Protein AF-0000000075741536 (afdb_homodimer)

Radius of gyration: 26.17 Å; Cα contacts (8 Å, |Δi|>4): 1680; chains: 2; bounding box: 56×78×60 Å

Nearest PDB structures (foldseek):
  1hxq-assembly1_B  TM=8.098E-01  e=2.189E-27  Escherichia coli
  1hxp-assembly1_A  TM=8.029E-01  e=4.917E-27  Escherichia coli
  1hxq-assembly1_A  TM=7.954E-01  e=8.090E-27  Escherichia coli
  1hxp-assembly1_B  TM=8.027E-01  e=3.386E-2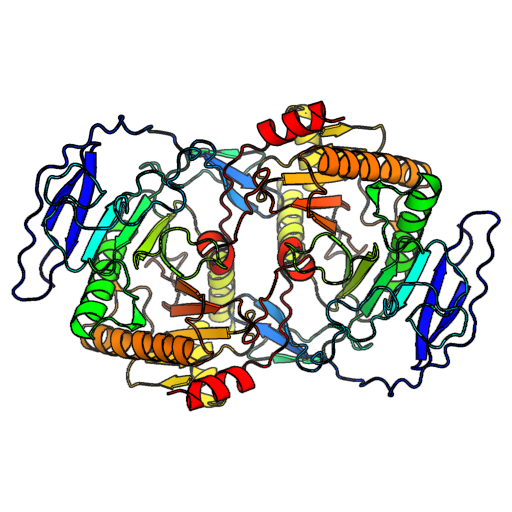6  Escherichia coli
  1guq-assembly1_B  TM=7.975E-01  e=5.235E-26  Escherichia coli

Secondary structure (DSSP, 8-state):
-PPPEEEE-TTS-EEEEE--TT-----------PPPPPS---EEEEETTTTEEEEE-GGGTT---S--GGG-TTSB-TTSSSSSB-SS--SEEEEE-SS-SS-B---PPPP--SS-EEE--BEEEEEES-S-TT--GGGS-HHHHHHHHHHHHHHHHHHHTSTT--EEEEEEEESGGGT----S-EEEEEEESS--HHHHHHHHHHHHHHHHHSS-HHHHHHHHHHHH-TTEEEE-SSEEEE--TT--SSEEEEEEESS--SSGGG--HHHHHHHHHHHHHHHHHHHTSSSSPPPEEEEEE---SSGGGTT---EEEEEE-B-SSS-B----HHHHHH---EESS-HHHHHHHHHHT-/-PPPEEEE-TTS-EEEEE--TT----B------PPPPPS---EEEEETTTTEEEEE-GGGTT---S--GGG-TTSB-TTSSSSSB-BS--SEEEEE-SS-SS-B---PPPP-SSS-EEE--BEEEEEES-S-TT--GGGS-HHHHHHHHHHHHHHHHHHHTSTT--EEEEEEEESGGGT----S-EEEEEEESS--HHHHHHHHHHHHHHHHHSS-HHHHHHHHHHHH-TTEEEE-SSEEEE--TT--SSEEEEEEESS--SSGGG--HHHHHHHHHHHHHHHHHHHTSSSSPPPEEEEEE---SSGGGTT---EEEEEE-B-SSS-B----HHHHHH---EESS-HHHHHHHHHHT-

Sequence (716 aa):
MTAPTRAKLADGREVLFFALPGNVPAPVADRRPLPPRHPHQSELRFDRSTGQWVIVAALRQDRTYKPPPDQCPLCPSPTGLTSEVPARDYDVVVFENRFPSLSGSGGPPPGGDGFVSAPGDGRCEVICFSSDHGGSFADLPAPHARLVIEAWRHRTGDLIGQPGIEQVFCFENRGEEIGVTLTHPHGQIYGYPFLTPRTSVMLEQAGRHRMRHGCNLFEDLLAREVADGSRIVARGDRFTAFVPFAARWPVEVHIYPNRFVRNLVDLDAAECNEFTEIYLDVLRRFDRMYSGPLPYISALHQYRDTEAQREGYFHVELMSIRRSATALKYLAASESAMGAFISDVTPETVAERLRELGMTAPTRAKLADGREVLFFALPGNVPAPVADRRPLPPRHPHQSELRFDRSTGQWVIVAALRQDRTYKPPPDQCPLCPSPTGLTSEVPARDYDVVVFENRFPSLSGSGGPPPGGDGFVSAPGDGRCEVICFSSDHGGSFADLPAPHARLVIEAWRHRTGDLIGQPGIEQVFCFENRGEEIGVTLTHPHGQIYGYPFLTPRTSVMLEQAGRHRMRHGCNLFEDLLAREVADGSRIVARGDRFTAFVPFAARWPVEVHIYPNRFVRNLVDLDAAECNEFTEIYLDVLRRFDRMYSGPLPYISALHQYRDTEAQREGYFHVELMSIRRSATALKYLAASESAMGAFISDVTPETVAERLRELG

pLDDT: mean 93.89, std 8.02, range [54.31, 98.94]

Solvent-accessible surface area (backbone atoms only — not comparable to full-atom values): 37118 Å² total; per-residue (Å²): 130,84,78,58,50,76,49,59,39,61,56,67,41,50,33,36,39,39,62,55,92,92,55,74,81,61,70,43,68,35,63,42,90,58,68,76,74,70,75,78,45,22,30,28,23,37,24,63,60,62,72,42,64,25,34,35,21,44,71,47,79,79,64,89,71,60,59,57,78,94,49,33,50,70,31,56,10,63,78,5,64,61,28,80,34,21,12,71,60,58,46,30,39,38,29,53,44,91,73,38,62,24,43,49,76,45,64,59,63,75,81,81,73,64,91,37,71,36,76,16,30,20,37,33,31,37,31,35,62,40,48,51,52,84,49,47,75,58,71,44,53,67,72,57,44,40,48,48,53,48,50,51,26,52,52,45,56,59,47,60,71,36,74,23,30,60,32,48,40,45,33,31,63,39,40,60,91,47,58,39,55,69,70,48,29,44,34,36,37,36,27,32,30,48,74,38,55,41,54,48,40,30,38,51,37,22,50,51,35,28,75,74,70,72,43,56,40,62,61,50,51,50,51,50,46,59,71,67,45,64,22,48,47,46,74,61,95,48,34,38,30,25,23,47,87,38,48,61,44,69,36,43,38,35,38,32,55,70,57,94,36,30,31,67,67,68,51,53,72,70,45,48,53,50,47,41,52,52,52,37,50,53,46,44,24,45,40,62,72,40,98,48,78,57,44,33,32,39,38,41,48,47,35,54,97,40,84,87,34,58,64,38,60,30,32,34,43,38,36,21,45,53,63,51,89,83,41,69,60,55,70,35,52,52,34,70,68,28,54,38,35,67,18,63,55,52,35,47,59,50,13,48,52,46,41,68,56,101,131,82,77,58,50,77,50,59,39,61,55,66,42,51,33,36,39,40,61,54,92,94,54,74,79,62,70,44,67,36,62,43,92,58,69,76,73,70,75,78,45,22,31,28,23,39,26,64,60,62,71,42,64,24,35,35,19,45,71,49,79,79,65,87,72,60,58,56,78,94,49,33,49,71,32,55,11,62,79,5,62,63,27,80,33,23,12,72,59,60,45,29,40,37,31,52,43,91,72,40,61,25,42,48,75,44,64,59,65,74,81,77,74,67,91,35,71,36,75,15,30,20,38,33,32,37,32,34,61,39,48,50,52,85,49,46,75,57,71,46,54,68,72,56,43,38,48,47,54,48,50,51,26,50,50,45,56,58,46,58,72,36,75,23,30,60,31,49,39,46,35,28,63,39,40,61,91,47,57,39,56,69,69,49,29,44,34,36,36,37,26,33,31,49,73,39,55,42,56,47,40,30,40,51,39,21,47,52,35,28,74,74,69,72,44,56,41,63,60,50,50,51,51,50,46,59,71,68,44,63,22,48,46,47,73,62,96,47,35,38,29,27,23,46,90,39,48,60,45,69,36,44,37,35,39,32,54,71,58,94,37,30,31,65,68,68,50,53,73,70,44,49,53,50,47,40,52,51,52,37,49,53,45,43,24,46,39,62,71,40,97,49,78,56,44,33,32,38,38,41,48,47,35,54,98,40,85,87,33,58,64,38,60,29,34,34,42,36,36,21,46,53,64,51,90,82,41,70,59,55,71,35,56,51,36,69,67,28,56,37,34,66,19,63,54,52,36,47,59,49,13,48,52,46,41,69,56,102

Foldseek 3Di:
DDFWDWDAAPQGWIKTAFAFPPDDFDFDHQPEPDDHDDQFQWKWKADPVVRFIDIGRPNLVDDDFQDPPQQAQLAEDCPNYHHVHRGPFGLKMKIFDRRDSADDQDAADDRDDPTDMGGRHWTKMKMFLGNDQQDELLPDDLSSLLRSLVVVLVVCVVRVPGHQFAFKKKKDWADVVVPDRRNRYMIMIIGGSDQHPVLLVQLVVQVVCCVVPVDGPVLVQVVVCVVVVLFWQDDDPFKTKGQHQDHQALAKIKMATNDFDAFSNRDDPVNSSVVSVVVSLLLQLQQQLEPGRFTKMKIWHGHDCDPSGPSHGTMIMIHGQDNDRPDGHDQDCCCPVVVHGDYPDGSSVNSVSSNVSD/DPFWDWDAAPQGWIKTAFAFPPDDFDFDHQDEPDDHDDQFQWKWKADPVVRFIDIGRPNLVDDDFQDPPQQAQLAEDCPNYHHVHRGPFGLKMKIFDRRDSADDQDAADDRDDPTDMGGRHWTKMKMFLGNDQQDELLPDDLSSLLRSLVVVLVVCVVRVPGHQFAFKKKKFWADVVVPDRRNRYMIMIIGGSDQHPVLLVQLVVQVVCCVVPVDFPVLVQVVVCVVVVLFWQDDDPFKTKGQHQDHQALAKIKMATNDFDAFSNRDDPVNSSVVSVVVSLLLQLQQQLEPGRFTKMKIWHGHDCDPSGPSHGTMIMIHGQDNDRPDGHDQDCCCPVVVHGDYPDGSSVNSVSSNVSD

Structure (mmCIF, N/CA/C/O backbone):
data_AF-0000000075741536-model_v1
#
loop_
_entity.id
_entity.type
_entity.pdbx_description
1 polymer 'Galactose-1-phosphate uridylyltransferase'
#
loop_
_atom_site.group_PDB
_atom_site.id
_atom_site.type_symbol
_atom_site.label_atom_id
_atom_site.label_alt_id
_atom_site.label_comp_id
_atom_site.label_asym_id
_atom_site.label_entity_id
_atom_site.label_seq_id
_atom_site.pdbx_PDB_ins_code
_atom_site.Cartn_x
_atom_site.Cartn_y
_atom_site.Cartn_z
_atom_site.occupancy
_atom_site.B_iso_or_equiv
_atom_site.auth_seq_id
_atom_site.auth_comp_id
_atom_site.auth_asym_id
_atom_site.auth_atom_id
_atom_site.pdbx_PDB_model_num
ATOM 1 N N . MET A 1 1 ? 0.319 35.562 12.57 1 61.47 1 MET A N 1
ATOM 2 C CA . MET A 1 1 ? 1.126 34.688 13.414 1 61.47 1 MET A CA 1
ATOM 3 C C . MET A 1 1 ? 2.541 35.25 13.57 1 61.47 1 MET A C 1
ATOM 5 O O . MET A 1 1 ? 3.104 35.812 12.625 1 61.47 1 MET A O 1
ATOM 9 N N . THR A 1 2 ? 2.943 35.281 14.852 1 75.62 2 THR A N 1
ATOM 10 C CA . THR A 1 2 ? 4.312 35.688 15.156 1 75.62 2 THR A CA 1
ATOM 11 C C . THR A 1 2 ? 5.312 34.719 14.539 1 75.62 2 THR A C 1
ATOM 13 O O . THR A 1 2 ? 5.062 33.5 14.492 1 75.62 2 THR A O 1
ATOM 16 N N . ALA A 1 3 ? 6.297 35.188 13.852 1 91.31 3 ALA A N 1
ATOM 17 C CA . ALA A 1 3 ? 7.383 34.406 13.281 1 91.31 3 ALA A CA 1
ATOM 18 C C . ALA A 1 3 ? 7.984 33.469 14.328 1 91.31 3 ALA A C 1
ATOM 20 O O . ALA A 1 3 ? 8.094 33.812 15.508 1 91.31 3 ALA A O 1
ATOM 21 N N . PRO A 1 4 ? 8.281 32.25 13.898 1 97.38 4 PRO A N 1
ATOM 22 C CA . PRO A 1 4 ? 8.875 31.344 14.875 1 97.38 4 PRO A CA 1
ATOM 23 C C . PRO A 1 4 ? 10.258 31.797 15.344 1 97.38 4 PRO A C 1
ATOM 25 O O . PRO A 1 4 ? 10.93 32.562 14.641 1 97.38 4 PRO A O 1
ATOM 28 N N . THR A 1 5 ? 10.656 31.422 16.516 1 97.69 5 THR A N 1
ATOM 29 C CA . THR A 1 5 ? 12.023 31.594 17 1 97.69 5 THR A CA 1
ATOM 30 C C . THR A 1 5 ? 12.945 30.531 16.422 1 97.69 5 THR A C 1
ATOM 32 O O . THR A 1 5 ? 12.656 29.328 16.5 1 97.69 5 THR A O 1
ATOM 35 N N . ARG A 1 6 ? 14.008 30.969 15.867 1 97.31 6 ARG A N 1
ATOM 36 C CA . ARG A 1 6 ? 14.922 30.062 15.18 1 97.31 6 ARG A CA 1
ATOM 37 C C . ARG A 1 6 ? 16.156 29.781 16.031 1 97.31 6 ARG A C 1
ATOM 39 O O . ARG A 1 6 ? 16.641 30.656 16.75 1 97.31 6 ARG A O 1
ATOM 46 N N . ALA A 1 7 ? 16.594 28.609 15.992 1 97.5 7 ALA A N 1
ATOM 47 C CA . ALA A 1 7 ? 17.844 28.188 16.609 1 97.5 7 ALA A CA 1
ATOM 48 C C . ALA A 1 7 ? 18.5 27.062 15.805 1 97.5 7 ALA A C 1
ATOM 50 O O . ALA A 1 7 ? 18 26.672 14.75 1 97.5 7 ALA A O 1
ATOM 51 N N . LYS A 1 8 ? 19.703 26.688 16.234 1 96.88 8 LYS A N 1
ATOM 52 C CA . LYS A 1 8 ? 20.438 25.609 15.57 1 96.88 8 LYS A CA 1
ATOM 53 C C . LYS A 1 8 ? 20.734 24.469 16.531 1 96.88 8 LYS A C 1
ATOM 55 O O . LYS A 1 8 ? 21.031 24.703 17.703 1 96.88 8 LYS A O 1
ATOM 60 N N . LEU A 1 9 ? 20.641 23.281 16.016 1 97 9 LEU A N 1
ATOM 61 C CA . LEU A 1 9 ? 21.062 22.125 16.781 1 97 9 LEU A CA 1
ATOM 62 C C . LEU A 1 9 ? 22.562 21.906 16.656 1 97 9 LEU A C 1
ATOM 64 O O . LEU A 1 9 ? 23.234 22.547 15.836 1 97 9 LEU A O 1
ATOM 68 N N . ALA A 1 10 ? 23.062 21.062 17.438 1 96 10 ALA A N 1
ATOM 69 C CA . ALA A 1 10 ? 24.516 20.891 17.578 1 96 10 ALA A CA 1
ATOM 70 C C . ALA A 1 10 ? 25.156 20.484 16.25 1 96 10 ALA A C 1
ATOM 72 O O . ALA A 1 10 ? 26.312 20.797 16 1 96 10 ALA A O 1
ATOM 73 N N . ASP A 1 11 ? 24.422 19.844 15.414 1 93.88 11 ASP A N 1
ATOM 74 C CA . ASP A 1 11 ? 24.969 19.375 14.148 1 93.88 11 ASP A CA 1
ATOM 75 C C . ASP A 1 11 ? 24.594 20.312 13 1 93.88 11 ASP A C 1
ATOM 77 O O . ASP A 1 11 ? 24.703 19.953 11.828 1 93.88 11 ASP A O 1
ATOM 81 N N . GLY A 1 12 ? 24.094 21.438 13.305 1 94.25 12 GLY A N 1
ATOM 82 C CA . GLY A 1 12 ? 23.844 22.484 12.32 1 94.25 12 GLY A CA 1
ATOM 83 C C . GLY A 1 12 ? 22.422 22.484 11.812 1 94.25 12 GLY A C 1
ATOM 84 O O . GLY A 1 12 ? 22.016 23.422 11.109 1 94.25 12 GLY A O 1
ATOM 85 N N . ARG A 1 13 ? 21.594 21.547 12.18 1 95.12 13 ARG A N 1
ATOM 86 C CA . ARG A 1 13 ? 20.188 21.484 11.75 1 95.12 13 ARG A CA 1
ATOM 87 C C . ARG A 1 13 ? 19.391 22.641 12.352 1 95.12 13 ARG A C 1
ATOM 89 O O . ARG A 1 13 ? 19.703 23.125 13.445 1 95.12 13 ARG A O 1
ATOM 96 N N . GLU A 1 14 ? 18.422 22.953 11.633 1 96.56 14 GLU A N 1
ATOM 97 C CA . GLU A 1 14 ? 17.547 24.047 12.062 1 96.56 14 GLU A CA 1
ATOM 98 C C . GLU A 1 14 ? 16.453 23.547 12.992 1 96.56 14 GLU A C 1
ATOM 100 O O . GLU A 1 14 ? 15.945 22.438 12.82 1 96.56 14 GLU A O 1
ATOM 105 N N . VAL A 1 15 ? 16.109 24.375 13.984 1 98.25 15 VAL A N 1
ATOM 106 C CA . VAL A 1 15 ? 14.961 24.125 14.852 1 98.25 15 VAL A CA 1
ATOM 107 C C . VAL A 1 15 ? 14.133 25.406 14.992 1 98.25 15 VAL A C 1
ATOM 109 O O . VAL A 1 15 ? 14.688 26.484 15.195 1 98.25 15 VAL A O 1
ATOM 112 N N . LEU A 1 16 ? 12.867 25.312 14.82 1 98.75 16 LEU A N 1
ATOM 113 C CA . LEU A 1 16 ? 11.93 26.438 14.859 1 98.75 16 LEU A CA 1
ATOM 114 C C . LEU A 1 16 ? 10.914 26.25 15.977 1 98.75 16 LEU A C 1
ATOM 116 O O . LEU A 1 16 ? 10.227 25.234 16.047 1 98.75 16 LEU A O 1
ATOM 120 N N . PHE A 1 17 ? 10.805 27.234 16.859 1 98.69 17 PHE A N 1
ATOM 121 C CA . PHE A 1 17 ? 9.852 27.203 17.969 1 98.69 17 PHE A CA 1
ATOM 122 C C . PHE A 1 17 ? 8.656 28.094 17.672 1 98.69 17 PHE A C 1
ATOM 124 O O . PHE A 1 17 ? 8.82 29.297 17.406 1 98.69 17 PHE A O 1
ATOM 131 N N . PHE A 1 18 ? 7.504 27.562 17.625 1 98.69 18 PHE A N 1
ATOM 132 C CA . PHE A 1 18 ? 6.25 28.281 17.5 1 98.69 18 PHE A CA 1
ATOM 133 C C . PHE A 1 18 ? 5.566 28.422 18.859 1 98.69 18 PHE A C 1
ATOM 135 O O . PHE A 1 18 ? 5.449 27.453 19.609 1 98.69 18 PHE A O 1
ATOM 142 N N . ALA A 1 19 ? 5.059 29.609 19.141 1 98 19 ALA A N 1
ATOM 143 C CA . ALA A 1 19 ? 4.59 29.859 20.5 1 98 19 ALA A CA 1
ATOM 144 C C . ALA A 1 19 ? 3.162 30.391 20.5 1 98 19 ALA A C 1
ATOM 146 O O . ALA A 1 19 ? 2.787 31.188 19.625 1 98 19 ALA A O 1
ATOM 147 N N . LEU A 1 20 ? 2.402 30 21.453 1 97.44 20 LEU A N 1
ATOM 148 C CA . LEU A 1 20 ? 1.1 30.594 21.734 1 97.44 20 LEU A CA 1
ATOM 149 C C . LEU A 1 20 ? 1.251 32.031 22.203 1 97.44 20 LEU A C 1
ATOM 151 O O . LEU A 1 20 ? 2.305 32.406 22.719 1 97.44 20 LEU A O 1
ATOM 155 N N . PRO A 1 21 ? 0.163 32.812 21.984 1 94.5 21 PRO A N 1
ATOM 156 C CA . PRO A 1 21 ? 0.235 34.188 22.469 1 94.5 21 PRO A CA 1
ATOM 157 C C . PRO A 1 21 ? 0.597 34.281 23.953 1 94.5 21 PRO A C 1
ATOM 159 O O . PRO A 1 21 ? 0.023 33.562 24.766 1 94.5 21 PRO A O 1
ATOM 162 N N . GLY A 1 22 ? 1.542 35.094 24.266 1 94.06 22 GLY A N 1
ATOM 163 C CA . GLY A 1 22 ? 1.963 35.312 25.641 1 94.06 22 GLY A CA 1
ATOM 164 C C . GLY A 1 22 ? 3.168 34.469 26.016 1 94.06 22 GLY A C 1
ATOM 165 O O . GLY A 1 22 ? 3.836 34.75 27.016 1 94.06 22 GLY A O 1
ATOM 166 N N . ASN A 1 23 ? 3.422 33.406 25.266 1 95.5 23 ASN A N 1
ATOM 167 C CA . ASN A 1 23 ? 4.59 32.562 25.5 1 95.5 23 ASN A CA 1
ATOM 168 C C . ASN A 1 23 ? 5.785 33.031 24.672 1 95.5 23 ASN A C 1
ATOM 170 O O . ASN A 1 23 ? 5.621 33.5 23.547 1 95.5 23 ASN A O 1
ATOM 174 N N . VAL A 1 24 ? 6.934 32.906 25.297 1 94.38 24 VAL A N 1
ATOM 175 C CA . VAL A 1 24 ? 8.164 33.25 24.594 1 94.38 24 VAL A CA 1
ATOM 176 C C . VAL A 1 24 ? 9.133 32.062 24.641 1 94.38 24 VAL A C 1
ATOM 178 O O . VAL A 1 24 ? 9.641 31.734 25.703 1 94.38 24 VAL A O 1
ATOM 181 N N . PRO A 1 25 ? 9.367 31.5 23.469 1 95.19 25 PRO A N 1
ATOM 182 C CA . PRO A 1 25 ? 10.344 30.406 23.469 1 95.19 25 PRO A CA 1
ATOM 183 C C . PRO A 1 25 ? 11.727 30.844 23.969 1 95.19 25 PRO A C 1
ATOM 185 O O . PRO A 1 25 ? 12.164 31.969 23.672 1 95.19 25 PRO A O 1
ATOM 188 N N . ALA A 1 26 ? 12.375 30.031 24.688 1 95.69 26 ALA A N 1
ATOM 189 C CA . ALA A 1 26 ? 13.719 30.297 25.203 1 95.69 26 ALA A CA 1
ATOM 190 C C . ALA A 1 26 ? 14.633 29.094 24.984 1 95.69 26 ALA A C 1
ATOM 192 O O . ALA A 1 26 ? 15.039 28.438 25.953 1 95.69 26 ALA A O 1
ATOM 193 N N . PRO A 1 27 ? 14.953 28.844 23.781 1 97.69 27 PRO A N 1
ATOM 194 C CA . PRO A 1 27 ? 15.875 27.719 23.531 1 97.69 27 PRO A CA 1
ATOM 195 C C . PRO A 1 27 ? 17.234 27.906 24.203 1 97.69 27 PRO A C 1
ATOM 197 O O . PRO A 1 27 ? 17.688 29.047 24.391 1 97.69 27 PRO A O 1
ATOM 200 N N . VAL A 1 28 ? 17.844 26.859 24.594 1 97.88 28 VAL A N 1
ATOM 201 C CA . VAL A 1 28 ? 19.219 26.828 25.094 1 97.88 28 VAL A CA 1
ATOM 202 C C . VAL A 1 28 ? 20.141 26.203 24.047 1 97.88 28 VAL A C 1
ATOM 204 O O . VAL A 1 28 ? 19.672 25.688 23.031 1 97.88 28 VAL A O 1
ATOM 207 N N . ALA A 1 29 ? 21.391 26.344 24.297 1 97.44 29 ALA A N 1
ATOM 208 C CA . ALA A 1 29 ? 22.328 25.75 23.375 1 97.44 29 ALA A CA 1
ATOM 209 C C . ALA A 1 29 ? 22.219 24.219 23.375 1 97.44 29 ALA A C 1
ATOM 211 O O . ALA A 1 29 ? 22.125 23.594 24.422 1 97.44 29 ALA A O 1
ATOM 212 N N . ASP A 1 30 ? 22.094 23.609 22.219 1 97.31 30 ASP A N 1
ATOM 213 C CA . ASP A 1 30 ? 22.203 22.156 22.094 1 97.31 30 ASP A CA 1
ATOM 214 C C . ASP A 1 30 ? 23.656 21.703 22.312 1 97.31 30 ASP A C 1
ATOM 216 O O . ASP A 1 30 ? 24.516 21.984 21.484 1 97.31 30 ASP A O 1
ATOM 220 N N . ARG A 1 31 ? 23.875 20.953 23.312 1 96.5 31 ARG A N 1
ATOM 221 C CA . ARG A 1 31 ? 25.234 20.609 23.734 1 96.5 31 ARG A CA 1
ATOM 222 C C . ARG A 1 31 ? 25.531 19.141 23.469 1 96.5 31 ARG A C 1
ATOM 224 O O . ARG A 1 31 ? 26.578 18.625 23.875 1 96.5 31 ARG A O 1
ATOM 231 N N . ARG A 1 32 ? 24.672 18.5 22.828 1 95.38 32 ARG A N 1
ATOM 232 C CA . ARG A 1 32 ? 24.875 17.094 22.562 1 95.38 32 ARG A CA 1
ATOM 233 C C . ARG A 1 32 ? 26.047 16.875 21.594 1 95.38 32 ARG A C 1
ATOM 235 O O . ARG A 1 32 ? 26.234 17.672 20.672 1 95.38 32 ARG A O 1
ATOM 242 N N . PRO A 1 33 ? 26.859 15.836 21.859 1 94 33 PRO A N 1
ATOM 243 C CA . PRO A 1 33 ? 27.969 15.523 20.969 1 94 33 PRO A CA 1
ATOM 244 C C . PRO A 1 33 ? 27.531 14.773 19.703 1 94 33 PRO A C 1
ATOM 246 O O . PRO A 1 33 ? 27.812 13.586 19.562 1 94 33 PRO A O 1
ATOM 249 N N . LEU A 1 34 ? 26.984 15.422 18.828 1 91.5 34 LEU A N 1
ATOM 250 C CA . LEU A 1 34 ? 26.453 14.797 17.609 1 91.5 34 LEU A CA 1
ATOM 251 C C . LEU A 1 34 ? 27.516 14.789 16.5 1 91.5 34 LEU A C 1
ATOM 253 O O . LEU A 1 34 ? 28.266 15.758 16.344 1 91.5 34 LEU A O 1
ATOM 257 N N . PRO A 1 35 ? 27.609 13.695 15.828 1 86.69 35 PRO A N 1
ATOM 258 C CA . PRO A 1 35 ? 28.5 13.688 14.68 1 86.69 35 PRO A CA 1
ATOM 259 C C . PRO A 1 35 ? 28.047 14.633 13.562 1 86.69 35 PRO A C 1
ATOM 261 O O . PRO A 1 35 ? 26.875 14.992 13.5 1 86.69 35 PRO A O 1
ATOM 264 N N . PRO A 1 36 ? 29.016 14.992 12.742 1 83.19 36 PRO A N 1
ATOM 265 C CA . PRO A 1 36 ? 28.609 15.805 11.594 1 83.19 36 PRO A CA 1
ATOM 266 C C . PRO A 1 36 ? 27.641 15.078 10.672 1 83.19 36 PRO A C 1
ATOM 268 O O . PRO A 1 36 ? 27.672 13.852 10.562 1 83.19 36 PRO A O 1
ATOM 271 N N . ARG A 1 37 ? 26.844 15.805 10 1 82.75 37 ARG A N 1
ATOM 272 C CA . ARG A 1 37 ? 25.844 15.242 9.094 1 82.75 37 ARG A CA 1
ATOM 273 C C . ARG A 1 37 ? 26.5 14.695 7.828 1 82.75 37 ARG A C 1
ATOM 275 O O . ARG A 1 37 ? 27.438 15.305 7.297 1 82.75 37 ARG A O 1
ATOM 282 N N . HIS A 1 38 ? 26.062 13.578 7.469 1 75 38 HIS A N 1
ATOM 283 C CA . HIS A 1 38 ? 26.531 13.055 6.188 1 75 38 HIS A CA 1
ATOM 284 C C . HIS A 1 38 ? 25.75 13.672 5.031 1 75 38 HIS A C 1
ATOM 286 O O . HIS A 1 38 ? 24.516 13.75 5.074 1 75 38 HIS A O 1
ATOM 292 N N . PRO A 1 39 ? 26.422 14.273 4.023 1 67.5 39 PRO A N 1
ATOM 293 C CA . PRO A 1 39 ? 25.703 14.922 2.926 1 67.5 39 PRO A CA 1
ATOM 294 C C . PRO A 1 39 ? 24.844 13.938 2.121 1 67.5 39 PRO A C 1
ATOM 296 O O . PRO A 1 39 ? 23.797 14.32 1.587 1 67.5 39 PRO A O 1
ATOM 299 N N . HIS A 1 40 ? 25.312 12.734 1.927 1 73.56 40 HIS A N 1
ATOM 300 C CA . HIS A 1 40 ? 24.578 11.82 1.06 1 73.56 40 HIS A CA 1
ATOM 301 C C . HIS A 1 40 ? 24.047 10.625 1.844 1 73.56 40 HIS A C 1
ATOM 303 O O . HIS A 1 40 ? 24.656 9.555 1.857 1 73.56 40 HIS A O 1
ATOM 309 N N . GLN A 1 41 ? 22.797 10.867 2.32 1 79.69 41 GLN A N 1
ATOM 310 C CA . GLN A 1 41 ? 22.25 9.875 3.244 1 79.69 41 GLN A CA 1
ATOM 311 C C . GLN A 1 41 ? 21.312 8.914 2.521 1 79.69 41 GLN A C 1
ATOM 313 O O . GLN A 1 41 ? 21.031 7.824 3.025 1 79.69 41 GLN A O 1
ATOM 318 N N . SER A 1 42 ? 20.938 9.328 1.29 1 90.12 42 SER A N 1
ATOM 319 C CA . SER A 1 42 ? 19.984 8.5 0.555 1 90.12 42 SER A CA 1
ATOM 320 C C . SER A 1 42 ? 20.125 8.703 -0.95 1 90.12 42 SER A C 1
ATOM 322 O O . SER A 1 42 ? 20.844 9.602 -1.397 1 90.12 42 SER A O 1
ATOM 324 N N . GLU A 1 43 ? 19.609 7.789 -1.672 1 92.88 43 GLU A N 1
ATOM 325 C CA . GLU A 1 43 ? 19.562 7.887 -3.127 1 92.88 43 GLU A CA 1
ATOM 326 C C . GLU A 1 43 ? 18.156 7.613 -3.656 1 92.88 43 GLU A C 1
ATOM 328 O O . GLU A 1 43 ? 17.359 6.965 -2.986 1 92.88 43 GLU A O 1
ATOM 333 N N . LEU A 1 44 ? 17.922 8.234 -4.77 1 94.62 44 LEU A N 1
ATOM 334 C CA . LEU A 1 44 ? 16.719 7.91 -5.531 1 94.62 44 LEU A CA 1
ATOM 335 C C . LEU A 1 44 ? 17.031 6.926 -6.652 1 94.62 44 LEU A C 1
ATOM 337 O O . LEU A 1 44 ? 18.031 7.082 -7.355 1 94.62 44 LEU A O 1
ATOM 341 N N . ARG A 1 45 ? 16.203 5.926 -6.73 1 96 45 ARG A N 1
ATOM 342 C CA . ARG A 1 45 ? 16.344 5 -7.852 1 96 45 ARG A CA 1
ATOM 343 C C . ARG A 1 45 ? 15.047 4.934 -8.656 1 96 45 ARG A C 1
ATOM 345 O O . ARG A 1 45 ? 13.953 4.855 -8.086 1 96 45 ARG A O 1
ATOM 352 N N . PHE A 1 46 ? 15.188 4.992 -9.945 1 95.88 46 PHE A N 1
ATOM 353 C CA . PHE A 1 46 ? 14.023 5.027 -10.82 1 95.88 46 PHE A CA 1
ATOM 354 C C . PHE A 1 46 ? 13.594 3.617 -11.211 1 95.88 46 PHE A C 1
ATOM 356 O O . PHE A 1 46 ? 14.391 2.861 -11.781 1 95.88 46 PHE A O 1
ATOM 363 N N . ASP A 1 47 ? 12.375 3.248 -10.883 1 95.75 47 ASP A N 1
ATOM 364 C CA . ASP A 1 47 ? 11.781 1.98 -11.305 1 95.75 47 ASP A CA 1
ATOM 365 C C . ASP A 1 47 ? 11.188 2.092 -12.703 1 95.75 47 ASP A C 1
ATOM 367 O O . ASP A 1 47 ? 10.07 2.596 -12.875 1 95.75 47 ASP A O 1
ATOM 371 N N . ARG A 1 48 ? 11.781 1.535 -13.664 1 93.88 48 ARG A N 1
ATOM 372 C CA . ARG A 1 48 ? 11.367 1.671 -15.055 1 93.88 48 ARG A CA 1
ATOM 373 C C . ARG A 1 48 ? 10.047 0.961 -15.305 1 93.88 48 ARG A C 1
ATOM 375 O O . ARG A 1 48 ? 9.289 1.342 -16.203 1 93.88 48 ARG A O 1
ATOM 382 N N . SER A 1 49 ? 9.781 -0.056 -14.539 1 95.81 49 SER A N 1
ATOM 383 C CA . SER A 1 49 ? 8.562 -0.825 -14.773 1 95.81 49 SER A CA 1
ATOM 384 C C . SER A 1 49 ? 7.32 -0.03 -14.375 1 95.81 49 SER A C 1
ATOM 386 O O . SER A 1 49 ? 6.238 -0.244 -14.93 1 95.81 49 SER A O 1
ATOM 388 N N . THR A 1 50 ? 7.438 0.921 -13.43 1 95.44 50 THR A N 1
ATOM 389 C CA . THR A 1 50 ? 6.277 1.674 -12.961 1 95.44 50 THR A CA 1
ATOM 390 C C . THR A 1 50 ? 6.434 3.158 -13.273 1 95.44 50 THR A C 1
ATOM 392 O O . THR A 1 50 ? 5.469 3.92 -13.203 1 95.44 50 THR A O 1
ATOM 395 N N . GLY A 1 51 ? 7.66 3.586 -13.562 1 93.81 51 GLY A N 1
ATOM 396 C CA . GLY A 1 51 ? 7.906 5 -13.781 1 93.81 51 GLY A CA 1
ATOM 397 C C . GLY A 1 51 ? 7.926 5.812 -12.5 1 93.81 51 GLY A C 1
ATOM 398 O O . GLY A 1 51 ? 7.527 6.98 -12.492 1 93.81 51 GLY A O 1
ATOM 399 N N . GLN A 1 52 ? 8.336 5.172 -11.406 1 94.62 52 GLN A N 1
ATOM 400 C CA . GLN A 1 52 ? 8.273 5.832 -10.109 1 94.62 52 GLN A CA 1
ATOM 401 C C . GLN A 1 52 ? 9.641 5.828 -9.43 1 94.62 52 GLN A C 1
ATOM 403 O O . GLN A 1 52 ? 10.414 4.887 -9.586 1 94.62 52 GLN A O 1
ATOM 408 N N . TRP A 1 53 ? 9.945 6.875 -8.68 1 95.38 53 TRP A N 1
ATOM 409 C CA . TRP A 1 53 ? 11.172 6.938 -7.891 1 95.38 53 TRP A CA 1
ATOM 410 C C . TRP A 1 53 ? 11 6.184 -6.574 1 95.38 53 TRP A C 1
ATOM 412 O O . TRP A 1 53 ? 9.961 6.285 -5.922 1 95.38 53 TRP A O 1
ATOM 422 N N . VAL A 1 54 ? 11.984 5.438 -6.234 1 96.62 54 VAL A N 1
ATOM 423 C CA . VAL A 1 54 ? 12.062 4.785 -4.93 1 96.62 54 VAL A CA 1
ATOM 424 C C . VAL A 1 54 ? 13.203 5.398 -4.113 1 96.62 54 VAL A C 1
ATOM 426 O O . VAL A 1 54 ? 14.297 5.621 -4.633 1 96.62 54 VAL A O 1
ATOM 429 N N . ILE A 1 55 ? 12.922 5.77 -2.873 1 96.5 55 ILE A N 1
ATOM 430 C CA . ILE A 1 55 ? 13.938 6.32 -1.979 1 96.5 55 ILE A CA 1
ATOM 431 C C . ILE A 1 55 ? 14.703 5.184 -1.303 1 96.5 55 ILE A C 1
ATOM 433 O O . ILE A 1 55 ? 14.102 4.332 -0.644 1 96.5 55 ILE A O 1
ATOM 437 N N . VAL A 1 56 ? 15.992 5.121 -1.5 1 95.19 56 VAL A N 1
ATOM 438 C CA . VAL A 1 56 ? 16.859 4.148 -0.84 1 95.19 56 VAL A CA 1
ATOM 439 C C . VAL A 1 56 ? 17.703 4.848 0.22 1 95.19 56 VAL A C 1
ATOM 441 O O . VAL A 1 56 ? 18.688 5.523 -0.105 1 95.19 56 VAL A O 1
ATOM 444 N N . ALA A 1 57 ? 17.312 4.703 1.468 1 90.69 57 ALA A N 1
ATOM 445 C CA . ALA A 1 57 ? 17.969 5.355 2.598 1 90.69 57 ALA A CA 1
ATOM 446 C C . ALA A 1 57 ? 18.672 4.332 3.486 1 90.69 57 ALA A C 1
ATOM 448 O O . ALA A 1 57 ? 18.359 4.223 4.676 1 90.69 57 ALA A O 1
ATOM 449 N N . ALA A 1 58 ? 19.609 3.639 3.027 1 78.25 58 ALA A N 1
ATOM 450 C CA . ALA A 1 58 ? 20.25 2.498 3.676 1 78.25 58 ALA A CA 1
ATOM 451 C C . ALA A 1 58 ? 21.156 2.951 4.824 1 78.25 58 ALA A C 1
ATOM 453 O O . ALA A 1 58 ? 21.516 2.15 5.684 1 78.25 58 ALA A O 1
ATOM 454 N N . LEU A 1 59 ? 21.484 4.094 4.91 1 67 59 LEU A N 1
ATOM 455 C CA . LEU A 1 59 ? 22.406 4.559 5.941 1 67 59 LEU A CA 1
ATOM 456 C C . LEU A 1 59 ? 21.656 4.992 7.191 1 67 59 LEU A C 1
ATOM 458 O O . LEU A 1 59 ? 22.266 5.434 8.172 1 67 59 LEU A O 1
ATOM 462 N N . ARG A 1 60 ? 20.375 4.793 7.184 1 60.31 60 ARG A N 1
ATOM 463 C CA . ARG A 1 60 ? 19.562 5.227 8.32 1 60.31 60 ARG A CA 1
ATOM 464 C C . ARG A 1 60 ? 19.688 4.254 9.484 1 60.31 60 ARG A C 1
ATOM 466 O O . ARG A 1 60 ? 18.922 4.328 10.445 1 60.31 60 ARG A O 1
ATOM 473 N N . GLN A 1 61 ? 20.578 3.287 9.57 1 54.34 61 GLN A N 1
ATOM 474 C CA . GLN A 1 61 ? 20.562 2.115 10.438 1 54.34 61 GLN A CA 1
ATOM 475 C C . GLN A 1 61 ? 20.609 2.52 11.914 1 54.34 61 GLN A C 1
ATOM 477 O O . GLN A 1 61 ? 20.297 1.715 12.789 1 54.34 61 GLN A O 1
ATOM 482 N N . ASP A 1 62 ? 20.766 3.773 12.219 1 58.31 62 ASP A N 1
ATOM 483 C CA . ASP A 1 62 ? 20.891 4.016 13.656 1 58.31 62 ASP A CA 1
ATOM 484 C C . ASP A 1 62 ? 19.734 4.863 14.172 1 58.31 62 ASP A C 1
ATOM 486 O O . ASP A 1 62 ? 19.922 5.742 15.016 1 58.31 62 ASP A O 1
ATOM 490 N N . ARG A 1 63 ? 18.484 4.434 13.742 1 57.22 63 ARG A N 1
ATOM 491 C CA . ARG A 1 63 ? 17.344 5.195 14.227 1 57.22 63 ARG A CA 1
ATOM 492 C C . ARG A 1 63 ? 17 4.809 15.664 1 57.22 63 ARG A C 1
ATOM 494 O O . ARG A 1 63 ? 17.234 3.674 16.078 1 57.22 63 ARG A O 1
ATOM 501 N N . THR A 1 64 ? 16.547 5.82 16.406 1 59.31 64 THR A N 1
ATOM 502 C CA . THR A 1 64 ? 16.094 5.602 17.766 1 59.31 64 THR A CA 1
ATOM 503 C C . THR A 1 64 ? 14.852 4.715 17.797 1 59.31 64 THR A C 1
ATOM 505 O O . THR A 1 64 ? 13.891 4.965 17.062 1 59.31 64 THR A O 1
ATOM 508 N N . TYR A 1 65 ? 14.906 3.576 18.391 1 64.81 65 TYR A N 1
ATOM 509 C CA . TYR A 1 65 ? 13.789 2.643 18.484 1 64.81 65 TYR A CA 1
ATOM 510 C C . TYR A 1 65 ? 13.289 2.529 19.922 1 64.81 65 TYR A C 1
ATOM 512 O O . TYR A 1 65 ? 14.016 2.053 20.797 1 64.81 65 TYR A O 1
ATOM 520 N N . LYS A 1 66 ? 12.031 3.004 20.156 1 69.06 66 LYS A N 1
ATOM 521 C CA . LYS A 1 66 ? 11.289 2.934 21.406 1 69.06 66 LYS A CA 1
ATOM 522 C C . LYS A 1 66 ? 12.18 3.314 22.594 1 69.06 66 LYS A C 1
ATOM 524 O O . LYS A 1 66 ? 12.43 2.494 23.484 1 69.06 66 LYS A O 1
ATOM 529 N N . PRO A 1 67 ? 12.555 4.562 22.609 1 73.56 67 PRO A N 1
ATOM 530 C CA . PRO A 1 67 ? 13.352 5.008 23.75 1 73.56 67 PRO A CA 1
ATOM 531 C C . PRO A 1 67 ? 12.508 5.156 25.031 1 73.56 67 PRO A C 1
ATOM 533 O O . PRO A 1 67 ? 11.305 5.418 24.953 1 73.56 67 PRO A O 1
ATOM 536 N N . PRO A 1 68 ? 13.133 4.773 26.188 1 75.25 68 PRO A N 1
ATOM 537 C CA . PRO A 1 68 ? 12.406 5.133 27.406 1 75.25 68 PRO A CA 1
ATOM 538 C C . PRO A 1 68 ? 12.086 6.625 27.484 1 75.25 68 PRO A C 1
ATOM 540 O O . PRO A 1 68 ? 12.727 7.434 26.797 1 75.25 68 PRO A O 1
ATOM 543 N N . PRO A 1 69 ? 11.07 6.914 28.281 1 73.69 69 PRO A N 1
ATOM 544 C CA . PRO A 1 69 ? 10.617 8.305 28.328 1 73.69 69 PRO A CA 1
ATOM 545 C C . PRO A 1 69 ? 11.75 9.281 28.656 1 73.69 69 PRO A C 1
ATOM 547 O O . PRO A 1 69 ? 11.758 10.406 28.156 1 73.69 69 PRO A O 1
ATOM 550 N N . ASP A 1 70 ? 12.594 8.836 29.453 1 79.75 70 ASP A N 1
ATOM 551 C CA . ASP A 1 70 ? 13.672 9.727 29.859 1 79.75 70 ASP A CA 1
ATOM 552 C C . ASP A 1 70 ? 14.688 9.914 28.75 1 79.75 70 ASP A C 1
ATOM 554 O O . ASP A 1 70 ? 15.578 10.758 28.844 1 79.75 70 ASP A O 1
ATOM 558 N N . GLN A 1 71 ? 14.438 9.258 27.656 1 87.25 71 GLN A N 1
ATOM 559 C CA . GLN A 1 71 ? 15.32 9.375 26.5 1 87.25 71 GLN A CA 1
ATOM 560 C C . GLN A 1 71 ? 14.539 9.742 25.234 1 87.25 71 GLN A C 1
ATOM 562 O O . GLN A 1 71 ? 14.984 9.461 24.125 1 87.25 71 GLN A O 1
ATOM 567 N N . CYS A 1 72 ? 13.398 10.32 25.5 1 93.31 72 CYS A N 1
ATOM 568 C CA . CYS A 1 72 ? 12.57 10.75 24.375 1 93.31 72 CYS A CA 1
ATOM 569 C C . CYS A 1 72 ? 13.219 11.906 23.625 1 93.31 72 CYS A C 1
ATOM 571 O O . CYS A 1 72 ? 13.484 12.961 24.203 1 93.31 72 CYS A O 1
ATOM 573 N N . PRO A 1 73 ? 13.414 11.742 22.375 1 94.56 73 PRO A N 1
ATOM 574 C CA . PRO A 1 73 ? 14.086 12.797 21.609 1 94.56 73 PRO A CA 1
ATOM 575 C C . PRO A 1 73 ? 13.203 14.023 21.391 1 94.56 73 PRO A C 1
ATOM 577 O O . PRO A 1 73 ? 13.672 15.047 20.891 1 94.56 73 PRO A O 1
ATOM 580 N N . LEU A 1 74 ? 11.945 13.938 21.75 1 97.12 74 LEU A N 1
ATOM 581 C CA . LEU A 1 74 ? 11.008 15.008 21.422 1 97.12 74 LEU A CA 1
ATOM 582 C C . LEU A 1 74 ? 10.57 15.758 22.672 1 97.12 74 LEU A C 1
ATOM 584 O O . LEU A 1 74 ? 9.852 16.75 22.594 1 97.12 74 LEU A O 1
ATOM 588 N N . CYS A 1 75 ? 10.961 15.289 23.844 1 97.06 75 CYS A N 1
ATOM 589 C CA . CYS A 1 75 ? 10.703 16.016 25.094 1 97.06 75 CYS A CA 1
ATOM 590 C C . CYS A 1 75 ? 11.617 17.219 25.219 1 97.06 75 CYS A C 1
ATOM 592 O O . CYS A 1 75 ? 12.695 17.25 24.609 1 97.06 75 CYS A O 1
ATOM 594 N N . PRO A 1 76 ? 11.203 18.172 26 1 97 76 PRO A N 1
ATOM 595 C CA . PRO A 1 76 ? 12.102 19.297 26.25 1 97 76 PRO A CA 1
ATOM 596 C C . PRO A 1 76 ? 13.406 18.875 26.922 1 97 76 PRO A C 1
ATOM 598 O O . PRO A 1 76 ? 13.406 17.984 27.766 1 97 76 PRO A O 1
ATOM 601 N N . SER A 1 77 ? 14.453 19.516 26.516 1 96.56 77 SER A N 1
ATOM 602 C CA . SER A 1 77 ? 15.766 19.328 27.125 1 96.56 77 SER A CA 1
ATOM 603 C C . SER A 1 77 ? 16.312 20.641 27.672 1 96.56 77 SER A C 1
ATOM 605 O O . SER A 1 77 ? 17.062 21.344 26.984 1 96.56 77 SER A O 1
ATOM 607 N N . PRO A 1 78 ? 16.109 20.844 28.922 1 95.5 78 PRO A N 1
ATOM 608 C CA . PRO A 1 78 ? 16.5 22.141 29.5 1 95.5 78 PRO A CA 1
ATOM 609 C C . PRO A 1 78 ? 18.016 22.328 29.531 1 95.5 78 PRO A C 1
ATOM 611 O O . PRO A 1 78 ? 18.516 23.453 29.484 1 95.5 78 PRO A O 1
ATOM 614 N N . THR A 1 79 ? 18.75 21.266 29.609 1 95.44 79 THR A N 1
ATOM 615 C CA . THR A 1 79 ? 20.203 21.344 29.688 1 95.44 79 THR A CA 1
ATOM 616 C C . THR A 1 79 ? 20.812 21.359 28.281 1 95.44 79 THR A C 1
ATOM 618 O O . THR A 1 79 ? 22 21.656 28.125 1 95.44 79 THR A O 1
ATOM 621 N N . GLY A 1 80 ? 20 21.016 27.312 1 96.06 80 GLY A N 1
ATOM 622 C CA . GLY A 1 80 ? 20.5 20.891 25.953 1 96.06 80 GLY A CA 1
ATOM 623 C C . GLY A 1 80 ? 21.281 19.609 25.719 1 96.06 80 GLY A C 1
ATOM 624 O O . GLY A 1 80 ? 22.031 19.5 24.75 1 96.06 80 GLY A O 1
ATOM 625 N N . LEU A 1 81 ? 21.094 18.594 26.531 1 95 81 LEU A N 1
ATOM 626 C CA . LEU A 1 81 ? 21.969 17.422 26.469 1 95 81 LEU A CA 1
ATOM 627 C C . LEU A 1 81 ? 21.188 16.172 26.094 1 95 81 LEU A C 1
ATOM 629 O O . LEU A 1 81 ? 21.781 15.148 25.734 1 95 81 LEU A O 1
ATOM 633 N N . THR A 1 82 ? 19.891 16.297 26.016 1 92.44 82 THR A N 1
ATOM 634 C CA . THR A 1 82 ? 19.203 15.008 26.094 1 92.44 82 THR A CA 1
ATOM 635 C C . THR A 1 82 ? 18.281 14.789 24.906 1 92.44 82 THR A C 1
ATOM 637 O O . THR A 1 82 ? 17.906 13.656 24.594 1 92.44 82 THR A O 1
ATOM 640 N N . SER A 1 83 ? 17.797 15.82 24.25 1 95.19 83 SER A N 1
ATOM 641 C CA . SER A 1 83 ? 16.812 15.617 23.203 1 95.19 83 SER A CA 1
ATOM 642 C C . SER A 1 83 ? 17.016 16.594 22.047 1 95.19 83 SER A C 1
ATOM 644 O O . SER A 1 83 ? 17.938 17.406 22.078 1 95.19 83 SER A O 1
ATOM 646 N N . GLU A 1 84 ? 16.203 16.422 21.031 1 96.81 84 GLU A N 1
ATOM 647 C CA . GLU A 1 84 ? 16.266 17.266 19.828 1 96.81 84 GLU A CA 1
ATOM 648 C C . GLU A 1 84 ? 15.648 18.641 20.078 1 96.81 84 GLU A C 1
ATOM 650 O O . GLU A 1 84 ? 15.586 19.469 19.172 1 96.81 84 GLU A O 1
ATOM 655 N N . VAL A 1 85 ? 15.156 18.891 21.297 1 98.12 85 VAL A N 1
ATOM 656 C CA . VAL A 1 85 ? 14.477 20.141 21.594 1 98.12 85 VAL A CA 1
ATOM 657 C C . VAL A 1 85 ? 15.141 20.812 22.797 1 98.12 85 VAL A C 1
ATOM 659 O O . VAL A 1 85 ? 14.648 20.719 23.922 1 98.12 85 VAL A O 1
ATOM 662 N N . PRO A 1 86 ? 16.219 21.547 22.531 1 97.88 86 PRO A N 1
ATOM 663 C CA . PRO A 1 86 ? 16.969 22.188 23.609 1 97.88 86 PRO A CA 1
ATOM 664 C C . PRO A 1 86 ? 16.25 23.406 24.188 1 97.88 86 PRO A C 1
ATOM 666 O O . PRO A 1 86 ? 16.641 24.547 23.906 1 97.88 86 PRO A O 1
ATOM 669 N N . ALA A 1 87 ? 15.312 23.203 24.984 1 98.06 87 ALA A N 1
ATOM 670 C CA . ALA A 1 87 ? 14.516 24.219 25.672 1 98.06 87 ALA A CA 1
ATOM 671 C C . ALA A 1 87 ? 13.875 23.656 26.938 1 98.06 87 ALA A C 1
ATOM 673 O O . ALA A 1 87 ? 13.758 22.438 27.078 1 98.06 87 ALA A O 1
ATOM 674 N N . ARG A 1 88 ? 13.555 24.453 27.844 1 96.69 88 ARG A N 1
ATOM 675 C CA . ARG A 1 88 ? 12.883 24.031 29.078 1 96.69 88 ARG A CA 1
ATOM 676 C C . ARG A 1 88 ? 11.469 23.547 28.781 1 96.69 88 ARG A C 1
ATOM 678 O O . ARG A 1 88 ? 10.945 22.672 29.484 1 96.69 88 ARG A O 1
ATOM 685 N N . ASP A 1 89 ? 10.844 24.219 27.875 1 97.12 89 ASP A N 1
ATOM 686 C CA . ASP A 1 89 ? 9.492 23.891 27.422 1 97.12 89 ASP A CA 1
ATOM 687 C C . ASP A 1 89 ? 9.242 24.438 26.016 1 97.12 89 ASP A C 1
ATOM 689 O O . ASP A 1 89 ? 10.062 25.172 25.469 1 97.12 89 ASP A O 1
ATOM 693 N N . TYR A 1 90 ? 8.164 24.016 25.406 1 98.25 90 TYR A N 1
ATOM 694 C CA . TYR A 1 90 ? 7.77 24.547 24.109 1 98.25 90 TYR A CA 1
ATOM 695 C C . TYR A 1 90 ? 6.285 24.312 23.844 1 98.25 90 TYR A C 1
ATOM 697 O O . TYR A 1 90 ? 5.668 23.453 24.484 1 98.25 90 TYR A O 1
ATOM 705 N N . ASP A 1 91 ? 5.672 25.078 22.953 1 98.25 91 ASP A N 1
ATOM 706 C CA . ASP A 1 91 ? 4.312 24.828 22.484 1 98.25 91 ASP A CA 1
ATOM 707 C C . ASP A 1 91 ? 4.316 23.922 21.266 1 98.25 91 ASP A C 1
ATOM 709 O O . ASP A 1 91 ? 3.91 22.75 21.359 1 98.25 91 ASP A O 1
ATOM 713 N N . VAL A 1 92 ? 4.848 24.344 20.141 1 98.75 92 VAL A N 1
ATOM 714 C CA . VAL A 1 92 ? 5.07 23.562 18.922 1 98.75 92 VAL A CA 1
ATOM 715 C C . VAL A 1 92 ? 6.484 23.812 18.406 1 98.75 92 VAL A C 1
ATOM 717 O O . VAL A 1 92 ? 6.969 24.953 18.406 1 98.75 92 VAL A O 1
ATOM 720 N N . VAL A 1 93 ? 7.156 22.781 18.047 1 98.81 93 VAL A N 1
ATOM 721 C CA . VAL A 1 93 ? 8.516 22.938 17.531 1 98.81 93 VAL A CA 1
ATOM 722 C C . VAL A 1 93 ? 8.68 22.094 16.266 1 98.81 93 VAL A C 1
ATOM 724 O O . VAL A 1 93 ? 8.102 21 16.156 1 98.81 93 VAL A O 1
ATOM 727 N N . VAL A 1 94 ? 9.367 22.609 15.281 1 98.81 94 VAL A N 1
ATOM 728 C CA . VAL A 1 94 ? 9.734 21.891 14.062 1 98.81 94 VAL A CA 1
ATOM 729 C C . VAL A 1 94 ? 11.258 21.875 13.922 1 98.81 94 VAL A C 1
ATOM 731 O O . VAL A 1 94 ? 11.93 22.875 14.156 1 98.81 94 VAL A O 1
ATOM 734 N N . PHE A 1 95 ? 11.797 20.766 13.586 1 98.38 95 PHE A N 1
ATOM 735 C CA . PHE A 1 95 ? 13.234 20.703 13.344 1 98.38 95 PHE A CA 1
ATOM 736 C C . PHE A 1 95 ? 13.555 19.703 12.242 1 98.38 95 PHE A C 1
ATOM 738 O O . PHE A 1 95 ? 12.75 18.828 11.938 1 98.38 95 PHE A O 1
ATOM 745 N N . GLU A 1 96 ? 14.68 19.875 11.633 1 95.94 96 GLU A N 1
ATOM 746 C CA . GLU A 1 96 ? 15.133 18.938 10.602 1 95.94 96 GLU A CA 1
ATOM 747 C C . GLU A 1 96 ? 15.383 17.562 11.188 1 95.94 96 GLU A C 1
ATOM 749 O O . GLU A 1 96 ? 15.969 17.422 12.266 1 95.94 96 GLU A O 1
ATOM 754 N N . ASN A 1 97 ? 14.914 16.609 10.445 1 93.88 97 ASN A N 1
ATOM 755 C CA . ASN A 1 97 ? 15.07 15.227 10.891 1 93.88 97 ASN A CA 1
ATOM 756 C C . ASN A 1 97 ? 16.547 14.828 10.945 1 93.88 97 ASN A C 1
ATOM 758 O O . ASN A 1 97 ? 17.312 15.133 10.031 1 93.88 97 ASN A O 1
ATOM 762 N N . ARG A 1 98 ? 16.906 14.156 11.984 1 90.44 98 ARG A N 1
ATOM 763 C CA . ARG A 1 98 ? 18.281 13.719 12.18 1 90.44 98 ARG A CA 1
ATOM 764 C C . ARG A 1 98 ? 18.656 12.594 11.219 1 90.44 98 ARG A C 1
ATOM 766 O O . ARG A 1 98 ? 19.797 12.5 10.773 1 90.44 98 ARG A O 1
ATOM 773 N N . PHE A 1 99 ? 17.719 11.758 10.891 1 87.19 99 PHE A N 1
ATOM 774 C CA . PHE A 1 99 ? 17.891 10.617 10 1 87.19 99 PHE A CA 1
ATOM 775 C C . PHE A 1 99 ? 16.922 10.68 8.836 1 87.19 99 PHE A C 1
ATOM 777 O O . PHE A 1 99 ? 16.062 9.812 8.688 1 87.19 99 PHE A O 1
ATOM 784 N N . PRO A 1 100 ? 17.156 11.617 8.016 1 90.88 100 PRO A N 1
ATOM 785 C CA . PRO A 1 100 ? 16.156 11.891 6.98 1 90.88 100 PRO A CA 1
ATOM 786 C C . PRO A 1 100 ? 16.219 10.898 5.824 1 90.88 100 PRO A C 1
ATOM 788 O O . PRO A 1 100 ? 17.297 10.422 5.469 1 90.88 100 PRO A O 1
ATOM 791 N N . SER A 1 101 ? 15.062 10.625 5.262 1 91.62 101 SER A N 1
ATOM 792 C CA . SER A 1 101 ? 14.984 9.852 4.031 1 91.62 101 SER A CA 1
ATOM 793 C C . SER A 1 101 ? 15.422 10.68 2.826 1 91.62 101 SER A C 1
ATOM 795 O O . SER A 1 101 ? 15.828 10.125 1.803 1 91.62 101 SER A O 1
ATOM 797 N N . LEU A 1 102 ? 15.273 11.898 2.889 1 91.62 102 LEU A N 1
ATOM 798 C CA . LEU A 1 102 ? 15.656 12.867 1.87 1 91.62 102 LEU A CA 1
ATOM 799 C C . LEU A 1 102 ? 16.422 14.039 2.49 1 91.62 102 LEU A C 1
ATOM 801 O O . LEU A 1 102 ? 16 14.578 3.516 1 91.62 102 LEU A O 1
ATOM 805 N N . SER A 1 103 ? 17.562 14.289 1.871 1 88.25 103 SER A N 1
ATOM 806 C CA . SER A 1 103 ? 18.359 15.398 2.355 1 88.25 103 SER A CA 1
ATOM 807 C C . SER A 1 103 ? 19.25 15.961 1.251 1 88.25 103 SER A C 1
ATOM 809 O O . SER A 1 103 ? 19.719 15.219 0.386 1 88.25 103 SER A O 1
ATOM 811 N N . GLY A 1 104 ? 19.25 17.266 1.138 1 82.81 104 GLY A N 1
ATOM 812 C CA . GLY A 1 104 ? 20.109 17.891 0.144 1 82.81 104 GLY A CA 1
ATOM 813 C C . GLY A 1 104 ? 19.406 18.969 -0.653 1 82.81 104 GLY A C 1
ATOM 814 O O . GLY A 1 104 ? 18.172 19.109 -0.589 1 82.81 104 GLY A O 1
ATOM 815 N N . SER A 1 105 ? 20.156 19.75 -1.295 1 76.94 105 SER A N 1
ATOM 816 C CA . SER A 1 105 ? 19.609 20.922 -1.968 1 76.94 105 SER A CA 1
ATOM 817 C C . SER A 1 105 ? 19.781 20.828 -3.48 1 76.94 105 SER A C 1
ATOM 819 O O . SER A 1 105 ? 19.766 21.844 -4.18 1 76.94 105 SER A O 1
ATOM 821 N N . GLY A 1 106 ? 19.844 19.641 -3.912 1 77.12 106 GLY A N 1
ATOM 822 C CA . GLY A 1 106 ? 20 19.547 -5.355 1 77.12 106 GLY A CA 1
ATOM 823 C C . GLY A 1 106 ? 18.703 19.812 -6.113 1 77.12 106 GLY A C 1
ATOM 824 O O . GLY A 1 106 ? 17.719 20.25 -5.531 1 77.12 106 GLY A O 1
ATOM 825 N N . GLY A 1 107 ? 18.75 19.797 -7.469 1 76.06 107 GLY A N 1
ATOM 826 C CA . GLY A 1 107 ? 17.609 19.984 -8.344 1 76.06 107 GLY A CA 1
ATOM 827 C C . GLY A 1 107 ? 16.797 18.719 -8.555 1 76.06 107 GLY A C 1
ATOM 828 O O . GLY A 1 107 ? 16.984 17.734 -7.844 1 76.06 107 GLY A O 1
ATOM 829 N N . PRO A 1 108 ? 15.812 18.906 -9.383 1 79.31 108 PRO A N 1
ATOM 830 C CA . PRO A 1 108 ? 14.984 17.734 -9.734 1 79.31 108 PRO A CA 1
ATOM 831 C C . PRO A 1 108 ? 15.805 16.578 -10.305 1 79.31 108 PRO A C 1
ATOM 833 O O . PRO A 1 108 ? 16.828 16.812 -10.953 1 79.31 108 PRO A O 1
ATOM 836 N N . PRO A 1 109 ? 15.32 15.414 -9.891 1 85.19 109 PRO A N 1
ATOM 837 C CA . PRO A 1 109 ? 16.031 14.273 -10.477 1 85.19 109 PRO A CA 1
ATOM 838 C C . PRO A 1 109 ? 15.891 14.203 -11.992 1 85.19 109 PRO A C 1
ATOM 840 O O . PRO A 1 109 ? 14.969 14.797 -12.555 1 85.19 109 PRO A O 1
ATOM 843 N N . PRO A 1 110 ? 16.891 13.594 -12.531 1 78.12 110 PRO A N 1
ATOM 844 C CA . PRO A 1 110 ? 16.859 13.523 -13.992 1 78.12 110 PRO A CA 1
ATOM 845 C C . PRO A 1 110 ? 15.711 12.672 -14.523 1 78.12 110 PRO A C 1
ATOM 847 O O . PRO A 1 110 ? 15.109 11.906 -13.758 1 78.12 110 PRO A O 1
ATOM 850 N N . GLY A 1 111 ? 15.305 13.023 -15.812 1 69.75 111 GLY A N 1
ATOM 851 C CA . GLY A 1 111 ? 14.273 12.203 -16.422 1 69.75 111 GLY A CA 1
ATOM 852 C C . GLY A 1 111 ? 14.656 10.742 -16.531 1 69.75 111 GLY A C 1
ATOM 853 O O . GLY A 1 111 ? 15.844 10.406 -16.547 1 69.75 111 GLY A O 1
ATOM 854 N N . GLY A 1 112 ? 13.789 9.859 -16.266 1 61.66 112 GLY A N 1
ATOM 855 C CA . GLY A 1 112 ? 14.016 8.43 -16.109 1 61.66 112 GLY A CA 1
ATOM 856 C C . GLY A 1 112 ? 14.195 7.711 -17.438 1 61.66 112 GLY A C 1
ATOM 857 O O . GLY A 1 112 ? 13.234 7.52 -18.172 1 61.66 112 GLY A O 1
ATOM 858 N N . ASP A 1 113 ? 15.453 7.84 -18.125 1 65.19 113 ASP A N 1
ATOM 859 C CA . ASP A 1 113 ? 15.797 6.855 -19.156 1 65.19 113 ASP A CA 1
ATOM 860 C C . ASP A 1 113 ? 16.766 5.805 -18.609 1 65.19 113 ASP A C 1
ATOM 862 O O . ASP A 1 113 ? 17.766 6.145 -17.969 1 65.19 113 ASP A O 1
ATOM 866 N N . GLY A 1 114 ? 16.312 4.395 -18.422 1 70.56 114 GLY A N 1
ATOM 867 C CA . GLY A 1 114 ? 17.141 3.291 -17.969 1 70.56 114 GLY A CA 1
ATOM 868 C C . GLY A 1 114 ? 17.125 3.127 -16.453 1 70.56 114 GLY A C 1
ATOM 869 O O . GLY A 1 114 ? 16.188 3.561 -15.789 1 70.56 114 GLY A O 1
ATOM 870 N N . PHE A 1 115 ? 18.172 2.406 -15.961 1 80.81 115 PHE A N 1
ATOM 871 C CA . PHE A 1 115 ? 18.422 2.26 -14.531 1 80.81 115 PHE A CA 1
ATOM 872 C C . PHE A 1 115 ? 19.141 3.488 -13.977 1 80.81 115 PHE A C 1
ATOM 874 O O . PHE A 1 115 ? 20.359 3.551 -13.984 1 80.81 115 PHE A O 1
ATOM 881 N N . VAL A 1 116 ? 18.359 4.5 -13.594 1 89.5 116 VAL A N 1
ATOM 882 C CA . VAL A 1 116 ? 18.922 5.797 -13.211 1 89.5 116 VAL A CA 1
ATOM 883 C C . VAL A 1 116 ? 18.797 5.988 -11.703 1 89.5 116 VAL A C 1
ATOM 885 O O . VAL A 1 116 ? 17.781 5.609 -11.102 1 89.5 116 VAL A O 1
ATOM 888 N N . SER A 1 117 ? 19.859 6.488 -11.148 1 92.31 117 SER A N 1
ATOM 889 C CA . SER A 1 117 ? 19.859 6.906 -9.75 1 92.31 117 SER A CA 1
ATOM 890 C C . SER A 1 117 ? 20.141 8.398 -9.625 1 92.31 117 SER A C 1
ATOM 892 O O . SER A 1 117 ? 20.656 9.023 -10.555 1 92.31 117 SER A O 1
ATOM 894 N N . ALA A 1 118 ? 19.703 9.016 -8.617 1 92.06 118 ALA A N 1
ATOM 895 C CA . ALA A 1 118 ? 19.938 10.422 -8.281 1 92.06 118 ALA A CA 1
ATOM 896 C C . ALA A 1 118 ? 20.109 10.602 -6.773 1 92.06 118 ALA A C 1
ATOM 898 O O . ALA A 1 118 ? 19.734 9.727 -5.992 1 92.06 118 ALA A O 1
ATOM 899 N N . PRO A 1 119 ? 20.797 11.672 -6.43 1 90.94 119 PRO A N 1
ATOM 900 C CA . PRO A 1 119 ? 20.859 11.938 -4.988 1 90.94 119 PRO A CA 1
ATOM 901 C C . PRO A 1 119 ? 19.484 12.07 -4.352 1 90.94 119 PRO A C 1
ATOM 903 O O . PRO A 1 119 ? 18.562 12.586 -4.98 1 90.94 119 PRO A O 1
ATOM 906 N N . GLY A 1 120 ? 19.406 11.555 -3.16 1 91.81 120 GLY A N 1
ATOM 907 C CA . GLY A 1 120 ? 18.156 11.672 -2.42 1 91.81 120 GLY A CA 1
ATOM 908 C C . GLY A 1 120 ? 17.922 13.07 -1.871 1 91.81 120 GLY A C 1
ATOM 909 O O . GLY A 1 120 ? 17.75 13.242 -0.663 1 91.81 120 GLY A O 1
ATOM 910 N N . ASP A 1 121 ? 17.859 14.055 -2.766 1 92.12 121 ASP A N 1
ATOM 911 C CA . ASP A 1 121 ? 17.641 15.438 -2.357 1 92.12 121 ASP A CA 1
ATOM 912 C C . ASP A 1 121 ? 16.219 15.641 -1.841 1 92.12 121 ASP A C 1
ATOM 914 O O . ASP A 1 121 ? 15.312 14.875 -2.178 1 92.12 121 ASP A O 1
ATOM 918 N N . GLY A 1 122 ? 16.031 16.703 -1.021 1 94.25 122 GLY A N 1
ATOM 919 C CA . GLY A 1 122 ? 14.75 17.031 -0.417 1 94.25 122 GLY A CA 1
ATOM 920 C C . GLY A 1 122 ? 14.867 17.516 1.015 1 94.25 122 GLY A C 1
ATOM 921 O O . GLY A 1 122 ? 15.898 18.078 1.402 1 94.25 122 GLY A O 1
ATOM 922 N N . ARG A 1 123 ? 13.789 17.484 1.69 1 94.69 123 ARG A N 1
ATOM 923 C CA . ARG A 1 123 ? 13.734 17.969 3.064 1 94.69 123 ARG A CA 1
ATOM 924 C C . ARG A 1 123 ? 12.828 17.094 3.922 1 94.69 123 ARG A C 1
ATOM 926 O O . ARG A 1 123 ? 11.758 16.688 3.475 1 94.69 123 ARG A O 1
ATOM 933 N N . CYS A 1 124 ? 13.328 16.719 5.027 1 95.94 124 CYS A N 1
ATOM 934 C CA . CYS A 1 124 ? 12.508 16.016 6.016 1 95.94 124 CYS A CA 1
ATOM 935 C C . CYS A 1 124 ? 12.562 16.734 7.363 1 95.94 124 CYS A C 1
ATOM 937 O O . CYS A 1 124 ? 13.648 16.969 7.902 1 95.94 124 CYS A O 1
ATOM 939 N N . GLU A 1 125 ? 11.43 17.031 7.887 1 98.12 125 GLU A N 1
ATOM 940 C CA . GLU A 1 125 ? 11.32 17.672 9.188 1 98.12 125 GLU A CA 1
ATOM 941 C C . GLU A 1 125 ? 10.383 16.906 10.117 1 98.12 125 GLU A C 1
ATOM 943 O O . GLU A 1 125 ? 9.531 16.141 9.656 1 98.12 125 GLU A O 1
ATOM 948 N N . VAL A 1 126 ? 10.633 17.078 11.414 1 98.06 126 VAL A N 1
ATOM 949 C CA . VAL A 1 126 ? 9.742 16.578 12.461 1 98.06 126 VAL A CA 1
ATOM 950 C C . VAL A 1 126 ? 9 17.75 13.102 1 98.06 126 VAL A C 1
ATOM 952 O O . VAL A 1 126 ? 9.586 18.812 13.344 1 98.06 126 VAL A O 1
ATOM 955 N N . ILE A 1 127 ? 7.766 17.594 13.32 1 98.81 127 ILE A N 1
ATOM 956 C CA . ILE A 1 127 ? 6.973 18.594 14.031 1 98.81 127 ILE A CA 1
ATOM 957 C C . ILE A 1 127 ? 6.414 17.984 15.312 1 98.81 127 ILE A C 1
ATOM 959 O O . ILE A 1 127 ? 5.684 16.984 15.266 1 98.81 127 ILE A O 1
ATOM 963 N N . CYS A 1 128 ? 6.77 18.516 16.438 1 98.56 128 CYS A N 1
ATOM 964 C CA . CYS A 1 128 ? 6.207 18.125 17.719 1 98.56 128 CYS A CA 1
ATOM 965 C C . CYS A 1 128 ? 4.98 18.953 18.062 1 98.56 128 CYS A C 1
ATOM 967 O O . CYS A 1 128 ? 5.055 20.188 18.109 1 98.56 128 CYS A O 1
ATOM 969 N N . PHE A 1 129 ? 3.891 18.312 18.328 1 98.69 129 PHE A N 1
ATOM 970 C CA . PHE A 1 129 ? 2.615 19 18.484 1 98.69 129 PHE A CA 1
ATOM 971 C C . PHE A 1 129 ? 2.51 19.641 19.859 1 98.69 129 PHE A C 1
ATOM 973 O O . PHE A 1 129 ? 1.745 20.594 20.062 1 98.69 129 PHE A O 1
ATOM 980 N N . SER A 1 130 ? 3.221 19.109 20.812 1 97.81 130 SER A N 1
ATOM 981 C CA . SER A 1 130 ? 3.219 19.609 22.188 1 97.81 130 SER A CA 1
ATOM 982 C C . SER A 1 130 ? 4.414 19.078 22.969 1 97.81 130 SER A C 1
ATOM 984 O O . SER A 1 130 ? 5.043 18.094 22.562 1 97.81 130 SER A O 1
ATOM 986 N N . SER A 1 131 ? 4.684 19.719 24.109 1 97.31 131 SER A N 1
ATOM 987 C CA . SER A 1 131 ? 5.766 19.266 24.969 1 97.31 131 SER A CA 1
ATOM 988 C C . SER A 1 131 ? 5.305 18.141 25.875 1 97.31 131 SER A C 1
ATOM 990 O O . SER A 1 131 ? 6.121 17.484 26.531 1 97.31 131 SER A O 1
ATOM 992 N N . ASP A 1 132 ? 4.035 17.844 25.828 1 95.81 132 ASP A N 1
ATOM 993 C CA . ASP A 1 132 ? 3.49 16.75 26.641 1 95.81 132 ASP A CA 1
ATOM 994 C C . ASP A 1 132 ? 3.74 15.398 25.969 1 95.81 132 ASP A C 1
ATOM 996 O O . ASP A 1 132 ? 3.107 15.062 24.969 1 95.81 132 ASP A O 1
ATOM 1000 N N . HIS A 1 133 ? 4.531 14.641 26.594 1 94.25 133 HIS A N 1
ATOM 1001 C CA . HIS A 1 133 ? 4.965 13.352 26.062 1 94.25 133 HIS A CA 1
ATOM 1002 C C . HIS A 1 133 ? 3.781 12.406 25.875 1 94.25 133 HIS A C 1
ATOM 1004 O O . HIS A 1 133 ? 3.77 11.609 24.938 1 94.25 133 HIS A O 1
ATOM 1010 N N . GLY A 1 134 ? 2.848 12.422 26.688 1 92.12 134 GLY A N 1
ATOM 1011 C CA . GLY A 1 134 ? 1.76 11.461 26.672 1 92.12 134 GLY A CA 1
ATOM 1012 C C . GLY A 1 134 ? 0.511 11.984 25.984 1 92.12 134 GLY A C 1
ATOM 1013 O O . GLY A 1 134 ? -0.549 11.359 26.047 1 92.12 134 GLY A O 1
ATOM 1014 N N . GLY A 1 135 ? 0.603 13.07 25.312 1 93.12 135 GLY A N 1
ATOM 1015 C CA . GLY A 1 135 ? -0.568 13.688 24.703 1 93.12 135 GLY A CA 1
ATOM 1016 C C . GLY A 1 135 ? -0.867 13.164 23.312 1 93.12 135 GLY A C 1
ATOM 1017 O O . GLY A 1 135 ? -0.359 12.109 22.922 1 93.12 135 GLY A O 1
ATOM 1018 N N . SER A 1 136 ? -1.827 13.727 22.672 1 95.69 136 SER A N 1
ATOM 1019 C CA . SER A 1 136 ? -2.221 13.477 21.297 1 95.69 136 SER A CA 1
ATOM 1020 C C . SER A 1 136 ? -2.762 14.742 20.641 1 95.69 136 SER A C 1
ATOM 1022 O O . SER A 1 136 ? -3.094 15.711 21.328 1 95.69 136 SER A O 1
ATOM 1024 N N . PHE A 1 137 ? -2.793 14.742 19.344 1 97.62 137 PHE A N 1
ATOM 1025 C CA . PHE A 1 137 ? -3.346 15.891 18.641 1 97.62 137 PHE A CA 1
ATOM 1026 C C . PHE A 1 137 ? -4.789 16.141 19.062 1 97.62 137 PHE A C 1
ATOM 1028 O O . PHE A 1 137 ? -5.184 17.281 19.297 1 97.62 137 PHE A O 1
ATOM 1035 N N . ALA A 1 138 ? -5.562 15.117 19.188 1 96.69 138 ALA A N 1
ATOM 1036 C CA . ALA A 1 138 ? -6.988 15.195 19.484 1 96.69 138 ALA A CA 1
ATOM 1037 C C . ALA A 1 138 ? -7.23 15.859 20.828 1 96.69 138 ALA A C 1
ATOM 1039 O O . ALA A 1 138 ? -8.305 16.422 21.078 1 96.69 138 ALA A O 1
ATOM 1040 N N . ASP A 1 139 ? -6.234 15.836 21.672 1 95.88 139 ASP A N 1
ATOM 1041 C CA . ASP A 1 139 ? -6.387 16.344 23.031 1 95.88 139 ASP A CA 1
ATOM 1042 C C . ASP A 1 139 ? -5.973 17.797 23.125 1 95.88 139 ASP A C 1
ATOM 1044 O O . ASP A 1 139 ? -6.133 18.438 24.172 1 95.88 139 ASP A O 1
ATOM 1048 N N . LEU A 1 140 ? -5.441 18.375 22.094 1 98.12 140 LEU A N 1
ATOM 1049 C CA . LEU A 1 140 ? -4.973 19.75 22.125 1 98.12 140 LEU A CA 1
ATOM 1050 C C . LEU A 1 140 ? -6.145 20.719 22.266 1 98.12 140 LEU A C 1
ATOM 1052 O O . LEU A 1 140 ? -7.18 20.547 21.609 1 98.12 140 LEU A O 1
ATOM 1056 N N . PRO A 1 141 ? -5.961 21.734 23.125 1 97.5 141 PRO A N 1
ATOM 1057 C CA . PRO A 1 141 ? -6.926 22.828 23.047 1 97.5 141 PRO A CA 1
ATOM 1058 C C . PRO A 1 141 ? -6.93 23.5 21.672 1 97.5 141 PRO A C 1
ATOM 1060 O O . PRO A 1 141 ? -5.906 23.516 20.984 1 97.5 141 PRO A O 1
ATOM 1063 N N . ALA A 1 142 ? -8.055 24.094 21.312 1 97.5 142 ALA A N 1
ATOM 1064 C CA . ALA A 1 142 ? -8.258 24.641 19.984 1 97.5 142 ALA A CA 1
ATOM 1065 C C . ALA A 1 142 ? -7.16 25.641 19.625 1 97.5 142 ALA A C 1
ATOM 1067 O O . ALA A 1 142 ? -6.586 25.578 18.531 1 97.5 142 ALA A O 1
ATOM 1068 N N . PRO A 1 143 ? -6.766 26.578 20.547 1 97.75 143 PRO A N 1
ATOM 1069 C CA . PRO A 1 143 ? -5.699 27.516 20.188 1 97.75 143 PRO A CA 1
ATOM 1070 C C . PRO A 1 143 ? -4.367 26.828 19.922 1 97.75 143 PRO A C 1
ATOM 1072 O O . PRO A 1 143 ? -3.604 27.25 19.047 1 97.75 143 PRO A O 1
ATOM 1075 N N . HIS A 1 144 ? -4.074 25.812 20.703 1 98.38 144 HIS A N 1
ATOM 1076 C CA . HIS A 1 144 ? -2.852 25.047 20.516 1 98.38 144 HIS A CA 1
ATOM 1077 C C . HIS A 1 144 ? -2.887 24.266 19.203 1 98.38 144 HIS A C 1
ATOM 1079 O O . HIS A 1 144 ? -1.897 24.25 18.469 1 98.38 144 HIS A O 1
ATOM 1085 N N . ALA A 1 145 ? -4.027 23.609 18.906 1 98.69 145 ALA A N 1
ATOM 1086 C CA . ALA A 1 145 ? -4.195 22.922 17.625 1 98.69 145 ALA A CA 1
ATOM 1087 C C . ALA A 1 145 ? -4.039 23.906 16.469 1 98.69 145 ALA A C 1
ATOM 1089 O O . ALA A 1 145 ? -3.416 23.578 15.453 1 98.69 145 ALA A O 1
ATOM 1090 N N . ARG A 1 146 ? -4.629 25.078 16.625 1 98.44 146 ARG A N 1
ATOM 1091 C CA . ARG A 1 146 ? -4.492 26.125 15.625 1 98.44 146 ARG A CA 1
ATOM 1092 C C . ARG A 1 146 ? -3.025 26.469 15.398 1 98.44 146 ARG A C 1
ATOM 1094 O O . ARG A 1 146 ? -2.623 26.781 14.273 1 98.44 146 ARG A O 1
ATOM 1101 N N . LEU A 1 147 ? -2.219 26.469 16.422 1 98.5 147 LEU A N 1
ATOM 1102 C CA . LEU A 1 147 ? -0.792 26.75 16.312 1 98.5 147 LEU A CA 1
ATOM 1103 C C . LEU A 1 147 ? -0.088 25.672 15.484 1 98.5 147 LEU A C 1
ATOM 1105 O O . LEU A 1 147 ? 0.822 25.984 14.711 1 98.5 147 LEU A O 1
ATOM 1109 N N . VAL A 1 148 ? -0.451 24.406 15.641 1 98.75 148 VAL A N 1
ATOM 1110 C CA . VAL A 1 148 ? 0.115 23.344 14.82 1 98.75 148 VAL A CA 1
ATOM 1111 C C . VAL A 1 148 ? -0.196 23.594 13.352 1 98.75 148 VAL A C 1
ATOM 1113 O O . VAL A 1 148 ? 0.679 23.469 12.492 1 98.75 148 VAL A O 1
ATOM 1116 N N . ILE A 1 149 ? -1.453 23.969 13.031 1 98.62 149 ILE A N 1
ATOM 1117 C CA . ILE A 1 149 ? -1.851 24.266 11.664 1 98.62 149 ILE A CA 1
ATOM 1118 C C . ILE A 1 149 ? -1.022 25.438 11.133 1 98.62 149 ILE A C 1
ATOM 1120 O O . ILE A 1 149 ? -0.59 25.422 9.977 1 98.62 149 ILE A O 1
ATOM 1124 N N . GLU A 1 150 ? -0.804 26.391 12.016 1 98.25 150 GLU A N 1
ATOM 1125 C CA . GLU A 1 150 ? 0.027 27.516 11.625 1 98.25 150 GLU A CA 1
ATOM 1126 C C . GLU A 1 150 ? 1.457 27.078 11.32 1 98.25 150 GLU A C 1
ATOM 1128 O O . GLU A 1 150 ? 2.096 27.609 10.414 1 98.25 150 GLU A O 1
ATOM 1133 N N . ALA A 1 151 ? 1.987 26.203 12.117 1 98.69 151 ALA A N 1
ATOM 1134 C CA . ALA A 1 151 ? 3.32 25.656 11.852 1 98.69 151 ALA A CA 1
ATOM 1135 C C . ALA A 1 151 ? 3.363 24.922 10.516 1 98.69 151 ALA A C 1
ATOM 1137 O O . ALA A 1 151 ? 4.301 25.094 9.734 1 98.69 151 ALA A O 1
ATOM 1138 N N . TRP A 1 152 ? 2.311 24.109 10.242 1 98.81 152 TRP A N 1
ATOM 1139 C CA . TRP A 1 152 ? 2.193 23.453 8.945 1 98.81 152 TRP A CA 1
ATOM 1140 C C . TRP A 1 152 ? 2.201 24.484 7.816 1 98.81 152 TRP A C 1
ATOM 1142 O O . TRP A 1 152 ? 2.893 24.297 6.812 1 98.81 152 TRP A O 1
ATOM 1152 N N . ARG A 1 153 ? 1.385 25.469 8.008 1 98.31 153 ARG A N 1
ATOM 1153 C CA . ARG A 1 153 ? 1.241 26.531 7.012 1 98.31 153 ARG A CA 1
ATOM 1154 C C . ARG A 1 153 ? 2.572 27.234 6.762 1 98.31 153 ARG A C 1
ATOM 1156 O O . ARG A 1 153 ? 2.965 27.438 5.613 1 98.31 153 ARG A O 1
ATOM 1163 N N . HIS A 1 154 ? 3.27 27.578 7.824 1 98.12 154 HIS A N 1
ATOM 1164 C CA . HIS A 1 154 ? 4.566 28.25 7.727 1 98.12 154 HIS A CA 1
ATOM 1165 C C . HIS A 1 154 ? 5.57 27.375 6.969 1 98.12 154 HIS A C 1
ATOM 1167 O O . HIS A 1 154 ? 6.211 27.844 6.027 1 98.12 154 HIS A O 1
ATOM 1173 N N . ARG A 1 155 ? 5.715 26.141 7.391 1 98.38 155 ARG A N 1
ATOM 1174 C CA . ARG A 1 155 ? 6.691 25.25 6.77 1 98.38 155 ARG A CA 1
ATOM 1175 C C . ARG A 1 155 ? 6.344 24.984 5.309 1 98.38 155 ARG A C 1
ATOM 1177 O O . ARG A 1 155 ? 7.23 24.953 4.453 1 98.38 155 ARG A O 1
ATOM 1184 N N . THR A 1 156 ? 5.043 24.781 5.027 1 98.5 156 THR A N 1
ATOM 1185 C CA . THR A 1 156 ? 4.602 24.625 3.648 1 98.5 156 THR A CA 1
ATOM 1186 C C . THR A 1 156 ? 5.039 25.797 2.791 1 98.5 156 THR A C 1
ATOM 1188 O O . THR A 1 156 ? 5.625 25.609 1.723 1 98.5 156 THR A O 1
ATOM 1191 N N . GLY A 1 157 ? 4.742 26.984 3.234 1 97.38 157 GLY A N 1
ATOM 1192 C CA . GLY A 1 157 ? 5.121 28.188 2.498 1 97.38 157 GLY A CA 1
ATOM 1193 C C . GLY A 1 157 ? 6.617 28.297 2.268 1 97.38 157 GLY A C 1
ATOM 1194 O O . GLY A 1 157 ? 7.059 28.672 1.179 1 97.38 157 GLY A O 1
ATOM 1195 N N . ASP A 1 158 ? 7.391 27.953 3.268 1 96.88 158 ASP A N 1
ATOM 1196 C CA . ASP A 1 158 ? 8.844 28.047 3.182 1 96.88 158 ASP A CA 1
ATOM 1197 C C . ASP A 1 158 ? 9.398 27 2.211 1 96.88 158 ASP A C 1
ATOM 1199 O O . ASP A 1 158 ? 10.258 27.312 1.386 1 96.88 158 ASP A O 1
ATOM 1203 N N . LEU A 1 159 ? 8.898 25.766 2.277 1 96.75 159 LEU A N 1
ATOM 1204 C CA . LEU A 1 159 ? 9.461 24.641 1.533 1 96.75 159 LEU A CA 1
ATOM 1205 C C . LEU A 1 159 ? 8.992 24.656 0.081 1 96.75 159 LEU A C 1
ATOM 1207 O O . LEU A 1 159 ? 9.742 24.297 -0.822 1 96.75 159 LEU A O 1
ATOM 1211 N N . ILE A 1 160 ? 7.793 25.047 -0.164 1 94.31 160 ILE A N 1
ATOM 1212 C CA . ILE A 1 160 ? 7.191 24.969 -1.49 1 94.31 160 ILE A CA 1
ATOM 1213 C C . ILE A 1 160 ? 7.973 25.859 -2.465 1 94.31 160 ILE A C 1
ATOM 1215 O O . ILE A 1 160 ? 8.016 25.578 -3.666 1 94.31 160 ILE A O 1
ATOM 1219 N N . GLY A 1 161 ? 8.68 26.891 -1.983 1 88.31 161 GLY A N 1
ATOM 1220 C CA . GLY A 1 161 ? 9.438 27.828 -2.811 1 88.31 161 GLY A CA 1
ATOM 1221 C C . GLY A 1 161 ? 10.898 27.438 -2.953 1 88.31 161 GLY A C 1
ATOM 1222 O O . GLY A 1 161 ? 11.633 28.062 -3.723 1 88.31 161 GLY A O 1
ATOM 1223 N N . GLN A 1 162 ? 11.305 26.438 -2.289 1 92.25 162 GLN A N 1
ATOM 1224 C CA . GLN A 1 162 ? 12.719 26.062 -2.293 1 92.25 162 GLN A CA 1
ATOM 1225 C C . GLN A 1 162 ? 13.07 25.281 -3.555 1 92.25 162 GLN A C 1
ATOM 1227 O O . GLN A 1 162 ? 12.297 24.438 -4.008 1 92.25 162 GLN A O 1
ATOM 1232 N N . PRO A 1 163 ? 14.297 25.578 -4.062 1 89.62 163 PRO 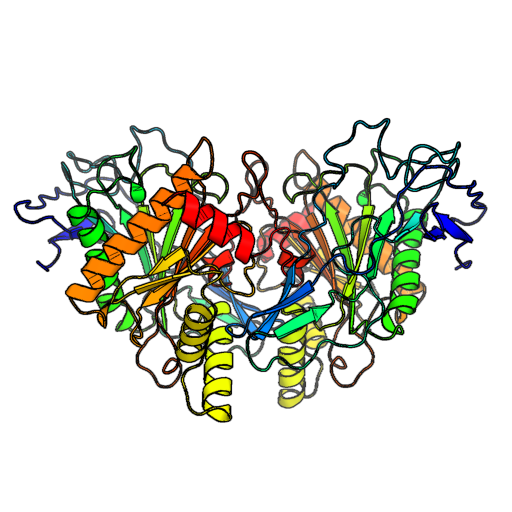A N 1
ATOM 1233 C CA . PRO A 1 163 ? 14.75 24.797 -5.211 1 89.62 163 PRO A CA 1
ATOM 1234 C C . PRO A 1 163 ? 14.883 23.312 -4.891 1 89.62 163 PRO A C 1
ATOM 1236 O O . PRO A 1 163 ? 15.328 22.953 -3.795 1 89.62 163 PRO A O 1
ATOM 1239 N N . GLY A 1 164 ? 14.438 22.531 -5.75 1 90.44 164 GLY A N 1
ATOM 1240 C CA . GLY A 1 164 ? 14.594 21.109 -5.59 1 90.44 164 GLY A CA 1
ATOM 1241 C C . GLY A 1 164 ? 13.414 20.438 -4.918 1 90.44 164 GLY A C 1
ATOM 1242 O O . GLY A 1 164 ? 13.344 19.219 -4.836 1 90.44 164 GLY A O 1
ATOM 1243 N N . ILE A 1 165 ? 12.562 21.234 -4.344 1 95.56 165 ILE A N 1
ATOM 1244 C CA . ILE A 1 165 ? 11.359 20.672 -3.732 1 95.56 165 ILE A CA 1
ATOM 1245 C C . ILE A 1 165 ? 10.188 20.781 -4.703 1 95.56 165 ILE A C 1
ATOM 1247 O O . ILE A 1 165 ? 9.797 21.891 -5.098 1 95.56 165 ILE A O 1
ATOM 1251 N N . GLU A 1 166 ? 9.656 19.641 -5.082 1 96.38 166 GLU A N 1
ATOM 1252 C CA . GLU A 1 166 ? 8.547 19.594 -6.023 1 96.38 166 GLU A CA 1
ATOM 1253 C C . GLU A 1 166 ? 7.215 19.438 -5.297 1 96.38 166 GLU A C 1
ATOM 1255 O O . GLU A 1 166 ? 6.18 19.906 -5.77 1 96.38 166 GLU A O 1
ATOM 1260 N N . GLN A 1 167 ? 7.254 18.828 -4.148 1 97.62 167 GLN A N 1
ATOM 1261 C CA . GLN A 1 167 ? 6.023 18.547 -3.416 1 97.62 167 GLN A CA 1
ATOM 1262 C C . GLN A 1 167 ? 6.262 18.578 -1.909 1 97.62 167 GLN A C 1
ATOM 1264 O O . GLN A 1 167 ? 7.223 17.984 -1.416 1 97.62 167 GLN A O 1
ATOM 1269 N N . VAL A 1 168 ? 5.434 19.328 -1.2 1 98.69 168 VAL A N 1
ATOM 1270 C CA . VAL A 1 168 ? 5.473 19.359 0.258 1 98.69 168 VAL A CA 1
ATOM 1271 C C . VAL A 1 168 ? 4.371 18.484 0.833 1 98.69 168 VAL A C 1
ATOM 1273 O O . VAL A 1 168 ? 3.221 18.547 0.395 1 98.69 168 VAL A O 1
ATOM 1276 N N . PHE A 1 169 ? 4.734 17.641 1.756 1 98.81 169 PHE A N 1
ATOM 1277 C CA . PHE A 1 169 ? 3.811 16.688 2.342 1 98.81 169 PHE A CA 1
ATOM 1278 C C . PHE A 1 169 ? 3.881 16.719 3.863 1 98.81 169 PHE A C 1
ATOM 1280 O O . PHE A 1 169 ? 4.883 16.312 4.453 1 98.81 169 PHE A O 1
ATOM 1287 N N . CYS A 1 170 ? 2.807 17.219 4.57 1 98.88 170 CYS A N 1
ATOM 1288 C CA . CYS A 1 170 ? 2.643 17.141 6.016 1 98.88 170 CYS A CA 1
ATOM 1289 C C . CYS A 1 170 ? 1.833 15.914 6.414 1 98.88 170 CYS A C 1
ATOM 1291 O O . CYS A 1 170 ? 0.802 15.625 5.805 1 98.88 170 CYS A O 1
ATOM 1293 N N . PHE A 1 171 ? 2.314 15.188 7.43 1 98.75 171 PHE A N 1
ATOM 1294 C CA . PHE A 1 171 ? 1.57 13.992 7.809 1 98.75 171 PHE A CA 1
ATOM 1295 C C . PHE A 1 171 ? 1.838 13.625 9.266 1 98.75 171 PHE A C 1
ATOM 1297 O O . PHE A 1 171 ? 2.799 14.109 9.867 1 98.75 171 PHE A O 1
ATOM 1304 N N . GLU A 1 172 ? 0.964 12.922 9.805 1 98.5 172 GLU A N 1
ATOM 1305 C CA . GLU A 1 172 ? 1.085 12.281 11.109 1 98.5 172 GLU A CA 1
ATOM 1306 C C . GLU A 1 172 ? 0.83 10.781 11.016 1 98.5 172 GLU A C 1
ATOM 1308 O O . GLU A 1 172 ? -0.08 10.344 10.305 1 98.5 172 GLU A O 1
ATOM 1313 N N . ASN A 1 173 ? 1.678 10.031 11.539 1 97.44 173 ASN A N 1
ATOM 1314 C CA . ASN A 1 173 ? 1.42 8.625 11.852 1 97.44 173 ASN A CA 1
ATOM 1315 C C . ASN A 1 173 ? 1.153 8.422 13.336 1 97.44 173 ASN A C 1
ATOM 1317 O O . ASN A 1 173 ? 1.984 8.773 14.18 1 97.44 173 ASN A O 1
ATOM 1321 N N . ARG A 1 174 ? 0.03 7.832 13.648 1 96.62 174 ARG A N 1
ATOM 1322 C CA . ARG A 1 174 ? -0.281 7.582 15.055 1 96.62 174 ARG A CA 1
ATOM 1323 C C . ARG A 1 174 ? -0.567 6.105 15.297 1 96.62 174 ARG A C 1
ATOM 1325 O O . ARG A 1 174 ? -1.411 5.512 14.625 1 96.62 174 ARG A O 1
ATOM 1332 N N . GLY A 1 175 ? 0.132 5.609 16.281 1 94.12 175 GLY A N 1
ATOM 1333 C CA . GLY A 1 175 ? -0.138 4.242 16.703 1 94.12 175 GLY A CA 1
ATOM 1334 C C . GLY A 1 175 ? 0.976 3.275 16.344 1 94.12 175 GLY A C 1
ATOM 1335 O O . GLY A 1 175 ? 1.567 3.379 15.266 1 94.12 175 GLY A O 1
ATOM 1336 N N . GLU A 1 176 ? 1.188 2.342 17.172 1 89.31 176 GLU A N 1
ATOM 1337 C CA . GLU A 1 176 ? 2.225 1.337 16.953 1 89.31 176 GLU A CA 1
ATOM 1338 C C . GLU A 1 176 ? 1.879 0.438 15.766 1 89.31 176 GLU A C 1
ATOM 1340 O O . GLU A 1 176 ? 2.771 -0.04 15.062 1 89.31 176 GLU A O 1
ATOM 1345 N N . GLU A 1 177 ? 0.627 0.299 15.547 1 88.62 177 GLU A N 1
ATOM 1346 C CA . GLU A 1 177 ? 0.148 -0.6 14.5 1 88.62 177 GLU A CA 1
ATOM 1347 C C . GLU A 1 177 ? 0.546 -0.099 13.117 1 88.62 177 GLU A C 1
ATOM 1349 O O . GLU A 1 177 ? 0.525 -0.858 12.141 1 88.62 177 GLU A O 1
ATOM 1354 N N . ILE A 1 178 ? 0.868 1.113 13.039 1 89.12 178 ILE A N 1
ATOM 1355 C CA . ILE A 1 178 ? 1.276 1.629 11.734 1 89.12 178 ILE A CA 1
ATOM 1356 C C . ILE A 1 178 ? 2.764 1.972 11.758 1 89.12 178 I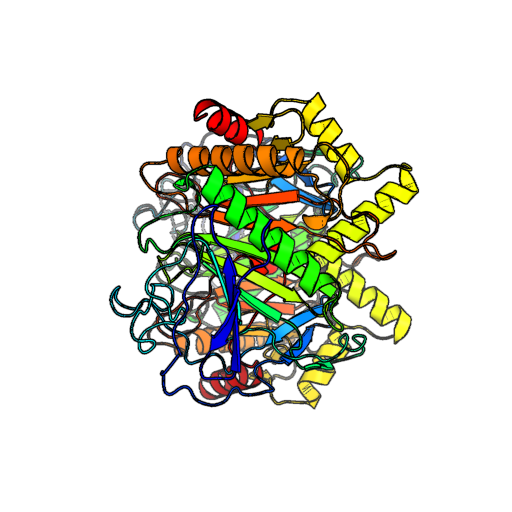LE A C 1
ATOM 1358 O O . ILE A 1 178 ? 3.258 2.686 10.883 1 89.12 178 ILE A O 1
ATOM 1362 N N . GLY A 1 179 ? 3.461 1.609 12.766 1 82.19 179 GLY A N 1
ATOM 1363 C CA . GLY A 1 179 ? 4.914 1.642 12.758 1 82.19 179 GLY A CA 1
ATOM 1364 C C . GLY A 1 179 ? 5.492 2.76 13.609 1 82.19 179 GLY A C 1
ATOM 1365 O O . GLY A 1 179 ? 6.695 3.023 13.555 1 82.19 179 GLY A O 1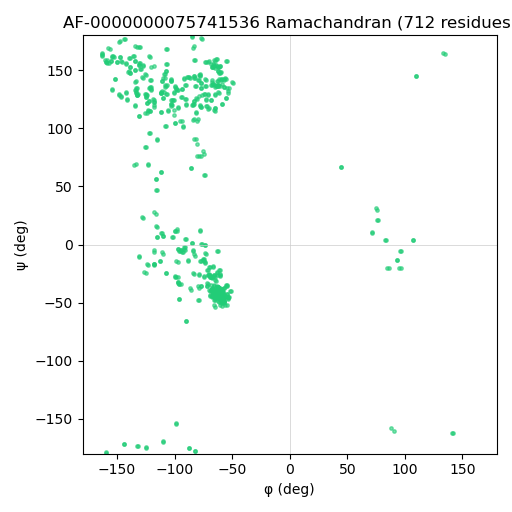
ATOM 1366 N N . VAL A 1 180 ? 4.664 3.473 14.281 1 87.12 180 VAL A N 1
ATOM 1367 C CA . VAL A 1 180 ? 5.168 4.566 15.109 1 87.12 180 VAL A CA 1
ATOM 1368 C C . VAL A 1 180 ? 5.848 4.004 16.359 1 87.12 180 VAL A C 1
ATOM 1370 O O . VAL A 1 180 ? 5.273 3.17 17.062 1 87.12 180 VAL A O 1
ATOM 1373 N N . THR A 1 181 ? 7.047 4.512 16.547 1 80.31 181 THR A N 1
ATOM 1374 C CA . THR A 1 181 ? 7.824 4.008 17.672 1 80.31 181 THR A CA 1
ATOM 1375 C C . THR A 1 181 ? 7.906 5.051 18.781 1 80.31 181 THR A C 1
ATOM 1377 O O . THR A 1 181 ? 8.211 4.719 19.938 1 80.31 181 THR A O 1
ATOM 1380 N N . LEU A 1 182 ? 7.758 6.273 18.391 1 85.94 182 LEU A N 1
ATOM 1381 C CA . LEU A 1 182 ? 7.754 7.352 19.375 1 85.94 182 LEU A CA 1
ATOM 1382 C C . LEU A 1 182 ? 6.332 7.695 19.797 1 85.94 182 LEU A C 1
ATOM 1384 O O . LEU A 1 182 ? 5.48 8 18.969 1 85.94 182 LEU A O 1
ATOM 1388 N N . THR A 1 183 ? 6.109 7.695 21.047 1 87.31 183 THR A N 1
ATOM 1389 C CA . THR A 1 183 ? 4.762 7.93 21.547 1 87.31 183 THR A CA 1
ATOM 1390 C C . THR A 1 183 ? 4.469 9.43 21.625 1 87.31 183 THR A C 1
ATOM 1392 O O . THR A 1 183 ? 3.307 9.836 21.625 1 87.31 183 THR A O 1
ATOM 1395 N N . HIS A 1 184 ? 5.562 10.211 21.766 1 94.88 184 HIS A N 1
ATOM 1396 C CA . HIS A 1 184 ? 5.387 11.656 21.828 1 94.88 184 HIS A CA 1
ATOM 1397 C C . HIS A 1 184 ? 4.637 12.172 20.609 1 94.88 184 HIS A C 1
ATOM 1399 O O . HIS A 1 184 ? 4.98 11.828 19.469 1 94.88 184 HIS A O 1
ATOM 1405 N N . PRO A 1 185 ? 3.5 12.953 20.797 1 96.19 185 PRO A N 1
ATOM 1406 C CA . PRO A 1 185 ? 2.707 13.406 19.656 1 96.19 185 PRO A CA 1
ATOM 1407 C C . PRO A 1 185 ? 3.52 14.242 18.672 1 96.19 185 PRO A C 1
ATOM 1409 O O . PRO A 1 185 ? 4.059 15.289 19.031 1 96.19 185 PRO A O 1
ATOM 1412 N N . HIS A 1 186 ? 3.594 13.812 17.469 1 98 186 HIS A N 1
ATOM 1413 C CA . HIS A 1 186 ? 4.41 14.477 16.453 1 98 186 HIS A CA 1
ATOM 1414 C C . HIS A 1 186 ? 3.963 14.102 15.055 1 98 186 HIS A C 1
ATOM 1416 O O . HIS A 1 186 ? 3.197 13.156 14.867 1 98 186 HIS A O 1
ATOM 1422 N N . GLY A 1 187 ? 4.227 14.859 14.141 1 98.06 187 GLY A N 1
ATOM 1423 C CA . GLY A 1 187 ? 4.113 14.602 12.711 1 98.06 187 GLY A CA 1
ATOM 1424 C C . GLY A 1 187 ? 5.41 14.844 11.961 1 98.06 187 GLY A C 1
ATOM 1425 O O . GLY A 1 187 ? 6.469 14.992 12.57 1 98.06 187 GLY A O 1
ATOM 1426 N N . GLN A 1 188 ? 5.324 14.742 10.719 1 98.19 188 GLN A N 1
ATOM 1427 C CA . GLN A 1 188 ? 6.484 15 9.875 1 98.19 188 GLN A CA 1
ATOM 1428 C C . GLN A 1 188 ? 6.105 15.852 8.664 1 98.19 188 GLN A C 1
ATOM 1430 O O . GLN A 1 188 ? 4.922 16.016 8.359 1 98.19 188 GLN A O 1
ATOM 1435 N N . ILE A 1 189 ? 7.082 16.422 8.078 1 98.69 189 ILE A N 1
ATOM 1436 C CA . ILE A 1 189 ? 6.953 17.234 6.867 1 98.69 189 ILE A CA 1
ATOM 1437 C C . ILE A 1 189 ? 8.039 16.844 5.867 1 98.69 189 ILE A C 1
ATOM 1439 O O . ILE A 1 189 ? 9.227 16.969 6.156 1 98.69 189 ILE A O 1
ATOM 1443 N N . TYR A 1 190 ? 7.629 16.391 4.723 1 98.38 190 TYR A N 1
ATOM 1444 C CA . TYR A 1 190 ? 8.562 16.016 3.674 1 98.38 190 TYR A CA 1
ATOM 1445 C C . TYR A 1 190 ? 8.516 17 2.514 1 98.38 190 TYR A C 1
ATOM 1447 O O . TYR A 1 190 ? 7.434 17.438 2.111 1 98.38 190 TYR A O 1
ATOM 1455 N N . GLY A 1 191 ? 9.617 17.438 2.086 1 97.44 191 GLY A N 1
ATOM 1456 C CA . GLY A 1 191 ? 9.789 18.047 0.771 1 97.44 191 GLY A CA 1
ATOM 1457 C C . GLY A 1 191 ? 10.383 17.078 -0.249 1 97.44 191 GLY A C 1
ATOM 1458 O O . GLY A 1 191 ? 11.586 16.828 -0.242 1 97.44 191 GLY A O 1
ATOM 1459 N N . TYR A 1 192 ? 9.547 16.578 -1.155 1 97.06 192 TYR A N 1
ATOM 1460 C CA . TYR A 1 192 ? 10.016 15.672 -2.193 1 97.06 192 TYR A CA 1
ATOM 1461 C C . TYR A 1 192 ? 10.609 16.438 -3.367 1 97.06 192 TYR A C 1
ATOM 1463 O O . TYR A 1 192 ? 10.094 17.484 -3.758 1 97.06 192 TYR A O 1
ATOM 1471 N N . PRO A 1 193 ? 11.648 15.867 -3.986 1 95.38 193 PRO A N 1
ATOM 1472 C CA . PRO A 1 193 ? 12.164 16.484 -5.207 1 95.38 193 PRO A CA 1
ATOM 1473 C C . PRO A 1 193 ? 11.406 16.062 -6.457 1 95.38 193 PRO A C 1
ATOM 1475 O O . PRO A 1 193 ? 11.773 16.438 -7.57 1 95.38 193 PRO A O 1
ATOM 1478 N N . PHE A 1 194 ? 10.398 15.258 -6.367 1 94.94 194 PHE A N 1
ATOM 1479 C CA . PHE A 1 194 ? 9.547 14.75 -7.438 1 94.94 194 PHE A CA 1
ATOM 1480 C C . PHE A 1 194 ? 8.086 14.727 -7.008 1 94.94 194 PHE A C 1
ATOM 1482 O O . PHE A 1 194 ? 7.785 14.844 -5.816 1 94.94 194 PHE A O 1
ATOM 1489 N N . LEU A 1 195 ? 7.16 14.672 -7.977 1 96.44 195 LEU A N 1
ATOM 1490 C CA . LEU A 1 195 ? 5.766 14.398 -7.648 1 96.44 195 LEU A CA 1
ATOM 1491 C C . LEU A 1 195 ? 5.578 12.938 -7.262 1 96.44 195 LEU A C 1
ATOM 1493 O O . LEU A 1 195 ? 5.992 12.031 -7.992 1 96.44 195 LEU A O 1
ATOM 1497 N N . THR A 1 196 ? 5.043 12.695 -6.145 1 97.75 196 THR A N 1
ATOM 1498 C CA . THR A 1 196 ? 4.828 11.32 -5.703 1 97.75 196 THR A CA 1
ATOM 1499 C C . THR A 1 196 ? 3.846 10.609 -6.625 1 97.75 196 THR A C 1
ATOM 1501 O O . THR A 1 196 ? 3.064 11.25 -7.328 1 97.75 196 THR A O 1
ATOM 1504 N N . PRO A 1 197 ? 3.867 9.297 -6.613 1 97.19 197 PRO A N 1
ATOM 1505 C CA . PRO A 1 197 ? 2.994 8.539 -7.516 1 97.19 197 PRO A CA 1
ATOM 1506 C C . PRO A 1 197 ? 1.515 8.844 -7.297 1 97.19 197 PRO A C 1
ATOM 1508 O O . PRO A 1 197 ? 0.771 9.031 -8.266 1 97.19 197 PRO A O 1
ATOM 1511 N N . ARG A 1 198 ? 1.036 8.977 -6.109 1 98.06 198 ARG A N 1
ATOM 1512 C CA . ARG A 1 198 ? -0.359 9.281 -5.809 1 98.06 198 ARG A CA 1
ATOM 1513 C C . ARG A 1 198 ? -0.739 10.664 -6.336 1 98.06 198 ARG A C 1
ATOM 1515 O O . ARG A 1 198 ? -1.787 10.828 -6.965 1 98.06 198 ARG A O 1
ATOM 1522 N N . THR A 1 199 ? 0.107 11.617 -6.098 1 98.38 199 THR A N 1
ATOM 1523 C CA . THR A 1 199 ? -0.156 12.977 -6.551 1 98.38 199 THR A CA 1
ATOM 1524 C C . THR A 1 199 ? -0.224 13.039 -8.07 1 98.38 199 THR A C 1
ATOM 1526 O O . THR A 1 199 ? -1.112 13.68 -8.633 1 98.38 199 THR A O 1
ATOM 1529 N N . SER A 1 200 ? 0.719 12.305 -8.711 1 97.19 200 SER A N 1
ATOM 1530 C CA . SER A 1 200 ? 0.758 12.297 -10.164 1 97.19 200 SER A CA 1
ATOM 1531 C C . SER A 1 200 ? -0.54 11.75 -10.75 1 97.19 200 SER A C 1
ATOM 1533 O O . SER A 1 200 ? -1.104 12.336 -11.68 1 97.19 200 SER A O 1
ATOM 1535 N N . VAL A 1 201 ? -1.017 10.711 -10.188 1 97 201 VAL A N 1
ATOM 1536 C CA . VAL A 1 201 ? -2.234 10.078 -10.68 1 97 201 VAL A CA 1
ATOM 1537 C C . VAL A 1 201 ? -3.426 11.008 -10.461 1 97 201 VAL A C 1
ATOM 1539 O O . VAL A 1 201 ? -4.273 11.164 -11.336 1 97 201 VAL A O 1
ATOM 1542 N N . MET A 1 202 ? -3.531 11.625 -9.344 1 98.12 202 MET A N 1
ATOM 1543 C CA . MET A 1 202 ? -4.637 12.531 -9.031 1 98.12 202 MET A CA 1
ATOM 1544 C C . MET A 1 202 ? -4.645 13.727 -9.977 1 98.12 202 MET A C 1
ATOM 1546 O O . MET A 1 202 ? -5.703 14.125 -10.469 1 98.12 202 MET A O 1
ATOM 1550 N N . LEU A 1 203 ? -3.459 14.266 -10.211 1 98.38 203 LEU A N 1
ATOM 1551 C CA . LEU A 1 203 ? -3.361 15.43 -11.094 1 98.38 203 LEU A CA 1
ATOM 1552 C C . LEU A 1 203 ? -3.709 15.047 -12.531 1 98.38 203 LEU A C 1
ATOM 1554 O O . LEU A 1 203 ? -4.32 15.844 -13.25 1 98.38 203 LEU A O 1
ATOM 1558 N N . GLU A 1 204 ? -3.277 13.852 -12.906 1 96.69 204 GLU A N 1
ATOM 1559 C CA . GLU A 1 204 ? -3.641 13.375 -14.242 1 96.69 204 GLU A CA 1
ATOM 1560 C C . GLU A 1 204 ? -5.152 13.258 -14.391 1 96.69 204 GLU A C 1
ATOM 1562 O O . GLU A 1 204 ? -5.719 13.719 -15.391 1 96.69 204 GLU A O 1
ATOM 1567 N N . GLN A 1 205 ? -5.836 12.672 -13.445 1 96.25 205 GLN A N 1
ATOM 1568 C CA . GLN A 1 205 ? -7.293 12.562 -13.461 1 96.25 205 GLN A CA 1
ATOM 1569 C C . GLN A 1 205 ? -7.949 13.938 -13.484 1 96.25 205 GLN A C 1
ATOM 1571 O O . GLN A 1 205 ? -8.914 14.164 -14.219 1 96.25 205 GLN A O 1
ATOM 1576 N N . ALA A 1 206 ? -7.449 14.82 -12.672 1 97.81 206 ALA A N 1
ATOM 1577 C CA . ALA A 1 206 ? -8.008 16.172 -12.594 1 97.81 206 ALA A CA 1
ATOM 1578 C C . ALA A 1 206 ? -7.859 16.906 -13.93 1 97.81 206 ALA A C 1
ATOM 1580 O O . ALA A 1 206 ? -8.766 17.609 -14.359 1 97.81 206 ALA A O 1
ATOM 1581 N N . GLY A 1 207 ? -6.648 16.734 -14.531 1 97.19 207 GLY A N 1
ATOM 1582 C CA . GLY A 1 207 ? -6.449 17.328 -15.844 1 97.19 207 GLY A CA 1
ATOM 1583 C C . GLY A 1 207 ? -7.418 16.812 -16.891 1 97.19 207 GLY A C 1
ATOM 1584 O O . GLY A 1 207 ? -8 17.594 -17.656 1 97.19 207 GLY A O 1
ATOM 1585 N N . ARG A 1 208 ? -7.613 15.508 -16.938 1 95.19 208 ARG A N 1
ATOM 1586 C CA . ARG A 1 208 ? -8.555 14.891 -17.875 1 95.19 208 ARG A CA 1
ATOM 1587 C C . ARG A 1 208 ? -9.977 15.398 -17.625 1 95.19 208 ARG A C 1
ATOM 1589 O O . ARG A 1 208 ? -10.719 15.648 -18.578 1 95.19 208 ARG A O 1
ATOM 1596 N N . HIS A 1 209 ? -10.32 15.469 -16.406 1 96.31 209 HIS A N 1
ATOM 1597 C CA . HIS A 1 209 ? -11.648 15.961 -16.047 1 96.31 209 HIS A CA 1
ATOM 1598 C C . HIS A 1 209 ? -11.852 17.391 -16.531 1 96.31 209 HIS A C 1
ATOM 1600 O O . HIS A 1 209 ? -12.914 17.719 -17.078 1 96.31 209 HIS A O 1
ATOM 1606 N N . ARG A 1 210 ? -10.836 18.219 -16.297 1 96.62 210 ARG A N 1
ATOM 1607 C CA . ARG A 1 210 ? -10.898 19.594 -16.766 1 96.62 210 ARG A CA 1
ATOM 1608 C C . ARG A 1 210 ? -11.109 19.656 -18.266 1 96.62 210 ARG A C 1
ATOM 1610 O O . ARG A 1 210 ? -11.938 20.422 -18.766 1 96.62 210 ARG A O 1
ATOM 1617 N N . MET A 1 211 ? -10.383 18.891 -19 1 96 211 MET A N 1
ATOM 1618 C CA . MET A 1 211 ? -10.484 18.859 -20.453 1 96 211 MET A CA 1
ATOM 1619 C C . MET A 1 211 ? -11.875 18.406 -20.891 1 96 211 MET A C 1
ATOM 1621 O O . MET A 1 211 ? -12.445 18.969 -21.828 1 96 211 MET A O 1
ATOM 1625 N N . ARG A 1 212 ? -12.477 17.5 -20.188 1 94.44 212 ARG A N 1
ATOM 1626 C CA . ARG A 1 212 ? -13.727 16.875 -20.578 1 94.44 212 ARG A CA 1
ATOM 1627 C C . ARG A 1 212 ? -14.922 17.703 -20.125 1 94.44 212 ARG A C 1
ATOM 1629 O O . ARG A 1 212 ? -15.922 17.812 -20.844 1 94.44 212 ARG A O 1
ATOM 1636 N N . HIS A 1 213 ? -14.805 18.281 -18.891 1 94.5 213 HIS A N 1
ATOM 1637 C CA . HIS A 1 213 ? -16 18.844 -18.297 1 94.5 213 HIS A CA 1
ATOM 1638 C C . HIS A 1 213 ? -15.859 20.344 -18.078 1 94.5 213 HIS A C 1
ATOM 1640 O O . HIS A 1 213 ? -16.828 21.031 -17.766 1 94.5 213 HIS A O 1
ATOM 1646 N N . GLY A 1 214 ? -14.648 20.859 -18.109 1 96.12 214 GLY A N 1
ATOM 1647 C CA . GLY A 1 214 ? -14.414 22.281 -18 1 96.12 214 GLY A CA 1
ATOM 1648 C C . GLY A 1 214 ? -14.383 22.766 -16.562 1 96.12 214 GLY A C 1
ATOM 1649 O O . GLY A 1 214 ? -14.336 23.969 -16.312 1 96.12 214 GLY A O 1
ATOM 1650 N N . CYS A 1 215 ? -14.477 21.875 -15.625 1 96.12 215 CYS A N 1
ATOM 1651 C CA . CYS A 1 215 ? -14.438 22.25 -14.219 1 96.12 215 CYS A CA 1
ATOM 1652 C C . CYS A 1 215 ? -13.445 21.391 -13.453 1 96.12 215 CYS A C 1
ATOM 1654 O O . CYS A 1 215 ? -12.867 20.453 -14.008 1 96.12 215 CYS A O 1
ATOM 1656 N N . ASN A 1 216 ? -13.195 21.797 -12.211 1 97.94 216 ASN A N 1
ATOM 1657 C CA . ASN A 1 216 ? -12.219 21.078 -11.391 1 97.94 216 ASN A CA 1
ATOM 1658 C C . ASN A 1 216 ? -12.789 19.781 -10.844 1 97.94 216 ASN A C 1
ATOM 1660 O O . ASN A 1 216 ? -13.914 19.75 -10.336 1 97.94 216 ASN A O 1
ATOM 1664 N N . LEU A 1 217 ? -12.031 18.703 -10.922 1 97.44 217 LEU A N 1
ATOM 1665 C CA . LEU A 1 217 ? -12.469 17.359 -10.523 1 97.44 217 LEU A CA 1
ATOM 1666 C C . LEU A 1 217 ? -12.875 17.344 -9.055 1 97.44 217 LEU A C 1
ATOM 1668 O O . LEU A 1 217 ? -13.945 16.844 -8.711 1 97.44 217 LEU A O 1
ATOM 1672 N N . PHE A 1 218 ? -12.039 17.875 -8.203 1 98.06 218 PHE A N 1
ATOM 1673 C CA . PHE A 1 218 ? -12.242 17.766 -6.766 1 98.06 218 PHE A CA 1
ATOM 1674 C C . PHE A 1 218 ? -13.406 18.656 -6.316 1 98.06 218 PHE A C 1
ATOM 1676 O O . PHE A 1 218 ? -14.125 18.312 -5.375 1 98.06 218 PHE A O 1
ATOM 1683 N N . GLU A 1 219 ? -13.516 19.781 -6.965 1 97.69 219 GLU A N 1
ATOM 1684 C CA . GLU A 1 219 ? -14.703 20.594 -6.719 1 97.69 219 GLU A CA 1
ATOM 1685 C C . GLU A 1 219 ? -15.977 19.828 -7.023 1 97.69 219 GLU A C 1
ATOM 1687 O O . GLU A 1 219 ? -16.938 19.859 -6.246 1 97.69 219 GLU A O 1
ATOM 1692 N N . ASP A 1 220 ? -15.977 19.219 -8.18 1 96.56 220 ASP A N 1
ATOM 1693 C CA . ASP A 1 220 ? -17.125 18.406 -8.586 1 96.56 220 ASP A CA 1
ATOM 1694 C C . ASP A 1 220 ? -17.344 17.25 -7.617 1 96.56 220 ASP A C 1
ATOM 1696 O O . ASP A 1 220 ? -18.484 16.938 -7.273 1 96.56 220 ASP A O 1
ATOM 1700 N N . LEU A 1 221 ? -16.312 16.594 -7.242 1 96.81 221 LEU A N 1
ATOM 1701 C CA . LEU A 1 221 ? -16.375 15.492 -6.293 1 96.81 221 LEU A CA 1
ATOM 1702 C C . LEU A 1 221 ? -17 15.945 -4.98 1 96.81 221 LEU A C 1
ATOM 1704 O O . LEU A 1 221 ? -17.922 15.297 -4.473 1 96.81 221 LEU A O 1
ATOM 1708 N N . LEU A 1 222 ? -16.547 17.047 -4.426 1 97.81 222 LEU A N 1
ATOM 1709 C CA . LEU A 1 222 ? -17.094 17.578 -3.18 1 97.81 222 LEU A CA 1
ATOM 1710 C C . LEU A 1 222 ? -18.562 17.922 -3.324 1 97.81 222 LEU A C 1
ATOM 1712 O O . LEU A 1 222 ? -19.375 17.594 -2.451 1 97.81 222 LEU A O 1
ATOM 1716 N N . ALA A 1 223 ? -18.859 18.562 -4.422 1 97.19 223 ALA A N 1
ATOM 1717 C CA . ALA A 1 223 ? -20.25 18.953 -4.664 1 97.19 223 ALA A CA 1
ATOM 1718 C C . ALA A 1 223 ? -21.156 17.719 -4.695 1 97.19 223 ALA A C 1
ATOM 1720 O O . ALA A 1 223 ? -22.266 17.75 -4.141 1 97.19 223 ALA A O 1
ATOM 1721 N N . ARG A 1 224 ? -20.734 16.719 -5.289 1 95.81 224 ARG A N 1
ATOM 1722 C CA . ARG A 1 224 ? -21.516 15.484 -5.391 1 95.81 224 ARG A CA 1
ATOM 1723 C C . ARG A 1 224 ? -21.688 14.828 -4.027 1 95.81 224 ARG A C 1
ATOM 1725 O O . ARG A 1 224 ? -22.766 14.328 -3.703 1 95.81 224 ARG A O 1
ATOM 1732 N N . GLU A 1 225 ? -20.594 14.781 -3.264 1 97.5 225 GLU A N 1
ATOM 1733 C CA . GLU A 1 225 ? -20.672 14.234 -1.913 1 97.5 225 GLU A CA 1
ATOM 1734 C C . GLU A 1 225 ? -21.672 15.016 -1.064 1 97.5 225 GLU A C 1
ATOM 1736 O O . GLU A 1 225 ? -22.484 14.414 -0.347 1 97.5 225 GLU A O 1
ATOM 1741 N N . VAL A 1 226 ? -21.625 16.281 -1.151 1 97.88 226 VAL A N 1
ATOM 1742 C CA . VAL A 1 226 ? -22.516 17.141 -0.373 1 97.88 226 VAL A CA 1
ATOM 1743 C C . VAL A 1 226 ? -23.969 16.922 -0.823 1 97.88 226 VAL A C 1
ATOM 1745 O O . VAL A 1 226 ? -24.875 16.812 0.006 1 97.88 226 VAL A O 1
ATOM 1748 N N . ALA A 1 227 ? -24.156 16.906 -2.123 1 97.12 227 ALA A N 1
ATOM 1749 C CA . ALA A 1 227 ? -25.5 16.703 -2.662 1 97.12 227 ALA A CA 1
ATOM 1750 C C . ALA A 1 227 ? -26.094 15.375 -2.207 1 97.12 227 ALA A C 1
ATOM 1752 O O . ALA A 1 227 ? -27.266 15.289 -1.858 1 97.12 227 ALA A O 1
ATOM 1753 N N . ASP A 1 228 ? -25.328 14.312 -2.223 1 96.19 228 ASP A N 1
ATOM 1754 C CA . ASP A 1 228 ? -25.766 13 -1.75 1 96.19 228 ASP A CA 1
ATOM 1755 C C . ASP A 1 228 ? -26.047 13.031 -0.248 1 96.19 228 ASP A C 1
ATOM 1757 O O . ASP A 1 228 ? -27.094 12.57 0.204 1 96.19 228 ASP A O 1
ATOM 1761 N N . GLY A 1 229 ? -25.078 13.484 0.514 1 97.94 229 GLY A N 1
ATOM 1762 C CA . GLY A 1 229 ? -25.25 13.742 1.935 1 97.94 229 GLY A CA 1
ATOM 1763 C C . GLY A 1 229 ? -25.031 12.516 2.795 1 97.94 229 GLY A C 1
ATOM 1764 O O . GLY A 1 229 ? -24.797 12.625 4 1 97.94 229 GLY A O 1
ATOM 1765 N N . SER A 1 230 ? -25.125 11.266 2.24 1 97.81 230 SER A N 1
ATOM 1766 C CA . SER A 1 230 ? -25.125 10.031 3.023 1 97.81 230 SER A CA 1
ATOM 1767 C C . SER A 1 230 ? -23.75 9.773 3.643 1 97.81 230 SER A C 1
ATOM 1769 O O . SER A 1 230 ? -23.641 9.039 4.629 1 97.81 230 SER A O 1
ATOM 1771 N N . ARG A 1 231 ? -22.688 10.414 3.096 1 98.56 231 ARG A N 1
ATOM 1772 C CA . ARG A 1 231 ? -21.344 10.086 3.553 1 98.56 231 ARG A CA 1
ATOM 1773 C C . ARG A 1 231 ? -20.688 11.281 4.25 1 98.56 231 ARG A C 1
ATOM 1775 O O . ARG A 1 231 ? -19.5 11.25 4.566 1 98.56 231 ARG A O 1
ATOM 1782 N N . ILE A 1 232 ? -21.469 12.352 4.445 1 98.81 232 ILE A N 1
ATOM 1783 C CA . ILE A 1 232 ? -20.969 13.508 5.18 1 98.81 232 ILE A CA 1
ATOM 1784 C C . ILE A 1 232 ? -20.828 13.164 6.66 1 98.81 232 ILE A C 1
ATOM 1786 O O . ILE A 1 232 ? -21.734 12.578 7.254 1 98.81 232 ILE A O 1
ATOM 1790 N N . VAL A 1 233 ? -19.719 13.422 7.219 1 98.88 233 VAL A N 1
ATOM 1791 C CA . VAL A 1 233 ? -19.453 13.211 8.641 1 98.88 233 VAL A CA 1
ATOM 1792 C C . VAL A 1 233 ? -19.672 14.516 9.406 1 98.88 233 VAL A C 1
ATOM 1794 O O . VAL A 1 233 ? -20.328 14.516 10.461 1 98.88 233 VAL A O 1
ATOM 1797 N N . ALA A 1 234 ? -19.141 15.602 8.906 1 98.69 234 ALA A N 1
ATOM 1798 C CA . ALA A 1 234 ? -19.266 16.938 9.469 1 98.69 234 ALA A CA 1
ATOM 1799 C C . ALA A 1 234 ? -19.156 18 8.375 1 98.69 234 ALA A C 1
ATOM 1801 O O . ALA A 1 234 ? -18.344 17.859 7.457 1 98.69 234 ALA A O 1
ATOM 1802 N N . ARG A 1 235 ? -19.938 19.047 8.492 1 98.06 235 ARG A N 1
ATOM 1803 C CA . ARG A 1 235 ? -19.875 20.125 7.512 1 98.06 235 ARG A CA 1
ATOM 1804 C C . ARG A 1 235 ? -20.031 21.484 8.188 1 98.06 235 ARG A C 1
ATOM 1806 O O . ARG A 1 235 ? -20.953 21.688 8.984 1 98.06 235 ARG A O 1
ATOM 1813 N N . GLY A 1 236 ? -19.062 22.328 7.941 1 97.62 236 GLY A N 1
ATOM 1814 C CA . GLY A 1 236 ? -19.141 23.734 8.344 1 97.62 236 GLY A CA 1
ATOM 1815 C C . GLY A 1 236 ? -19.297 24.672 7.176 1 97.62 236 GLY A C 1
ATOM 1816 O O . GLY A 1 236 ? -19.641 24.25 6.07 1 97.62 236 GLY A O 1
ATOM 1817 N N . ASP A 1 237 ? -19.156 25.953 7.422 1 98 237 ASP A N 1
ATOM 1818 C CA . ASP A 1 237 ? -19.281 26.984 6.387 1 98 237 ASP A CA 1
ATOM 1819 C C . ASP A 1 237 ? -18.109 26.922 5.418 1 98 237 ASP A C 1
ATOM 1821 O O . ASP A 1 237 ? -18.25 27.266 4.242 1 98 237 ASP A O 1
ATOM 1825 N N . ARG A 1 238 ? -16.969 26.406 5.914 1 98.62 238 ARG A N 1
ATOM 1826 C CA . ARG A 1 238 ? -15.75 26.562 5.133 1 98.62 238 ARG A CA 1
ATOM 1827 C C . ARG A 1 238 ? -15.109 25.203 4.832 1 98.62 238 ARG A C 1
ATOM 1829 O O . ARG A 1 238 ? -14.273 25.094 3.934 1 98.62 238 ARG A O 1
ATOM 1836 N N . PHE A 1 239 ? -15.5 24.156 5.578 1 98.88 239 PHE A N 1
ATOM 1837 C CA . PHE A 1 239 ? -14.914 22.828 5.367 1 98.88 239 PHE A CA 1
ATOM 1838 C C . PHE A 1 239 ? -15.984 21.75 5.445 1 98.88 239 PHE A C 1
ATOM 1840 O O . PHE A 1 239 ? -17.016 21.922 6.102 1 98.88 239 PHE A O 1
ATOM 1847 N N . THR A 1 240 ? -15.727 20.672 4.766 1 98.94 240 THR A N 1
ATOM 1848 C CA . THR A 1 240 ? -16.578 19.484 4.785 1 98.94 240 THR A CA 1
ATOM 1849 C C . THR A 1 240 ? -15.742 18.219 4.996 1 98.94 240 THR A C 1
ATOM 1851 O O . THR A 1 240 ? -14.695 18.047 4.371 1 98.94 240 THR A O 1
ATOM 1854 N N . ALA A 1 241 ? -16.125 17.422 5.938 1 98.94 241 ALA A N 1
ATOM 1855 C CA . ALA A 1 241 ? -15.539 16.109 6.168 1 98.94 241 ALA A CA 1
ATOM 1856 C C . ALA A 1 241 ? -16.5 14.992 5.738 1 98.94 241 ALA A C 1
ATOM 1858 O O . ALA A 1 241 ? -17.672 15.008 6.102 1 98.94 241 ALA A O 1
ATOM 1859 N N . PHE A 1 242 ? -16.031 14.07 4.969 1 98.88 242 PHE A N 1
ATOM 1860 C CA . PHE A 1 242 ? -16.875 12.992 4.48 1 98.88 242 PHE A CA 1
ATOM 1861 C C . PHE A 1 242 ? -16.062 11.727 4.25 1 98.88 242 PHE A C 1
ATOM 1863 O O . PHE A 1 242 ? -14.836 11.781 4.152 1 98.88 242 PHE A O 1
ATOM 1870 N N . VAL A 1 243 ? -16.734 10.609 4.27 1 98.81 243 VAL A N 1
ATOM 1871 C CA . VAL A 1 243 ? -16.156 9.352 3.822 1 98.81 243 VAL A CA 1
ATOM 1872 C C . VAL A 1 243 ? -16.281 9.234 2.305 1 98.81 243 VAL A C 1
ATOM 1874 O O . VAL A 1 243 ? -17.375 9.305 1.755 1 98.81 243 VAL A O 1
ATOM 1877 N N . PRO A 1 244 ? -15.164 9.094 1.581 1 98 244 PRO A N 1
ATOM 1878 C CA . PRO A 1 244 ? -15.266 9.07 0.12 1 98 244 PRO A CA 1
ATOM 1879 C C . PRO A 1 244 ? -16.094 7.895 -0.397 1 98 244 PRO A C 1
ATOM 1881 O O . PRO A 1 244 ? -16.078 6.816 0.208 1 98 244 PRO A O 1
ATOM 1884 N N . PHE A 1 245 ? -16.766 8.109 -1.538 1 97.44 245 PHE A N 1
ATOM 1885 C CA . PHE A 1 245 ? -17.625 7.141 -2.203 1 97.44 245 PHE A CA 1
ATOM 1886 C C . PHE A 1 245 ? -16.906 5.812 -2.389 1 97.44 245 PHE A C 1
ATOM 1888 O O . PHE A 1 245 ? -17.5 4.75 -2.174 1 97.44 245 PHE A O 1
ATOM 1895 N N . ALA A 1 246 ? -15.648 5.824 -2.727 1 97.12 246 ALA A N 1
ATOM 1896 C CA . ALA A 1 246 ? -14.82 4.645 -2.975 1 97.12 246 ALA A CA 1
ATOM 1897 C C . ALA A 1 246 ? -13.688 4.547 -1.96 1 97.12 246 ALA A C 1
ATOM 1899 O O . ALA A 1 246 ? -12.523 4.383 -2.334 1 97.12 246 ALA A O 1
ATOM 1900 N N . ALA A 1 247 ? -14.055 4.535 -0.697 1 97.62 247 ALA A N 1
ATOM 1901 C CA . ALA A 1 247 ? -13.062 4.461 0.373 1 97.62 247 ALA A CA 1
ATOM 1902 C C . ALA A 1 247 ? -12.273 3.156 0.298 1 97.62 247 ALA A C 1
ATOM 1904 O O . ALA A 1 247 ? -12.844 2.092 0.044 1 97.62 247 ALA A O 1
ATOM 1905 N N . ARG A 1 248 ? -10.984 3.234 0.559 1 96.56 248 ARG A N 1
ATOM 1906 C CA . ARG A 1 248 ? -10.062 2.105 0.446 1 96.56 248 ARG A CA 1
ATOM 1907 C C . ARG A 1 248 ? -9.789 1.485 1.811 1 96.56 248 ARG A C 1
ATOM 1909 O O . ARG A 1 248 ? -9.445 0.306 1.903 1 96.56 248 ARG A O 1
ATOM 1916 N N . TRP A 1 249 ? -9.891 2.279 2.842 1 97.38 249 TRP A N 1
ATOM 1917 C CA . TRP A 1 249 ? -9.492 1.863 4.184 1 97.38 249 TRP A CA 1
ATOM 1918 C C . TRP A 1 249 ? -10.711 1.619 5.066 1 97.38 249 TRP A C 1
ATOM 1920 O O . TRP A 1 249 ? -11.773 2.191 4.832 1 97.38 249 TRP A O 1
ATOM 1930 N N . PRO A 1 250 ? -10.578 0.779 6.113 1 96.31 250 PRO A N 1
ATOM 1931 C CA . PRO A 1 250 ? -11.711 0.501 7 1 96.31 250 PRO A CA 1
ATOM 1932 C C . PRO A 1 250 ? -12.336 1.771 7.578 1 96.31 250 PRO A C 1
ATOM 1934 O O . PRO A 1 250 ? -13.562 1.86 7.699 1 96.31 250 PRO A O 1
ATOM 1937 N N . VAL A 1 251 ? -11.461 2.654 7.969 1 98 251 VAL A N 1
ATOM 1938 C CA . VAL A 1 251 ? -11.875 3.998 8.359 1 98 251 VAL A CA 1
ATOM 1939 C C . VAL A 1 251 ? -11.117 5.031 7.523 1 98 251 VAL A C 1
ATOM 1941 O O . VAL A 1 251 ? -9.891 5.043 7.508 1 98 251 VAL A O 1
ATOM 1944 N N . GLU A 1 252 ? -11.867 5.812 6.844 1 98.62 252 GLU A N 1
ATOM 1945 C CA . GLU A 1 252 ? -11.297 6.824 5.961 1 98.62 252 GLU A CA 1
ATOM 1946 C C . GLU A 1 252 ? -12.172 8.07 5.906 1 98.62 252 GLU A C 1
ATOM 1948 O O . GLU A 1 252 ? -13.391 7.973 5.723 1 98.62 252 GLU A O 1
ATOM 1953 N N . VAL A 1 253 ? -11.625 9.203 6.156 1 98.88 253 VAL A N 1
ATOM 1954 C CA . VAL A 1 253 ? -12.344 10.469 6.07 1 98.88 253 VAL A CA 1
ATOM 1955 C C . VAL A 1 253 ? -11.492 11.492 5.309 1 98.88 253 VAL A C 1
ATOM 1957 O O . VAL A 1 253 ? -10.289 11.602 5.547 1 98.88 253 VAL A O 1
ATOM 1960 N N . HIS A 1 254 ? -12.102 12.133 4.41 1 98.88 254 HIS A N 1
ATOM 1961 C CA . HIS A 1 254 ? -11.484 13.266 3.729 1 98.88 254 HIS A CA 1
ATOM 1962 C C . HIS A 1 254 ? -12.039 14.586 4.254 1 98.88 254 HIS A C 1
ATOM 1964 O O . HIS A 1 254 ? -13.234 14.688 4.551 1 98.88 254 HIS A O 1
ATOM 1970 N N . ILE A 1 255 ? -11.211 15.547 4.391 1 98.94 255 ILE A N 1
ATOM 1971 C CA . ILE A 1 255 ? -11.602 16.906 4.75 1 98.94 255 ILE A CA 1
ATOM 1972 C C . ILE A 1 255 ? -11.234 17.859 3.623 1 98.94 255 ILE A C 1
ATOM 1974 O O . ILE A 1 255 ? -10.07 17.969 3.25 1 98.94 255 ILE A O 1
ATOM 1978 N N . TYR A 1 256 ? -12.227 18.547 3.131 1 98.88 256 TYR A N 1
ATOM 1979 C CA . TYR A 1 256 ? -12.055 19.484 2.029 1 98.88 256 TYR A CA 1
ATOM 1980 C C . TYR A 1 256 ? -12.469 20.891 2.441 1 98.88 256 TYR A C 1
ATOM 1982 O O . TYR A 1 256 ? -13.5 21.078 3.08 1 98.88 256 TYR A O 1
ATOM 1990 N N . PRO A 1 257 ? -11.594 21.906 2.094 1 98.88 257 PRO A N 1
ATOM 1991 C CA . PRO A 1 257 ? -12.195 23.25 2.102 1 98.88 257 PRO A CA 1
ATOM 1992 C C . PRO A 1 257 ? -13.336 23.391 1.094 1 98.88 257 PRO A C 1
ATOM 1994 O O . PRO A 1 257 ? -13.289 22.781 0.019 1 98.88 257 PRO A O 1
ATOM 1997 N N . ASN A 1 258 ? -14.297 24.203 1.447 1 98.62 258 ASN A N 1
ATOM 1998 C CA . ASN A 1 258 ? -15.445 24.359 0.56 1 98.62 258 ASN A CA 1
ATOM 1999 C C . ASN A 1 258 ? -15.109 25.266 -0.625 1 98.62 258 ASN A C 1
ATOM 2001 O O . ASN A 1 258 ? -15.852 25.312 -1.604 1 98.62 258 ASN A O 1
ATOM 2005 N N . ARG A 1 259 ? -14.016 25.953 -0.517 1 97.81 259 ARG A N 1
ATOM 2006 C CA . ARG A 1 259 ? -13.461 26.766 -1.605 1 97.81 259 ARG A CA 1
ATOM 2007 C C . ARG A 1 259 ? -12.195 26.125 -2.168 1 97.81 259 ARG A C 1
ATOM 2009 O O . ARG A 1 259 ? -11.391 25.562 -1.419 1 97.81 259 ARG A O 1
ATOM 2016 N N . PHE A 1 260 ? -12.016 26.312 -3.477 1 98.12 260 PHE A N 1
ATOM 2017 C CA . PHE A 1 260 ? -10.805 25.812 -4.113 1 98.12 260 PHE A CA 1
ATOM 2018 C C . PHE A 1 260 ? -9.57 26.531 -3.586 1 98.12 260 PHE A C 1
ATOM 2020 O O . PHE A 1 260 ? -9.453 27.75 -3.738 1 98.12 260 PHE A O 1
ATOM 2027 N N . VAL A 1 261 ? -8.727 25.828 -2.939 1 98.31 261 VAL A N 1
ATOM 2028 C CA . VAL A 1 261 ? -7.391 26.297 -2.572 1 98.31 261 VAL A CA 1
ATOM 2029 C C . VAL A 1 261 ? -6.359 25.203 -2.879 1 98.31 261 VAL A C 1
ATOM 2031 O O . VAL A 1 261 ? -6.688 24.016 -2.904 1 98.31 261 VAL A O 1
ATOM 2034 N N . ARG A 1 262 ? -5.113 25.562 -3.043 1 98.06 262 ARG A N 1
ATOM 2035 C CA . ARG A 1 262 ? -4.082 24.625 -3.475 1 98.06 262 ARG A CA 1
ATOM 2036 C C . ARG A 1 262 ? -3.336 24.031 -2.277 1 98.06 262 ARG A C 1
ATOM 2038 O O . ARG A 1 262 ? -2.814 22.922 -2.346 1 98.06 262 ARG A O 1
ATOM 2045 N N . ASN A 1 263 ? -3.172 24.781 -1.286 1 98.56 263 ASN A N 1
ATOM 2046 C CA . ASN A 1 263 ? -2.41 24.375 -0.109 1 98.56 263 ASN A CA 1
ATOM 2047 C C . ASN A 1 263 ? -2.766 25.219 1.107 1 98.56 263 ASN A C 1
ATOM 2049 O O . ASN A 1 263 ? -3.615 26.109 1.022 1 98.56 263 ASN A O 1
ATOM 2053 N N . LEU A 1 264 ? -2.143 25 2.219 1 98.5 264 LEU A N 1
ATOM 2054 C CA . LEU A 1 264 ? -2.467 25.609 3.502 1 98.5 264 LEU A CA 1
ATOM 2055 C C . LEU A 1 264 ? -2.227 27.109 3.457 1 98.5 264 LEU A C 1
ATOM 2057 O O . LEU A 1 264 ? -2.912 27.875 4.141 1 98.5 264 LEU A O 1
ATOM 2061 N N . VAL A 1 265 ? -1.296 27.547 2.686 1 98 265 VAL A N 1
ATOM 2062 C CA . VAL A 1 265 ? -0.917 28.953 2.615 1 98 265 VAL A CA 1
ATOM 2063 C C . VAL A 1 265 ? -2.072 29.781 2.041 1 98 265 VAL A C 1
ATOM 2065 O O . VAL A 1 265 ? -2.242 30.953 2.385 1 98 265 VAL A O 1
ATOM 2068 N N . ASP A 1 266 ? -2.912 29.188 1.255 1 97.94 266 ASP A N 1
ATOM 2069 C CA . ASP A 1 266 ? -3.998 29.875 0.552 1 97.94 266 ASP A CA 1
ATOM 2070 C C . ASP A 1 266 ? -5.219 30.031 1.456 1 97.94 266 ASP A C 1
ATOM 2072 O O . ASP A 1 266 ? -6.176 30.719 1.096 1 97.94 266 ASP A O 1
ATOM 2076 N N . LEU A 1 267 ? -5.219 29.422 2.627 1 98.44 267 LEU A N 1
ATOM 2077 C CA . LEU A 1 267 ? -6.352 29.531 3.541 1 98.44 267 LEU A CA 1
ATOM 2078 C C . LEU A 1 267 ? -6.348 30.875 4.262 1 98.44 267 LEU A C 1
ATOM 2080 O O . LEU A 1 267 ? -5.293 31.359 4.66 1 98.44 267 LEU A O 1
ATOM 2084 N N . ASP A 1 268 ? -7.469 31.484 4.418 1 97.81 268 ASP A N 1
ATOM 2085 C CA . ASP A 1 268 ? -7.547 32.688 5.25 1 97.81 268 ASP A CA 1
ATOM 2086 C C . ASP A 1 268 ? -7.727 32.312 6.723 1 97.81 268 ASP A C 1
ATOM 2088 O O . ASP A 1 268 ? -7.766 31.125 7.074 1 97.81 268 ASP A O 1
ATOM 2092 N N . ALA A 1 269 ? -7.797 33.281 7.594 1 97.31 269 ALA A N 1
ATOM 2093 C CA . ALA A 1 269 ? -7.809 33.062 9.031 1 97.31 269 ALA A CA 1
ATOM 2094 C C . ALA A 1 269 ? -9.062 32.281 9.461 1 97.31 269 ALA A C 1
ATOM 2096 O O . ALA A 1 269 ? -9 31.391 10.305 1 97.31 269 ALA A O 1
ATOM 2097 N N . ALA A 1 270 ? -10.211 32.688 8.898 1 98.12 270 ALA A N 1
ATOM 2098 C CA . ALA A 1 270 ? -11.469 32.031 9.234 1 98.12 270 ALA A CA 1
ATOM 2099 C C . ALA A 1 270 ? -11.453 30.547 8.797 1 98.12 270 ALA A C 1
ATOM 2101 O O . ALA A 1 270 ? -11.945 29.688 9.523 1 98.12 270 ALA A O 1
ATOM 2102 N N . GLU A 1 271 ? -10.922 30.297 7.66 1 98.56 271 GLU A N 1
ATOM 2103 C CA . GLU A 1 271 ? -10.789 28.938 7.16 1 98.56 271 GLU A CA 1
ATOM 2104 C C . GLU A 1 271 ? -9.859 28.109 8.047 1 98.56 271 GLU A C 1
ATOM 2106 O O . GLU A 1 271 ? -10.156 26.953 8.359 1 98.56 271 GLU A O 1
ATOM 2111 N N . CYS A 1 272 ? -8.703 28.688 8.445 1 98.44 272 CYS A N 1
ATOM 2112 C CA . CYS A 1 272 ? -7.789 27.984 9.336 1 98.44 272 CYS A CA 1
ATOM 2113 C C . CYS A 1 272 ? -8.477 27.641 10.648 1 98.44 272 CYS A C 1
ATOM 2115 O O . CYS A 1 272 ? -8.266 26.547 11.195 1 98.44 272 CYS A O 1
ATOM 2117 N N . ASN A 1 273 ? -9.273 28.562 11.172 1 98.38 273 ASN A N 1
ATOM 2118 C CA . ASN A 1 273 ? -10 28.297 12.406 1 98.38 273 ASN A CA 1
ATOM 2119 C C . ASN A 1 273 ? -10.977 27.141 12.258 1 98.38 273 ASN A C 1
ATOM 2121 O O . ASN A 1 273 ? -10.984 26.219 13.078 1 98.38 273 ASN A O 1
ATOM 2125 N N . GLU A 1 274 ? -11.758 27.172 11.227 1 98.75 274 GLU A N 1
ATOM 2126 C CA . GLU A 1 274 ? -12.734 26.109 11.039 1 98.75 274 GLU A CA 1
ATOM 2127 C C . GLU A 1 274 ? -12.047 24.781 10.711 1 98.75 274 GLU A C 1
ATOM 2129 O O . GLU A 1 274 ? -12.5 23.719 11.141 1 98.75 274 GLU A O 1
ATOM 2134 N N . PHE A 1 275 ? -10.977 24.906 9.883 1 98.81 275 PHE A N 1
ATOM 2135 C CA . PHE A 1 275 ? -10.195 23.719 9.625 1 98.81 275 PHE A CA 1
ATOM 2136 C C . PHE A 1 275 ? -9.742 23.078 10.93 1 98.81 275 PHE A C 1
ATOM 2138 O O . PHE A 1 275 ? -9.859 21.859 11.102 1 98.81 275 PHE A O 1
ATOM 2145 N N . THR A 1 276 ? -9.234 23.844 11.844 1 98.75 276 THR A N 1
ATOM 2146 C CA . THR A 1 276 ? -8.781 23.359 13.141 1 98.75 276 THR A CA 1
ATOM 2147 C C . THR A 1 276 ? -9.914 22.641 13.875 1 98.75 276 THR A C 1
ATOM 2149 O O . THR A 1 276 ? -9.734 21.547 14.383 1 98.75 276 THR A O 1
ATOM 2152 N N . GLU A 1 277 ? -11.047 23.234 13.859 1 98.5 277 GLU A N 1
ATOM 2153 C CA . GLU A 1 277 ? -12.203 22.703 14.578 1 98.5 277 GLU A CA 1
ATOM 2154 C C . GLU A 1 277 ? -12.656 21.375 13.984 1 98.5 277 GLU A C 1
ATOM 2156 O O . GLU A 1 277 ? -12.898 20.422 14.719 1 98.5 277 GLU A O 1
ATOM 2161 N N . ILE A 1 278 ? -12.773 21.344 12.688 1 98.69 278 ILE A N 1
ATOM 2162 C CA . ILE A 1 278 ? -13.273 20.125 12.039 1 98.69 278 ILE A CA 1
ATOM 2163 C C . ILE A 1 278 ? -12.234 19.016 12.148 1 98.69 278 ILE A C 1
ATOM 2165 O O . ILE A 1 278 ? -12.586 17.844 12.312 1 98.69 278 ILE A O 1
ATOM 2169 N N . TYR A 1 279 ? -10.961 19.344 12 1 98.81 279 TYR A N 1
ATOM 2170 C CA . TYR A 1 279 ? -9.883 18.375 12.164 1 98.81 279 TYR A CA 1
ATOM 2171 C C . TYR A 1 279 ? -9.93 17.734 13.539 1 98.81 279 TYR A C 1
ATOM 2173 O O . TYR A 1 279 ? -9.914 16.5 13.664 1 98.81 279 TYR A O 1
ATOM 2181 N N . LEU A 1 280 ? -10.023 18.5 14.602 1 98.62 280 LEU A N 1
ATOM 2182 C CA . LEU A 1 280 ? -10.133 18.016 15.977 1 98.62 280 LEU A CA 1
ATOM 2183 C C . LEU A 1 280 ? -11.375 17.156 16.156 1 98.62 280 LEU A C 1
ATOM 2185 O O . LEU A 1 280 ? -11.305 16.094 16.766 1 98.62 280 LEU A O 1
ATOM 2189 N N . ASP A 1 281 ? -12.438 17.641 15.578 1 98.62 281 ASP A N 1
ATOM 2190 C CA . ASP A 1 281 ? -13.703 16.922 15.695 1 98.62 281 ASP A CA 1
ATOM 2191 C C . ASP A 1 281 ? -13.586 15.508 15.125 1 98.62 281 ASP A C 1
ATOM 2193 O O . ASP A 1 281 ? -13.969 14.539 15.781 1 98.62 281 ASP A O 1
ATOM 2197 N N . VAL A 1 282 ? -13.055 15.398 13.914 1 98.75 282 VAL A N 1
ATOM 2198 C CA . VAL A 1 282 ? -12.93 14.102 13.258 1 98.75 282 VAL A CA 1
ATOM 2199 C C . VAL A 1 282 ? -11.992 13.203 14.062 1 98.75 282 VAL A C 1
ATOM 2201 O O . VAL A 1 282 ? -12.297 12.031 14.289 1 98.75 282 VAL A O 1
ATOM 2204 N N . LEU A 1 283 ? -10.836 13.742 14.539 1 98.62 283 LEU A N 1
ATOM 2205 C CA . LEU A 1 283 ? -9.891 12.953 15.32 1 98.62 283 LEU A CA 1
ATOM 2206 C C . LEU A 1 283 ? -10.539 12.453 16.609 1 98.62 283 LEU A C 1
ATOM 2208 O O . LEU A 1 283 ? -10.289 11.328 17.031 1 98.62 283 LEU A O 1
ATOM 2212 N N . ARG A 1 284 ? -11.32 13.289 17.234 1 98.25 284 ARG A N 1
ATOM 2213 C CA . ARG A 1 284 ? -11.992 12.891 18.469 1 98.25 284 ARG A CA 1
ATOM 2214 C C . ARG A 1 284 ? -13.039 11.812 18.188 1 98.25 284 ARG A C 1
ATOM 2216 O O . ARG A 1 284 ? -13.219 10.898 19 1 98.25 284 ARG A O 1
ATOM 2223 N N . ARG A 1 285 ? -13.781 11.953 17.062 1 98.31 285 ARG A N 1
ATOM 2224 C CA . ARG A 1 285 ? -14.68 10.875 16.656 1 98.31 285 ARG A CA 1
ATOM 2225 C C . ARG A 1 285 ? -13.922 9.57 16.469 1 98.31 285 ARG A C 1
ATOM 2227 O O . ARG A 1 285 ? -14.391 8.508 16.875 1 98.31 285 ARG A O 1
ATOM 2234 N N . PHE A 1 286 ? -12.727 9.602 15.82 1 98.25 286 PHE A N 1
ATOM 2235 C CA . PHE A 1 286 ? -11.875 8.422 15.68 1 98.25 286 PHE A CA 1
ATOM 2236 C C . PHE A 1 286 ? -11.617 7.781 17.031 1 98.25 286 PHE A C 1
ATOM 2238 O O . PHE A 1 286 ? -11.789 6.57 17.203 1 98.25 286 PHE A O 1
ATOM 2245 N N . ASP A 1 287 ? -11.305 8.594 18 1 96.62 287 ASP A N 1
ATOM 2246 C CA . ASP A 1 287 ? -10.891 8.078 19.297 1 96.62 287 ASP A CA 1
ATOM 2247 C C . ASP A 1 287 ? -12.086 7.531 20.094 1 96.62 287 ASP A C 1
ATOM 2249 O O . ASP A 1 287 ? -11.914 6.84 21.094 1 96.62 287 ASP A O 1
ATOM 2253 N N . ARG A 1 288 ? -13.25 7.812 19.656 1 97.12 288 ARG A N 1
ATOM 2254 C CA . ARG A 1 288 ? -14.453 7.32 20.328 1 97.12 288 ARG A CA 1
ATOM 2255 C C . ARG A 1 288 ? -14.961 6.047 19.656 1 97.12 288 ARG A C 1
ATOM 2257 O O . ARG A 1 288 ? -15.922 5.43 20.125 1 97.12 288 ARG A O 1
ATOM 2264 N N . MET A 1 289 ? -14.375 5.668 18.594 1 96.5 289 MET A N 1
ATOM 2265 C CA . MET A 1 289 ? -14.891 4.555 17.797 1 96.5 289 MET A CA 1
ATOM 2266 C C . MET A 1 289 ? -14.781 3.242 18.562 1 96.5 289 MET A C 1
ATOM 2268 O O . MET A 1 289 ? -15.656 2.383 18.469 1 96.5 289 MET A O 1
ATOM 2272 N N . TYR A 1 290 ? -13.672 3.123 19.234 1 94.5 290 TYR A N 1
ATOM 2273 C CA . TYR A 1 290 ? -13.414 1.9 19.984 1 94.5 290 TYR A CA 1
ATOM 2274 C C . TYR A 1 290 ? -12.93 2.217 21.391 1 94.5 290 TYR A C 1
ATOM 2276 O O . TYR A 1 290 ? -12.984 3.367 21.828 1 94.5 290 TYR A O 1
ATOM 2284 N N . SER A 1 291 ? -12.508 1.125 22.156 1 90.69 291 SER A N 1
ATOM 2285 C CA . SER A 1 291 ? -12.141 1.298 23.547 1 90.69 291 SER A CA 1
ATOM 2286 C C . SER A 1 291 ? -10.781 1.971 23.688 1 90.69 291 SER A C 1
ATOM 2288 O O . SER A 1 291 ? -10.453 2.502 24.75 1 90.69 291 SER A O 1
ATOM 2290 N N . GLY A 1 292 ? -10.023 2.049 22.688 1 89.25 292 GLY A N 1
ATOM 2291 C CA . GLY A 1 292 ? -8.719 2.688 22.688 1 89.25 292 GLY A CA 1
ATOM 2292 C C . GLY A 1 292 ? -8.5 3.615 21.516 1 89.25 292 GLY A C 1
ATOM 2293 O O . GLY A 1 292 ? -9.336 3.688 20.609 1 89.25 292 GLY A O 1
ATOM 2294 N N . PRO A 1 293 ? -7.383 4.367 21.625 1 91.88 293 PRO A N 1
ATOM 2295 C CA . PRO A 1 293 ? -7.098 5.301 20.531 1 91.88 293 PRO A CA 1
ATOM 2296 C C . PRO A 1 293 ? -7.004 4.605 19.172 1 91.88 293 PRO A C 1
ATOM 2298 O O . PRO A 1 293 ? -6.441 3.514 19.062 1 91.88 293 PRO A O 1
ATOM 2301 N N . LEU A 1 294 ? -7.613 5.176 18.188 1 96 294 LEU A N 1
ATOM 2302 C CA . LEU A 1 294 ? -7.562 4.645 16.828 1 96 294 LEU A CA 1
ATOM 2303 C C . LEU A 1 294 ? -6.227 4.973 16.172 1 96 294 LEU A C 1
ATOM 2305 O O . LEU A 1 294 ? -5.848 6.145 16.078 1 96 294 LEU A O 1
ATOM 2309 N N . PRO A 1 295 ? -5.449 3.947 15.797 1 96.38 295 PRO A N 1
ATOM 2310 C CA . PRO A 1 295 ? -4.301 4.273 14.945 1 96.38 295 PRO A CA 1
ATOM 2311 C C . PRO A 1 295 ? -4.711 4.875 13.602 1 96.38 295 PRO A C 1
ATOM 2313 O O . PRO A 1 295 ? -5.691 4.434 13 1 96.38 295 PRO A O 1
ATOM 2316 N N . TYR A 1 296 ? -4.004 5.918 13.18 1 97.81 296 TYR A N 1
ATOM 2317 C CA . TYR A 1 296 ? -4.379 6.516 11.906 1 97.81 296 TYR A CA 1
ATOM 2318 C C . TYR A 1 296 ? -3.184 7.191 11.242 1 97.81 296 TYR A C 1
ATOM 2320 O O . TYR A 1 296 ? -2.146 7.391 11.883 1 97.81 296 TYR A O 1
ATOM 2328 N N . ILE A 1 297 ? -3.301 7.422 9.969 1 98.31 297 ILE A N 1
ATOM 2329 C CA . ILE A 1 297 ? -2.432 8.281 9.172 1 98.31 297 ILE A CA 1
ATOM 2330 C C . ILE A 1 297 ? -3.189 9.539 8.758 1 98.31 297 ILE A C 1
ATOM 2332 O O . ILE A 1 297 ? -4.332 9.461 8.297 1 98.31 297 ILE A O 1
ATOM 2336 N N . SER A 1 298 ? -2.625 10.656 9.055 1 98.81 298 SER A N 1
ATOM 2337 C CA . SER A 1 298 ? -3.111 11.93 8.531 1 98.81 298 SER A CA 1
ATOM 2338 C C . SER A 1 298 ? -2.225 12.438 7.402 1 98.81 298 SER A C 1
ATOM 2340 O O . SER A 1 298 ? -1.021 12.633 7.59 1 98.81 298 SER A O 1
ATOM 2342 N N . ALA A 1 299 ? -2.809 12.617 6.258 1 98.88 299 ALA A N 1
ATOM 2343 C CA . ALA A 1 299 ? -2.068 13.016 5.062 1 98.88 299 ALA A CA 1
ATOM 2344 C C . ALA A 1 299 ? -2.631 14.297 4.465 1 98.88 299 ALA A C 1
ATOM 2346 O O . ALA A 1 299 ? -3.775 14.328 4.008 1 98.88 299 ALA A O 1
ATOM 2347 N N . LEU A 1 300 ? -1.88 15.359 4.457 1 98.94 300 LEU A N 1
ATOM 2348 C CA . LEU A 1 300 ? -2.305 16.625 3.855 1 98.94 300 LEU A CA 1
ATOM 2349 C C . LEU A 1 300 ? -1.822 16.719 2.412 1 98.94 300 LEU A C 1
ATOM 2351 O O . LEU A 1 300 ? -0.631 16.922 2.164 1 98.94 300 LEU A O 1
ATOM 2355 N N . HIS A 1 301 ? -2.732 16.562 1.497 1 98.81 301 HIS A N 1
ATOM 2356 C CA . HIS A 1 301 ? -2.428 16.734 0.081 1 98.81 301 HIS A CA 1
ATOM 2357 C C . HIS A 1 301 ? -2.357 18.219 -0.289 1 98.81 301 HIS A C 1
ATOM 2359 O O . HIS A 1 301 ? -3.348 18.938 -0.161 1 98.81 301 HIS A O 1
ATOM 2365 N N . GLN A 1 302 ? -1.206 18.641 -0.758 1 98.75 302 GLN A N 1
ATOM 2366 C CA . GLN A 1 302 ? -0.965 20.047 -1.097 1 98.75 302 GLN A CA 1
ATOM 2367 C C . GLN A 1 302 ? -0.36 20.172 -2.492 1 98.75 302 GLN A C 1
ATOM 2369 O O . GLN A 1 302 ? 0.285 19.25 -2.984 1 98.75 302 GLN A O 1
ATOM 2374 N N . TYR A 1 303 ? -0.551 21.312 -3.078 1 98.44 303 TYR A N 1
ATOM 2375 C CA . TYR A 1 303 ? -0.127 21.5 -4.461 1 98.44 303 TYR A CA 1
ATOM 2376 C C . TYR A 1 303 ? 0.488 22.891 -4.664 1 98.44 303 TYR A C 1
ATOM 2378 O O . TYR A 1 303 ? 0.113 23.844 -3.984 1 98.44 303 TYR A O 1
ATOM 2386 N N . ARG A 1 304 ? 1.4 22.969 -5.559 1 97 304 ARG A N 1
ATOM 2387 C CA . ARG A 1 304 ? 2.023 24.219 -5.945 1 97 304 ARG A CA 1
ATOM 2388 C C . ARG A 1 304 ? 1.174 24.969 -6.973 1 97 304 ARG A C 1
ATOM 2390 O O . ARG A 1 304 ? 0.339 24.359 -7.648 1 97 304 ARG A O 1
ATOM 2397 N N . ASP A 1 305 ? 1.428 26.266 -7.031 1 94.75 305 ASP A N 1
ATOM 2398 C CA . ASP A 1 305 ? 0.795 27.062 -8.078 1 94.75 305 ASP A CA 1
ATOM 2399 C C . ASP A 1 305 ? 1.604 27.016 -9.367 1 94.75 305 ASP A C 1
ATOM 2401 O O . ASP A 1 305 ? 2.221 28.016 -9.758 1 94.75 305 ASP A O 1
ATOM 2405 N N . THR A 1 306 ? 1.723 25.969 -9.992 1 95.62 306 THR A N 1
ATOM 2406 C CA . THR A 1 306 ? 2.369 25.734 -11.281 1 95.62 306 THR A CA 1
ATOM 2407 C C . THR A 1 306 ? 1.384 25.141 -12.289 1 95.62 306 THR A C 1
ATOM 2409 O O . THR A 1 306 ? 0.326 24.641 -11.906 1 95.62 306 THR A O 1
ATOM 2412 N N . GLU A 1 307 ? 1.699 25.234 -13.492 1 95.56 307 GLU A N 1
ATOM 2413 C CA . GLU A 1 307 ? 0.84 24.656 -14.523 1 95.56 307 GLU A CA 1
ATOM 2414 C C . GLU A 1 307 ? 0.651 23.156 -14.32 1 95.56 307 GLU A C 1
ATOM 2416 O O . GLU A 1 307 ? -0.463 22.641 -14.438 1 95.56 307 GLU A O 1
ATOM 2421 N N . ALA A 1 308 ? 1.655 22.484 -13.914 1 94.62 308 ALA A N 1
ATOM 2422 C CA . ALA A 1 308 ? 1.638 21.031 -13.758 1 94.62 308 ALA A CA 1
ATOM 2423 C C . ALA A 1 308 ? 0.738 20.609 -12.594 1 94.62 308 ALA A C 1
ATOM 2425 O O . ALA A 1 308 ? 0.203 19.5 -12.586 1 94.62 308 ALA A O 1
ATOM 2426 N N . GLN A 1 309 ? 0.565 21.484 -11.617 1 97.75 309 GLN A N 1
ATOM 2427 C CA . GLN A 1 309 ? -0.193 21.141 -10.422 1 97.75 309 GLN A CA 1
ATOM 2428 C C . GLN A 1 309 ? -1.452 21.984 -10.297 1 97.75 309 GLN A C 1
ATOM 2430 O O . GLN A 1 309 ? -2.092 22.016 -9.25 1 97.75 309 GLN A O 1
ATOM 2435 N N . ARG A 1 310 ? -1.857 22.641 -11.312 1 96.56 310 ARG A N 1
ATOM 2436 C CA . ARG A 1 310 ? -2.855 23.703 -11.281 1 96.56 310 ARG A CA 1
ATOM 2437 C C . ARG A 1 310 ? -4.219 23.172 -10.859 1 96.56 310 ARG A C 1
ATOM 2439 O O . ARG A 1 310 ? -5.035 23.906 -10.297 1 96.56 310 ARG A O 1
ATOM 2446 N N . GLU A 1 311 ? -4.445 21.891 -11.141 1 98.12 311 GLU A N 1
ATOM 2447 C CA . GLU A 1 311 ? -5.77 21.344 -10.859 1 98.12 311 GLU A CA 1
ATOM 2448 C C . GLU A 1 311 ? -5.836 20.75 -9.461 1 98.12 311 GLU A C 1
ATOM 2450 O O . GLU A 1 311 ? -6.879 20.234 -9.039 1 98.12 311 GLU A O 1
ATOM 2455 N N . GLY A 1 312 ? -4.727 20.781 -8.758 1 98.5 312 GLY A N 1
ATOM 2456 C CA . GLY A 1 312 ? -4.684 20.203 -7.422 1 98.5 312 GLY A CA 1
ATOM 2457 C C . GLY A 1 312 ? -5.543 20.953 -6.418 1 98.5 312 GLY A C 1
ATOM 2458 O O . GLY A 1 312 ? -5.598 22.188 -6.445 1 98.5 312 GLY A O 1
ATOM 2459 N N . TYR A 1 313 ? -6.242 20.266 -5.586 1 98.69 313 TYR A N 1
ATOM 2460 C CA . TYR A 1 313 ? -7.164 20.766 -4.574 1 98.69 313 TYR A CA 1
ATOM 2461 C C . TYR A 1 313 ? -6.75 20.312 -3.182 1 98.69 313 TYR A C 1
ATOM 2463 O O . TYR A 1 313 ? -6.773 19.109 -2.881 1 98.69 313 TYR A O 1
ATOM 2471 N N . PHE A 1 314 ? -6.379 21.297 -2.361 1 98.81 314 PHE A N 1
ATOM 2472 C CA . PHE A 1 314 ? -5.957 20.938 -1.009 1 98.81 314 PHE A CA 1
ATOM 2473 C C . PHE A 1 314 ? -7.023 20.109 -0.313 1 98.81 314 PHE A C 1
ATOM 2475 O O . PHE A 1 314 ? -8.211 20.422 -0.387 1 98.81 314 PHE A O 1
ATOM 2482 N N . HIS A 1 315 ? -6.617 19 0.371 1 98.88 315 HIS A N 1
ATOM 2483 C CA . HIS A 1 315 ? -7.504 18.219 1.228 1 98.88 315 HIS A CA 1
ATOM 2484 C C . HIS A 1 315 ? -6.711 17.328 2.168 1 98.88 315 HIS A C 1
ATOM 2486 O O . HIS A 1 315 ? -5.508 17.125 1.98 1 98.88 315 HIS A O 1
ATOM 2492 N N . VAL A 1 316 ? -7.355 16.875 3.162 1 98.88 316 VAL A N 1
ATOM 2493 C CA . VAL A 1 316 ? -6.75 15.977 4.141 1 98.88 316 VAL A CA 1
ATOM 2494 C C . VAL A 1 316 ? -7.383 14.594 4.035 1 98.88 316 VAL A C 1
ATOM 2496 O O . VAL A 1 316 ? -8.602 14.469 3.896 1 98.88 316 VAL A O 1
ATOM 2499 N N . GLU A 1 317 ? -6.566 13.617 3.955 1 98.81 317 GLU A N 1
ATOM 2500 C CA . GLU A 1 317 ? -7.008 12.234 4.055 1 98.81 317 GLU A CA 1
ATOM 2501 C C . GLU A 1 317 ? -6.621 11.625 5.402 1 98.81 317 GLU A C 1
ATOM 2503 O O . GLU A 1 317 ? -5.438 11.547 5.738 1 98.81 317 GLU A O 1
ATOM 2508 N N . LEU A 1 318 ? -7.582 11.273 6.207 1 98.81 318 LEU A N 1
ATOM 2509 C CA . LEU A 1 318 ? -7.406 10.508 7.438 1 98.81 318 LEU A CA 1
ATOM 2510 C C . LEU A 1 318 ? -7.785 9.047 7.227 1 98.81 318 LEU A C 1
ATOM 2512 O O . LEU A 1 318 ? -8.906 8.75 6.797 1 98.81 318 LEU A O 1
ATOM 2516 N N . MET A 1 319 ? -6.836 8.156 7.527 1 98.12 319 MET A N 1
ATOM 2517 C CA . MET A 1 319 ? -7.129 6.754 7.258 1 98.12 319 MET A CA 1
ATOM 2518 C C . MET A 1 319 ? -6.633 5.867 8.398 1 98.12 319 MET A C 1
ATOM 2520 O O . MET A 1 319 ? -5.629 6.176 9.039 1 98.12 319 MET A O 1
ATOM 2524 N N . SER A 1 320 ? -7.332 4.816 8.617 1 97.75 320 SER A N 1
ATOM 2525 C CA . SER A 1 320 ? -6.969 3.842 9.641 1 97.75 320 SER A CA 1
ATOM 2526 C C . SER A 1 320 ? -7.066 2.416 9.109 1 97.75 320 SER A C 1
ATOM 2528 O O . SER A 1 320 ? -7.953 2.105 8.312 1 97.75 320 SER A O 1
ATOM 2530 N N . ILE A 1 321 ? -6.234 1.553 9.648 1 95.19 321 ILE A N 1
ATOM 2531 C CA . ILE A 1 321 ? -6.227 0.149 9.25 1 95.19 321 ILE A CA 1
ATOM 2532 C C . ILE A 1 321 ? -7.055 -0.672 10.234 1 95.19 321 ILE A C 1
ATOM 2534 O O . ILE A 1 321 ? -7.184 -1.889 10.078 1 95.19 321 ILE A O 1
ATOM 2538 N N . ARG A 1 322 ? -7.543 -0.026 11.273 1 94.56 322 ARG A N 1
ATOM 2539 C CA . ARG A 1 322 ? -8.359 -0.73 12.266 1 94.56 322 ARG A CA 1
ATOM 2540 C C . ARG A 1 322 ? -9.734 -1.065 11.695 1 94.56 322 ARG A C 1
ATOM 2542 O O . ARG A 1 322 ? -10.516 -0.167 11.375 1 94.56 322 ARG A O 1
ATOM 2549 N N . ARG A 1 323 ? -10.023 -2.336 11.633 1 90.5 323 ARG A N 1
ATOM 2550 C CA . ARG A 1 323 ? -11.258 -2.793 11.008 1 90.5 323 ARG A CA 1
ATOM 2551 C C . ARG A 1 323 ? -12.336 -3.043 12.055 1 90.5 323 ARG A C 1
ATOM 2553 O O . ARG A 1 323 ? -13.531 -2.977 11.75 1 90.5 323 ARG A O 1
ATOM 2560 N N . SER A 1 324 ? -11.938 -3.453 13.164 1 89.62 324 SER A N 1
ATOM 2561 C CA . SER A 1 324 ? -12.797 -3.66 14.328 1 89.62 324 SER A CA 1
ATOM 2562 C C . SER A 1 324 ? -12.078 -3.295 15.617 1 89.62 324 SER A C 1
ATOM 2564 O O . SER A 1 324 ? -10.977 -2.744 15.594 1 89.62 324 SER A O 1
ATOM 2566 N N . ALA A 1 325 ? -12.695 -3.604 16.719 1 88.75 325 ALA A N 1
ATOM 2567 C CA . ALA A 1 325 ? -12.094 -3.283 18 1 88.75 325 ALA A CA 1
ATOM 2568 C C . ALA A 1 325 ? -10.75 -3.99 18.172 1 88.75 325 ALA A C 1
ATOM 2570 O O . ALA A 1 325 ? -9.836 -3.465 18.812 1 88.75 325 ALA A O 1
ATOM 2571 N N . THR A 1 326 ? -10.594 -5.109 17.484 1 86.62 326 THR A N 1
ATOM 2572 C CA . THR A 1 326 ? -9.398 -5.898 17.766 1 86.62 326 THR A CA 1
ATOM 2573 C C . THR A 1 326 ? -8.688 -6.277 16.469 1 86.62 326 THR A C 1
ATOM 2575 O O . THR A 1 326 ? -7.559 -6.77 16.5 1 86.62 326 THR A O 1
ATOM 2578 N N . ALA A 1 327 ? -9.32 -6.051 15.391 1 88.12 327 ALA A N 1
ATOM 2579 C CA . ALA A 1 327 ? -8.75 -6.566 14.156 1 88.12 327 ALA A CA 1
ATOM 2580 C C . ALA A 1 327 ? -8.195 -5.434 13.289 1 88.12 327 ALA A C 1
ATOM 2582 O O . ALA A 1 327 ? -8.773 -4.348 13.242 1 88.12 327 ALA A O 1
ATOM 2583 N N . LEU A 1 328 ? -7.082 -5.711 12.625 1 90.81 328 LEU A N 1
ATOM 2584 C CA . LEU A 1 328 ? -6.457 -4.785 11.688 1 90.81 328 LEU A CA 1
ATOM 2585 C C . LEU A 1 328 ? -6.656 -5.25 10.25 1 90.81 328 LEU A C 1
ATOM 2587 O O . LEU A 1 328 ? -6.793 -6.449 9.992 1 90.81 328 LEU A O 1
ATOM 2591 N N . LYS A 1 329 ? -6.723 -4.312 9.344 1 90.75 329 LYS A N 1
ATOM 2592 C CA . LYS A 1 329 ? -6.629 -4.621 7.922 1 90.75 329 LYS A CA 1
ATOM 2593 C C . LYS A 1 329 ? -5.172 -4.742 7.48 1 90.75 329 LYS A C 1
ATOM 2595 O O . LYS A 1 329 ? -4.395 -3.793 7.621 1 90.75 329 LYS A O 1
ATOM 2600 N N . TYR A 1 330 ? -4.883 -5.891 6.93 1 89.94 330 TYR A N 1
ATOM 2601 C CA . TYR A 1 330 ? -3.572 -6.098 6.324 1 89.94 330 TYR A CA 1
ATOM 2602 C C . TYR A 1 330 ? -3.635 -5.918 4.812 1 89.94 330 TYR A C 1
ATOM 2604 O O . TYR A 1 330 ? -4.594 -6.352 4.168 1 89.94 330 TYR A O 1
ATOM 2612 N N . LEU A 1 331 ? -2.691 -5.199 4.359 1 92.75 331 LEU A N 1
ATOM 2613 C CA . LEU A 1 331 ? -2.576 -5.141 2.906 1 92.75 331 LEU A CA 1
ATOM 2614 C C . LEU A 1 331 ? -1.876 -6.383 2.365 1 92.75 331 LEU A C 1
ATOM 2616 O O . LEU A 1 331 ? -0.667 -6.547 2.545 1 92.75 331 LEU A O 1
ATOM 2620 N N . ALA A 1 332 ? -2.66 -7.199 1.743 1 93.62 332 ALA A N 1
ATOM 2621 C CA . ALA A 1 332 ? -2.135 -8.453 1.211 1 93.62 332 ALA A CA 1
ATOM 2622 C C . ALA A 1 332 ? -1.846 -8.336 -0.283 1 93.62 332 ALA A C 1
ATOM 2624 O O . ALA A 1 332 ? -1.464 -7.266 -0.766 1 93.62 332 ALA A O 1
ATOM 2625 N N . ALA A 1 333 ? -1.882 -9.438 -0.973 1 97.19 333 ALA A N 1
ATOM 2626 C CA . ALA A 1 333 ? -1.397 -9.5 -2.35 1 97.19 333 ALA A CA 1
ATOM 2627 C C . ALA A 1 333 ? -2.197 -8.57 -3.256 1 97.19 333 ALA A C 1
ATOM 2629 O O . ALA A 1 333 ? -1.623 -7.824 -4.051 1 97.19 333 ALA A O 1
ATOM 2630 N N . SER A 1 334 ? -3.523 -8.57 -3.152 1 97.25 334 SER A N 1
ATOM 2631 C CA . SER A 1 334 ? -4.352 -7.746 -4.027 1 97.25 334 SER A CA 1
ATOM 2632 C C . SER A 1 334 ? -4.008 -6.27 -3.883 1 97.25 334 SER A C 1
ATOM 2634 O O . SER A 1 334 ? -3.877 -5.559 -4.883 1 97.25 334 SER A O 1
ATOM 2636 N N . GLU A 1 335 ? -3.834 -5.824 -2.641 1 96.88 335 GLU A N 1
ATOM 2637 C CA . GLU A 1 335 ? -3.531 -4.422 -2.385 1 96.88 335 GLU A CA 1
ATOM 2638 C C . GLU A 1 335 ? -2.055 -4.121 -2.629 1 96.88 335 GLU A C 1
ATOM 2640 O O . GLU A 1 335 ? -1.716 -3.193 -3.363 1 96.88 335 GLU A O 1
ATOM 2645 N N . SER A 1 336 ? -1.156 -4.918 -2.117 1 96.62 336 SER A N 1
ATOM 2646 C CA . SER A 1 336 ? 0.271 -4.613 -2.107 1 96.62 336 SER A CA 1
ATOM 2647 C C . SER A 1 336 ? 0.893 -4.84 -3.48 1 96.62 336 SER A C 1
ATOM 2649 O O . SER A 1 336 ? 1.779 -4.09 -3.896 1 96.62 336 SER A O 1
ATOM 2651 N N . ALA A 1 337 ? 0.418 -5.855 -4.18 1 97.62 337 ALA A N 1
ATOM 2652 C CA . ALA A 1 337 ? 1.049 -6.207 -5.449 1 97.62 337 ALA A CA 1
ATOM 2653 C C . ALA A 1 337 ? 0.294 -5.594 -6.625 1 97.62 337 ALA A C 1
ATOM 2655 O O . ALA A 1 337 ? 0.895 -5.254 -7.648 1 97.62 337 ALA A O 1
ATOM 2656 N N . MET A 1 338 ? -1.033 -5.465 -6.457 1 98.25 338 MET A N 1
ATOM 2657 C CA . MET A 1 338 ? -1.84 -5.113 -7.625 1 98.25 338 MET A CA 1
ATOM 2658 C C . MET A 1 338 ? -2.439 -3.721 -7.473 1 98.25 338 MET A C 1
ATOM 2660 O O . MET A 1 338 ? -2.951 -3.152 -8.438 1 98.25 338 MET A O 1
ATOM 2664 N N . GLY A 1 339 ? -2.406 -3.158 -6.258 1 97.31 339 GLY A N 1
ATOM 2665 C CA . GLY A 1 339 ? -3.051 -1.877 -6.016 1 97.31 339 GLY A CA 1
ATOM 2666 C C . GLY A 1 339 ? -4.566 -1.958 -6.027 1 97.31 339 GLY A C 1
ATOM 2667 O O . GLY A 1 339 ? -5.246 -0.935 -6.117 1 97.31 339 GLY A O 1
ATOM 2668 N N . ALA A 1 340 ? -5.145 -3.15 -6.031 1 97.81 340 ALA A N 1
ATOM 2669 C CA . ALA A 1 340 ? -6.59 -3.363 -6.035 1 97.81 340 ALA A CA 1
ATOM 2670 C C . ALA A 1 340 ? -7.121 -3.523 -4.613 1 97.81 340 ALA A C 1
ATOM 2672 O O . ALA A 1 340 ? -7.074 -4.617 -4.043 1 97.81 340 ALA A O 1
ATOM 2673 N N . PHE A 1 341 ? -7.703 -2.42 -4.133 1 97.5 341 PHE A N 1
ATOM 2674 C CA . PHE A 1 341 ? -8.109 -2.391 -2.734 1 97.5 341 PHE A CA 1
ATOM 2675 C C . PHE A 1 341 ? -9.461 -3.064 -2.549 1 97.5 341 PHE A C 1
ATOM 2677 O O . PHE A 1 341 ? -10.344 -2.943 -3.4 1 97.5 341 PHE A O 1
ATOM 2684 N N . ILE A 1 342 ? -9.609 -3.742 -1.459 1 95.75 342 ILE A N 1
ATOM 2685 C CA . ILE A 1 342 ? -10.836 -4.422 -1.053 1 95.75 342 ILE A CA 1
ATOM 2686 C C . ILE A 1 342 ? -11.289 -3.902 0.312 1 95.75 342 ILE A C 1
ATOM 2688 O O . ILE A 1 342 ? -10.508 -3.9 1.269 1 95.75 342 ILE A O 1
ATOM 2692 N N . SER A 1 343 ? -12.469 -3.416 0.389 1 93.44 343 SER A N 1
ATOM 2693 C CA . SER A 1 343 ? -13.039 -2.955 1.65 1 93.44 343 SER A CA 1
ATOM 2694 C C . SER A 1 343 ? -14.164 -3.873 2.117 1 93.44 343 SER A C 1
ATOM 2696 O O . SER A 1 343 ? -14.984 -4.32 1.311 1 93.44 343 SER A O 1
ATOM 2698 N N . ASP A 1 344 ? -14.234 -4.121 3.387 1 90.06 344 ASP A N 1
ATOM 2699 C CA . ASP A 1 344 ? -15.266 -5.004 3.928 1 90.06 344 ASP A CA 1
ATOM 2700 C C . ASP A 1 344 ? -16.391 -4.203 4.566 1 90.06 344 ASP A C 1
ATOM 2702 O O . ASP A 1 344 ? -17.25 -4.762 5.266 1 90.06 344 ASP A O 1
ATOM 2706 N N . VAL A 1 345 ? -16.328 -2.943 4.422 1 92.31 345 VAL A N 1
ATOM 2707 C CA . VAL A 1 345 ? -17.375 -2.064 4.93 1 92.31 345 VAL A CA 1
ATOM 2708 C C . VAL A 1 345 ? -17.812 -1.089 3.84 1 92.31 345 VAL A C 1
ATOM 2710 O O . VAL A 1 345 ? -17.031 -0.789 2.924 1 92.31 345 VAL A O 1
ATOM 2713 N N . THR A 1 346 ? -19 -0.663 3.984 1 94.94 346 THR A N 1
ATOM 2714 C CA . THR A 1 346 ? -19.438 0.362 3.041 1 94.94 346 THR A CA 1
ATOM 2715 C C . THR A 1 346 ? -19.094 1.756 3.562 1 94.94 346 THR A C 1
ATOM 2717 O O . THR A 1 346 ? -19.188 2.012 4.766 1 94.94 346 THR A O 1
ATOM 2720 N N . PRO A 1 347 ? -18.734 2.662 2.693 1 97 347 PRO A N 1
ATOM 2721 C CA . PRO A 1 347 ? -18.453 4.039 3.111 1 97 347 PRO A CA 1
ATOM 2722 C C . PRO A 1 347 ? -19.625 4.672 3.865 1 97 347 PRO A C 1
ATOM 2724 O O . PRO A 1 347 ? -19.406 5.41 4.832 1 97 347 PRO A O 1
ATOM 2727 N N . GLU A 1 348 ? -20.859 4.352 3.488 1 97.75 348 GLU A N 1
ATOM 2728 C CA . GLU A 1 348 ? -22.047 4.926 4.113 1 97.75 348 GLU A CA 1
ATOM 2729 C C . GLU A 1 348 ? -22.172 4.477 5.566 1 97.75 348 GLU A C 1
ATOM 2731 O O . GLU A 1 348 ? -22.5 5.277 6.445 1 97.75 348 GLU A O 1
ATOM 2736 N N . THR A 1 349 ? -21.875 3.211 5.809 1 96.38 349 THR A N 1
ATOM 2737 C CA . THR A 1 349 ? -21.969 2.693 7.168 1 96.38 349 THR A CA 1
ATOM 2738 C C . THR A 1 349 ? -20.922 3.336 8.062 1 96.38 349 THR A C 1
ATOM 2740 O O . THR A 1 349 ? -21.188 3.654 9.227 1 96.38 349 THR A O 1
ATOM 2743 N N . VAL A 1 350 ? -19.766 3.559 7.566 1 97.44 350 VAL A N 1
ATOM 2744 C CA . VAL A 1 350 ? -18.688 4.191 8.328 1 97.44 350 VAL A CA 1
ATOM 2745 C C . VAL A 1 350 ? -19.062 5.641 8.633 1 97.44 350 VAL A C 1
ATOM 2747 O O . VAL A 1 350 ? -18.891 6.105 9.758 1 97.44 350 VAL A O 1
ATOM 2750 N N . ALA A 1 351 ? -19.578 6.352 7.641 1 98.62 351 ALA A N 1
ATOM 2751 C CA . ALA A 1 351 ? -20 7.738 7.828 1 98.62 351 ALA A CA 1
ATOM 2752 C C . ALA A 1 351 ? -21.094 7.84 8.891 1 98.62 351 ALA A C 1
ATOM 2754 O O . ALA A 1 351 ? -21.047 8.727 9.75 1 98.62 351 ALA A O 1
ATOM 2755 N N . GLU A 1 352 ? -22.031 6.93 8.797 1 98.38 352 GLU A N 1
ATOM 2756 C CA . GLU A 1 352 ? -23.109 6.91 9.781 1 98.38 352 GLU A CA 1
ATOM 2757 C C . GLU A 1 352 ? -22.562 6.711 11.195 1 98.38 352 GLU A C 1
ATOM 2759 O O . GLU A 1 352 ? -22.938 7.441 12.117 1 98.38 352 GLU A O 1
ATOM 2764 N N . ARG A 1 353 ? -21.719 5.773 11.289 1 97.62 353 ARG A N 1
ATOM 2765 C CA . ARG A 1 353 ? -21.125 5.504 12.594 1 97.62 353 ARG A CA 1
ATOM 2766 C C . ARG A 1 353 ? -20.391 6.734 13.117 1 97.62 353 ARG A C 1
ATOM 2768 O O . ARG A 1 353 ? -20.531 7.098 14.289 1 97.62 353 ARG A O 1
ATOM 2775 N N . LEU A 1 354 ? -19.625 7.355 12.281 1 98.5 354 LEU A N 1
ATOM 2776 C CA . LEU A 1 354 ? -18.844 8.523 12.68 1 98.5 354 LEU A CA 1
ATOM 2777 C C . LEU A 1 354 ? -19.766 9.688 13.047 1 98.5 354 LEU A C 1
ATOM 2779 O O . LEU A 1 354 ? -19.469 10.461 13.953 1 98.5 354 LEU A O 1
ATOM 2783 N N . ARG A 1 355 ? -20.891 9.82 12.359 1 98.44 355 ARG A N 1
ATOM 2784 C CA . ARG A 1 355 ? -21.859 10.852 12.711 1 98.44 355 ARG A CA 1
ATOM 2785 C C . ARG A 1 355 ? -22.422 10.625 14.109 1 98.44 355 ARG A C 1
ATOM 2787 O O . ARG A 1 355 ? -22.594 11.578 14.875 1 98.44 355 ARG A O 1
ATOM 2794 N N . GLU A 1 356 ? -22.578 9.398 14.406 1 97.81 356 GLU A N 1
ATOM 2795 C CA . GLU A 1 356 ? -23.172 9.047 15.695 1 97.81 356 GLU A CA 1
ATOM 2796 C C . GLU A 1 356 ? -22.188 9.328 16.844 1 97.81 356 GLU A C 1
ATOM 2798 O O . GLU A 1 356 ? -22.594 9.445 18 1 97.81 356 GLU A O 1
ATOM 2803 N N . LEU A 1 357 ? -21 9.383 16.562 1 97.31 357 LEU A N 1
ATOM 2804 C CA . LEU A 1 357 ? -19.969 9.539 17.562 1 97.31 357 LEU A CA 1
ATOM 2805 C C . LEU A 1 357 ? -19.656 11.016 17.797 1 97.31 357 LEU A C 1
ATOM 2807 O O . LEU A 1 357 ? -18.75 11.344 18.578 1 97.31 357 LEU A O 1
ATOM 2811 N N . GLY A 1 358 ? -20.266 11.93 17.016 1 91.12 358 GLY A N 1
ATOM 2812 C CA . GLY A 1 358 ? -20.047 13.359 17.156 1 91.12 358 GLY A CA 1
ATOM 2813 C C . GLY A 1 358 ? -20.938 14 18.203 1 91.12 358 GLY A C 1
ATOM 2814 O O . GLY A 1 358 ? -21.922 13.398 18.641 1 91.12 358 GLY A O 1
ATOM 2815 N N . MET B 1 1 ? -0.352 -32.75 -19.031 1 61.19 1 MET B N 1
ATOM 2816 C CA . MET B 1 1 ? -0.968 -32.844 -17.703 1 61.19 1 MET B CA 1
ATOM 2817 C C . MET B 1 1 ? -2.371 -33.438 -17.812 1 61.19 1 MET B C 1
ATOM 2819 O O . MET B 1 1 ? -3.102 -33.156 -18.75 1 61.19 1 MET B O 1
ATOM 2823 N N . THR B 1 2 ? -2.572 -34.469 -16.938 1 75.69 2 THR B N 1
ATOM 2824 C CA . THR B 1 2 ? -3.902 -35.062 -16.844 1 75.69 2 THR B CA 1
ATOM 2825 C C . THR B 1 2 ? -4.922 -34.031 -16.375 1 75.69 2 THR B C 1
ATOM 2827 O O . THR B 1 2 ? -4.609 -33.188 -15.523 1 75.69 2 THR B O 1
ATOM 2830 N N . ALA B 1 3 ? -6.023 -33.906 -17.062 1 91.44 3 ALA B N 1
ATOM 2831 C CA . ALA B 1 3 ? -7.125 -33.031 -16.672 1 91.44 3 ALA B CA 1
ATOM 2832 C C . ALA B 1 3 ? -7.523 -33.25 -15.219 1 91.44 3 ALA B C 1
ATOM 2834 O O . ALA B 1 3 ? -7.5 -34.375 -14.727 1 91.44 3 ALA B O 1
ATOM 2835 N N . PRO B 1 4 ? -7.809 -32.156 -14.539 1 97.38 4 PRO B N 1
ATOM 2836 C CA . PRO B 1 4 ? -8.219 -32.312 -13.148 1 97.38 4 PRO B CA 1
ATOM 2837 C C . PRO B 1 4 ? -9.547 -33.062 -13.008 1 97.38 4 PRO B C 1
ATOM 2839 O O . PRO B 1 4 ? -10.352 -33.062 -13.945 1 97.38 4 PRO B O 1
ATOM 2842 N N . THR B 1 5 ? -9.773 -33.75 -11.93 1 97.69 5 THR B N 1
ATOM 2843 C CA . THR B 1 5 ? -11.07 -34.281 -11.562 1 97.69 5 THR B CA 1
ATOM 2844 C C . THR B 1 5 ? -11.992 -33.219 -11.023 1 97.69 5 THR B C 1
ATOM 2846 O O . THR B 1 5 ? -11.625 -32.469 -10.102 1 97.69 5 THR B O 1
ATOM 2849 N N . ARG B 1 6 ? -13.148 -33.156 -11.57 1 97.31 6 ARG B N 1
ATOM 2850 C CA . ARG B 1 6 ? -14.086 -32.094 -11.211 1 97.31 6 ARG B CA 1
ATOM 2851 C C . ARG B 1 6 ? -15.172 -32.625 -10.289 1 97.31 6 ARG B C 1
ATOM 2853 O O . ARG B 1 6 ? -15.617 -33.75 -10.43 1 97.31 6 ARG B O 1
ATOM 2860 N N . ALA B 1 7 ? -15.547 -31.844 -9.391 1 97.5 7 ALA B N 1
ATOM 2861 C CA . ALA B 1 7 ? -16.672 -32.094 -8.5 1 97.5 7 ALA B CA 1
ATOM 2862 C C . ALA B 1 7 ? -17.359 -30.797 -8.102 1 97.5 7 ALA B C 1
ATOM 2864 O O . ALA B 1 7 ? -16.984 -29.719 -8.555 1 97.5 7 ALA B O 1
ATOM 2865 N N . LYS B 1 8 ? -18.484 -30.922 -7.375 1 96.88 8 LYS B N 1
ATOM 2866 C CA . LYS B 1 8 ? -19.234 -29.766 -6.895 1 96.88 8 LYS B CA 1
ATOM 2867 C C . LYS B 1 8 ? -19.344 -29.781 -5.371 1 96.88 8 LYS B C 1
ATOM 2869 O O . LYS B 1 8 ? -19.5 -30.828 -4.762 1 96.88 8 LYS B O 1
ATOM 2874 N N . LEU B 1 9 ? -19.25 -28.609 -4.824 1 97 9 LEU B N 1
ATOM 2875 C CA . LEU B 1 9 ? -19.5 -28.453 -3.398 1 97 9 LEU B CA 1
ATOM 2876 C C . LEU B 1 9 ? -21 -28.328 -3.129 1 97 9 LEU B C 1
ATOM 2878 O O . LEU B 1 9 ? -21.797 -28.156 -4.059 1 97 9 LEU B O 1
ATOM 2882 N N . ALA B 1 10 ? -21.344 -28.375 -1.921 1 96.06 10 ALA B N 1
ATOM 2883 C CA . ALA B 1 10 ? -22.75 -28.469 -1.53 1 96.06 10 ALA B CA 1
ATOM 2884 C C . ALA B 1 10 ? -23.531 -27.234 -1.993 1 96.06 10 ALA B C 1
ATOM 2886 O O . ALA B 1 10 ? -24.734 -27.312 -2.246 1 96.06 10 ALA B O 1
ATOM 2887 N N . ASP B 1 11 ? -22.859 -26.141 -2.141 1 93.94 11 ASP B N 1
ATOM 2888 C CA . ASP B 1 11 ? -23.547 -24.906 -2.527 1 93.94 11 ASP B CA 1
ATOM 2889 C C . ASP B 1 11 ? -23.375 -24.641 -4.02 1 93.94 11 ASP B C 1
ATOM 2891 O O . ASP B 1 11 ? -23.609 -23.516 -4.484 1 93.94 11 ASP B O 1
ATOM 2895 N N . GLY B 1 12 ? -22.891 -25.578 -4.738 1 94.31 12 GLY B N 1
ATOM 2896 C CA . GLY B 1 12 ? -22.828 -25.5 -6.191 1 94.31 12 GLY B CA 1
ATOM 2897 C C . GLY B 1 12 ? -21.484 -25.031 -6.703 1 94.31 12 GLY B C 1
ATOM 2898 O O . GLY B 1 12 ? -21.219 -25.078 -7.906 1 94.31 12 GLY B O 1
ATOM 2899 N N . ARG B 1 13 ? -20.562 -24.641 -5.859 1 95.06 13 ARG B N 1
ATOM 2900 C CA . ARG B 1 13 ? -19.234 -24.203 -6.262 1 95.06 13 ARG B CA 1
ATOM 2901 C C . ARG B 1 13 ? -18.438 -25.359 -6.844 1 95.06 13 ARG B C 1
ATOM 2903 O O . ARG B 1 13 ? -18.641 -26.516 -6.465 1 95.06 13 ARG B O 1
ATOM 2910 N N . GLU B 1 14 ? -17.578 -24.953 -7.668 1 96.62 14 GLU B N 1
ATOM 2911 C CA . GLU B 1 14 ? -16.734 -25.938 -8.336 1 96.62 14 GLU B CA 1
ATOM 2912 C C . GLU B 1 14 ? -15.492 -26.25 -7.492 1 96.62 14 GLU B C 1
ATOM 2914 O O . GLU B 1 14 ? -14.945 -25.375 -6.832 1 96.62 14 GLU B O 1
ATOM 2919 N N . VAL B 1 15 ? -15.07 -27.531 -7.527 1 98.31 15 VAL B N 1
ATOM 2920 C CA . VAL B 1 15 ? -13.812 -27.969 -6.93 1 98.31 15 VAL B CA 1
ATOM 2921 C C . VAL B 1 15 ? -13.055 -28.859 -7.91 1 98.31 15 VAL B C 1
ATOM 2923 O O . VAL B 1 15 ? -13.641 -29.75 -8.531 1 98.31 15 VAL B O 1
ATOM 2926 N N . LEU B 1 16 ? -11.82 -28.594 -8.125 1 98.75 16 LEU B N 1
ATOM 2927 C CA . LEU B 1 16 ? -10.953 -29.297 -9.062 1 98.75 16 LEU B CA 1
ATOM 2928 C C . LEU B 1 16 ? -9.797 -29.969 -8.336 1 98.75 16 LEU B C 1
ATOM 2930 O O . LEU B 1 16 ? -9.047 -29.312 -7.609 1 98.75 16 LEU B O 1
ATOM 2934 N N . PHE B 1 17 ? -9.641 -31.266 -8.516 1 98.69 17 PHE B N 1
ATOM 2935 C CA . PHE B 1 17 ? -8.547 -32.031 -7.902 1 98.69 17 PHE B CA 1
ATOM 2936 C C . PHE B 1 17 ? -7.457 -32.312 -8.922 1 98.69 17 PHE B C 1
ATOM 2938 O O . PHE B 1 17 ? -7.723 -32.906 -9.977 1 98.69 17 PHE B O 1
ATOM 2945 N N . PHE B 1 18 ? -6.289 -31.859 -8.688 1 98.69 18 PHE B N 1
ATOM 2946 C CA . PHE B 1 18 ? -5.102 -32.156 -9.477 1 98.69 18 PHE B CA 1
ATOM 2947 C C . PHE B 1 18 ? -4.262 -33.25 -8.805 1 98.69 18 PHE B C 1
ATOM 2949 O O . PHE B 1 18 ? -3.994 -33.156 -7.602 1 98.69 18 PHE B O 1
ATOM 2956 N N . ALA B 1 19 ? -3.795 -34.188 -9.586 1 98 19 ALA B N 1
ATOM 2957 C CA . ALA B 1 19 ? -3.172 -35.344 -8.953 1 98 19 ALA B CA 1
ATOM 2958 C C . ALA B 1 19 ? -1.791 -35.625 -9.539 1 98 19 ALA B C 1
ATOM 2960 O O . ALA B 1 19 ? -1.575 -35.469 -10.742 1 98 19 ALA B O 1
ATOM 2961 N N . LEU B 1 20 ? -0.895 -36.062 -8.711 1 97.44 20 LEU B N 1
ATOM 2962 C CA . LEU B 1 20 ? 0.396 -36.562 -9.148 1 97.44 20 LEU B CA 1
ATOM 2963 C C . LEU B 1 20 ? 0.224 -37.875 -9.914 1 97.44 20 LEU B C 1
ATOM 2965 O O . LEU B 1 20 ? -0.775 -38.562 -9.742 1 97.44 20 LEU B O 1
ATOM 2969 N N . PRO B 1 21 ? 1.236 -38.125 -10.773 1 94.56 21 PRO B N 1
ATOM 2970 C CA . PRO B 1 21 ? 1.149 -39.406 -11.5 1 94.56 21 PRO B CA 1
ATOM 2971 C C . PRO B 1 21 ? 0.977 -40.594 -10.57 1 94.56 21 PRO B C 1
ATOM 2973 O O . PRO B 1 21 ? 1.689 -40.719 -9.57 1 94.56 21 PRO B O 1
ATOM 2976 N N . GLY B 1 22 ? 0.031 -41.438 -10.883 1 94.12 22 GLY B N 1
ATOM 2977 C CA . GLY B 1 22 ? -0.221 -42.625 -10.094 1 94.12 22 GLY B CA 1
ATOM 2978 C C . GLY B 1 22 ? -1.317 -42.438 -9.055 1 94.12 22 GLY B C 1
ATOM 2979 O O . GLY B 1 22 ? -1.865 -43.438 -8.539 1 94.12 22 GLY B O 1
ATOM 2980 N N . ASN B 1 23 ? -1.604 -41.219 -8.719 1 95.56 23 ASN B N 1
ATOM 2981 C CA . ASN B 1 23 ? -2.682 -40.906 -7.781 1 95.56 23 ASN B CA 1
ATOM 2982 C C . ASN B 1 23 ? -3.998 -40.656 -8.508 1 95.56 23 ASN B C 1
ATOM 2984 O O . ASN B 1 23 ? -4.004 -40.094 -9.609 1 95.56 23 ASN B O 1
ATOM 2988 N N . VAL B 1 24 ? -5.051 -41.125 -7.883 1 94.44 24 VAL B N 1
ATOM 2989 C CA . VAL B 1 24 ? -6.379 -40.875 -8.438 1 94.44 24 VAL B CA 1
ATOM 2990 C C . VAL B 1 24 ? -7.262 -40.188 -7.387 1 94.44 24 VAL B C 1
ATOM 2992 O O . VAL B 1 24 ? -7.602 -40.812 -6.371 1 94.44 24 VAL B O 1
ATOM 2995 N N . PRO B 1 25 ? -7.609 -38.938 -7.668 1 95.38 25 PRO B N 1
ATOM 2996 C CA . PRO B 1 25 ? -8.516 -38.281 -6.723 1 95.38 25 PRO B CA 1
ATOM 2997 C C . PRO B 1 25 ? -9.844 -39.031 -6.559 1 95.38 25 PRO B C 1
ATOM 2999 O O . PRO B 1 25 ? -10.375 -39.562 -7.535 1 95.38 25 PRO B O 1
ATOM 3002 N N . ALA B 1 26 ? -10.352 -39.062 -5.391 1 95.81 26 ALA B N 1
ATOM 3003 C CA . ALA B 1 26 ? -11.625 -39.719 -5.082 1 95.81 26 ALA B CA 1
ATOM 3004 C C . ALA B 1 26 ? -12.492 -38.844 -4.199 1 95.81 26 ALA B C 1
ATOM 3006 O O . ALA B 1 26 ? -12.727 -39.156 -3.031 1 95.81 26 ALA B O 1
ATOM 3007 N N . PRO B 1 27 ? -12.945 -37.781 -4.742 1 97.75 27 PRO B N 1
ATOM 3008 C CA . PRO B 1 27 ? -13.82 -36.906 -3.951 1 97.75 27 PRO B CA 1
ATOM 3009 C C . PRO B 1 27 ? -15.094 -37.625 -3.488 1 97.75 27 PRO B C 1
ATOM 3011 O O . PRO B 1 27 ? -15.578 -38.531 -4.168 1 97.75 27 PRO B O 1
ATOM 3014 N N . VAL B 1 28 ? -15.586 -37.25 -2.352 1 97.94 28 VAL B N 1
ATOM 3015 C CA . VAL B 1 28 ? -16.875 -37.719 -1.841 1 97.94 28 VAL B CA 1
ATOM 3016 C C . VAL B 1 28 ? -17.891 -36.562 -1.926 1 97.94 28 VAL B C 1
ATOM 3018 O O . VAL B 1 28 ? -17.516 -35.438 -2.232 1 97.94 28 VAL B O 1
ATOM 3021 N N . ALA B 1 29 ? -19.109 -36.938 -1.72 1 97.44 29 ALA B N 1
ATOM 3022 C CA . ALA B 1 29 ? -20.141 -35.875 -1.747 1 97.44 29 ALA B CA 1
ATOM 3023 C C . ALA B 1 29 ? -19.938 -34.875 -0.607 1 97.44 29 ALA B C 1
ATOM 3025 O O . ALA B 1 29 ? -19.672 -35.281 0.533 1 97.44 29 ALA B O 1
ATOM 3026 N N . ASP B 1 30 ? -19.906 -33.594 -0.898 1 97.31 30 ASP B N 1
ATOM 3027 C CA . ASP B 1 30 ? -19.953 -32.594 0.138 1 97.31 30 ASP B CA 1
ATOM 3028 C C . ASP B 1 30 ? -21.328 -32.531 0.805 1 97.31 30 ASP B C 1
ATOM 3030 O O . ASP B 1 30 ? -22.312 -32.156 0.176 1 97.31 30 ASP B O 1
ATOM 3034 N N . ARG B 1 31 ? -21.375 -32.812 2.045 1 96.56 31 ARG B N 1
ATOM 3035 C CA . ARG B 1 31 ? -22.641 -32.969 2.744 1 96.56 31 ARG B CA 1
ATOM 3036 C C . ARG B 1 31 ? -22.891 -31.828 3.723 1 96.56 31 ARG B C 1
ATOM 3038 O O . ARG B 1 31 ? -23.844 -31.875 4.504 1 96.56 31 ARG B O 1
ATOM 3045 N N . ARG B 1 32 ? -22.094 -30.891 3.691 1 95.38 32 ARG B N 1
ATOM 3046 C CA . ARG B 1 32 ? -22.25 -29.781 4.613 1 95.38 32 ARG B CA 1
ATOM 3047 C C . ARG B 1 32 ? -23.516 -28.984 4.297 1 95.38 32 ARG B C 1
ATOM 3049 O O . ARG B 1 32 ? -23.875 -28.812 3.127 1 95.38 32 ARG B O 1
ATOM 3056 N N . PRO B 1 33 ? -24.219 -28.531 5.348 1 94 33 PRO B N 1
ATOM 3057 C CA . PRO B 1 33 ? -25.422 -27.719 5.141 1 94 33 PRO B CA 1
ATOM 3058 C C . PRO B 1 33 ? -25.094 -26.25 4.84 1 94 33 PRO B C 1
ATOM 3060 O O . PRO B 1 33 ? -25.312 -25.391 5.684 1 94 33 PRO B O 1
ATOM 3063 N N . LEU B 1 34 ? -24.688 -25.984 3.719 1 91.56 34 LEU B N 1
ATOM 3064 C CA . LEU B 1 34 ? -24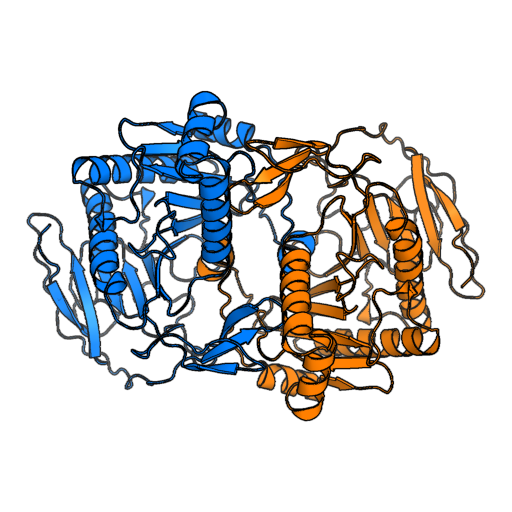.297 -24.625 3.338 1 91.56 34 LEU B CA 1
ATOM 3065 C C . LEU B 1 34 ? -25.484 -23.844 2.781 1 91.56 34 LEU B C 1
ATOM 3067 O O . LEU B 1 34 ? -26.297 -24.406 2.049 1 91.56 34 LEU B O 1
ATOM 3071 N N . PRO B 1 35 ? -25.578 -22.625 3.191 1 86.56 35 PRO B N 1
ATOM 3072 C CA . PRO B 1 35 ? -26.625 -21.797 2.578 1 86.56 35 PRO B CA 1
ATOM 3073 C C . PRO B 1 35 ? -26.375 -21.547 1.092 1 86.56 35 PRO B C 1
ATOM 3075 O O . PRO B 1 35 ? -25.234 -21.656 0.623 1 86.56 35 PRO B O 1
ATOM 3078 N N . PRO B 1 36 ? -27.453 -21.219 0.417 1 83.12 36 PRO B N 1
ATOM 3079 C CA . PRO B 1 36 ? -27.25 -20.844 -0.987 1 83.12 36 PRO B CA 1
ATOM 3080 C C . PRO B 1 36 ? -26.359 -19.625 -1.154 1 83.12 36 PRO B C 1
ATOM 3082 O O . PRO B 1 36 ? -26.344 -18.75 -0.29 1 83.12 36 PRO B O 1
ATOM 3085 N N . ARG B 1 37 ? -25.703 -19.547 -2.244 1 82.94 37 ARG B N 1
ATOM 3086 C CA . ARG B 1 37 ? -24.812 -18.438 -2.523 1 82.94 37 ARG B CA 1
ATOM 3087 C C . ARG B 1 37 ? -25.578 -17.156 -2.836 1 82.94 37 ARG B C 1
ATOM 3089 O O . ARG B 1 37 ? -26.609 -17.203 -3.508 1 82.94 37 ARG B O 1
ATOM 3096 N N . HIS B 1 38 ? -25.125 -16.125 -2.289 1 75 38 HIS B N 1
ATOM 3097 C CA . HIS B 1 38 ? -25.703 -14.844 -2.646 1 75 38 HIS B CA 1
ATOM 3098 C C . HIS B 1 38 ? -25.125 -14.32 -3.957 1 75 38 HIS B C 1
ATOM 3100 O O . HIS B 1 38 ? -23.906 -14.336 -4.152 1 75 38 HIS B O 1
ATOM 3106 N N . PRO B 1 39 ? -25.953 -13.984 -4.98 1 67.25 39 PRO B N 1
ATOM 3107 C CA . PRO B 1 39 ? -25.422 -13.531 -6.27 1 67.25 39 PRO B CA 1
ATOM 3108 C C . PRO B 1 39 ? -24.609 -12.242 -6.156 1 67.25 39 PRO B C 1
ATOM 3110 O O . PRO B 1 39 ? -23.672 -12.039 -6.918 1 67.25 39 PRO B O 1
ATOM 3113 N N . HIS B 1 40 ? -25.016 -11.328 -5.316 1 73.12 40 HIS B N 1
ATOM 3114 C CA . HIS B 1 40 ? -24.328 -10.031 -5.277 1 73.12 40 HIS B CA 1
ATOM 3115 C C . HIS B 1 40 ? -23.641 -9.812 -3.934 1 73.12 40 HIS B C 1
ATOM 3117 O O . HIS B 1 40 ? -24.188 -9.117 -3.068 1 73.12 40 HIS B O 1
ATOM 3123 N N . GLN B 1 41 ? -22.391 -10.273 -3.957 1 79.62 41 GLN B N 1
ATOM 3124 C CA . GLN B 1 41 ? -21.672 -10.297 -2.682 1 79.62 41 GLN B CA 1
ATOM 3125 C C . GLN B 1 41 ? -20.781 -9.062 -2.529 1 79.62 41 GLN B C 1
ATOM 3127 O O . GLN B 1 41 ? -20.375 -8.719 -1.418 1 79.62 41 GLN B O 1
ATOM 3132 N N . SER B 1 42 ? -20.594 -8.391 -3.689 1 90.19 42 SER B N 1
ATOM 3133 C CA . SER B 1 42 ? -19.688 -7.242 -3.656 1 90.19 42 SER B CA 1
ATOM 3134 C C . SER B 1 42 ? -20.031 -6.242 -4.758 1 90.19 42 SER B C 1
ATOM 3136 O O . SER B 1 42 ? -20.844 -6.531 -5.637 1 90.19 42 SER B O 1
ATOM 3138 N N . GLU B 1 43 ? -19.562 -5.078 -4.59 1 93.06 43 GLU B N 1
ATOM 3139 C CA . GLU B 1 43 ? -19.703 -4.039 -5.605 1 93.06 43 GLU B CA 1
ATOM 3140 C C . GLU B 1 43 ? -18.359 -3.381 -5.914 1 93.06 43 GLU B C 1
ATOM 3142 O O . GLU B 1 43 ? -17.453 -3.418 -5.09 1 93.06 43 GLU B O 1
ATOM 3147 N N . LEU B 1 44 ? -18.297 -2.938 -7.133 1 94.69 44 LEU B N 1
ATOM 3148 C CA . LEU B 1 44 ? -17.188 -2.08 -7.527 1 94.69 44 LEU B CA 1
ATOM 3149 C C . LEU B 1 44 ? -17.578 -0.609 -7.461 1 94.69 44 LEU B C 1
ATOM 3151 O O . LEU B 1 44 ? -18.672 -0.238 -7.898 1 94.69 44 LEU B O 1
ATOM 3155 N N . ARG B 1 45 ? -16.719 0.162 -6.855 1 96.19 45 ARG B N 1
ATOM 3156 C CA . ARG B 1 45 ? -16.938 1.604 -6.863 1 96.19 45 ARG B CA 1
ATOM 3157 C C . ARG B 1 45 ? -15.758 2.334 -7.492 1 96.19 45 ARG B C 1
ATOM 3159 O O . ARG B 1 45 ? -14.602 2.014 -7.211 1 96.19 45 ARG B O 1
ATOM 3166 N N . PHE B 1 46 ? -16.062 3.254 -8.344 1 96 46 PHE B N 1
ATOM 3167 C CA . PHE B 1 46 ? -15.016 3.963 -9.086 1 96 46 PHE B CA 1
ATOM 3168 C C . PHE B 1 46 ? -14.562 5.203 -8.32 1 96 46 PHE B C 1
ATOM 3170 O O . PHE B 1 46 ? -15.367 6.078 -8.016 1 96 46 PHE B O 1
ATOM 3177 N N . ASP B 1 47 ? -13.289 5.266 -7.984 1 95.88 47 ASP B N 1
ATOM 3178 C CA . ASP B 1 47 ? -12.688 6.441 -7.371 1 95.88 47 ASP B CA 1
ATOM 3179 C C . ASP B 1 47 ? -12.289 7.469 -8.43 1 95.88 47 ASP B C 1
ATOM 3181 O O . ASP B 1 47 ? -11.242 7.332 -9.062 1 95.88 47 ASP B O 1
ATOM 3185 N N . ARG B 1 48 ? -12.961 8.516 -8.531 1 94 48 ARG B N 1
ATOM 3186 C CA . ARG B 1 48 ? -12.742 9.508 -9.578 1 94 48 ARG B CA 1
ATOM 3187 C C . ARG B 1 48 ? -11.414 10.234 -9.375 1 94 48 ARG B C 1
ATOM 3189 O O . ARG B 1 48 ? -10.805 10.711 -10.336 1 94 48 ARG B O 1
ATOM 3196 N N . SER B 1 49 ? -10.992 10.328 -8.148 1 95.88 49 SER B N 1
ATOM 3197 C CA . SER B 1 49 ? -9.766 11.078 -7.875 1 95.88 49 SER B CA 1
ATOM 3198 C C . SER B 1 49 ? -8.539 10.336 -8.383 1 95.88 49 SER B C 1
ATOM 3200 O O . SER B 1 49 ? -7.523 10.953 -8.719 1 95.88 49 SER B O 1
ATOM 3202 N N . THR B 1 50 ? -8.586 8.992 -8.484 1 95.5 50 THR B N 1
ATOM 3203 C CA . THR B 1 50 ? -7.422 8.219 -8.898 1 95.5 50 THR B CA 1
ATOM 3204 C C . THR B 1 50 ? -7.707 7.477 -10.203 1 95.5 50 THR B C 1
ATOM 3206 O O . THR B 1 50 ? -6.785 6.98 -10.852 1 95.5 50 THR B O 1
ATOM 3209 N N . GLY B 1 51 ? -8.977 7.352 -10.555 1 94 51 GLY B N 1
ATOM 3210 C CA . GLY B 1 51 ? -9.336 6.582 -11.734 1 94 51 GLY B CA 1
ATOM 3211 C C . GLY B 1 51 ? -9.234 5.082 -11.523 1 94 51 GLY B C 1
ATOM 3212 O O . GLY B 1 51 ? -8.891 4.344 -12.453 1 94 51 GLY B O 1
ATOM 3213 N N . GLN B 1 52 ? -9.477 4.645 -10.297 1 94.69 52 GLN B N 1
ATOM 3214 C CA . GLN B 1 52 ? -9.297 3.234 -9.969 1 94.69 52 GLN B CA 1
ATOM 3215 C C . GLN B 1 52 ? -10.562 2.641 -9.359 1 94.69 52 GLN B C 1
ATOM 3217 O O . GLN B 1 52 ? -11.297 3.332 -8.656 1 94.69 52 GLN B O 1
ATOM 3222 N N . TRP B 1 53 ? -10.828 1.372 -9.617 1 95.5 53 TRP B N 1
ATOM 3223 C CA . TRP B 1 53 ? -11.938 0.657 -9 1 95.5 53 TRP B CA 1
ATOM 3224 C C . TRP B 1 53 ? -11.562 0.163 -7.609 1 95.5 53 TRP B C 1
ATOM 3226 O O . TRP B 1 53 ? -10.453 -0.334 -7.398 1 95.5 53 TRP B O 1
ATOM 3236 N N . VAL B 1 54 ? -12.453 0.342 -6.715 1 96.62 54 VAL B N 1
ATOM 3237 C CA . VAL B 1 54 ? -12.328 -0.227 -5.375 1 96.62 54 VAL B CA 1
ATOM 3238 C C . VAL B 1 54 ? -13.383 -1.31 -5.172 1 96.62 54 VAL B C 1
ATOM 3240 O O . VAL B 1 54 ? -14.547 -1.123 -5.535 1 96.62 54 VAL B O 1
ATOM 3243 N N . ILE B 1 55 ? -12.977 -2.475 -4.684 1 96.56 55 ILE B N 1
ATOM 3244 C CA . ILE B 1 55 ? -13.898 -3.566 -4.398 1 96.56 55 ILE B CA 1
ATOM 3245 C C . ILE B 1 55 ? -14.5 -3.381 -3.008 1 96.56 55 ILE B C 1
ATOM 3247 O O . ILE B 1 55 ? -13.773 -3.287 -2.018 1 96.56 55 ILE B O 1
ATOM 3251 N N . VAL B 1 56 ? -15.805 -3.27 -2.922 1 95.25 56 VAL B N 1
ATOM 3252 C CA . VAL B 1 56 ? -16.516 -3.184 -1.653 1 95.25 56 VAL B CA 1
ATOM 3253 C C . VAL B 1 56 ? -17.266 -4.488 -1.394 1 95.25 56 VAL B C 1
ATOM 3255 O O . VAL B 1 56 ? -18.312 -4.738 -1.987 1 95.25 56 VAL B O 1
ATOM 3258 N N . ALA B 1 57 ? -16.703 -5.312 -0.533 1 90.88 57 ALA B N 1
ATOM 3259 C CA . ALA B 1 57 ? -17.25 -6.629 -0.217 1 90.88 57 ALA B CA 1
ATOM 3260 C C . ALA B 1 57 ? -17.781 -6.672 1.214 1 90.88 57 ALA B C 1
ATOM 3262 O O . ALA B 1 57 ? -17.328 -7.484 2.025 1 90.88 57 ALA B O 1
ATOM 3263 N N . ALA B 1 58 ? -18.734 -5.91 1.553 1 78.62 58 ALA B N 1
ATOM 3264 C CA . ALA B 1 58 ? -19.219 -5.691 2.912 1 78.62 58 ALA B CA 1
ATOM 3265 C C . ALA B 1 58 ? -20 -6.902 3.414 1 78.62 58 ALA B C 1
ATOM 3267 O O . ALA B 1 58 ? -20.203 -7.059 4.621 1 78.62 58 ALA B O 1
ATOM 3268 N N . LEU B 1 59 ? -20.375 -7.727 2.652 1 67.31 59 LEU B N 1
ATOM 3269 C CA . LEU B 1 59 ? -21.203 -8.859 3.072 1 67.31 59 LEU B CA 1
ATOM 3270 C C . LEU B 1 59 ? -20.328 -10.055 3.445 1 67.31 59 LEU B C 1
ATOM 3272 O O . LEU B 1 59 ? -20.844 -11.109 3.807 1 67.31 59 LEU B O 1
ATOM 3276 N N . ARG B 1 60 ? -19.047 -9.859 3.424 1 60.72 60 ARG B N 1
ATOM 3277 C CA . ARG B 1 60 ? -18.141 -10.961 3.719 1 60.72 60 ARG B CA 1
ATOM 3278 C C . ARG B 1 60 ? -18.062 -11.211 5.219 1 60.72 60 ARG B C 1
ATOM 3280 O O . ARG B 1 60 ? -17.172 -11.93 5.688 1 60.72 60 ARG B O 1
ATOM 3287 N N . GLN B 1 61 ? -18.875 -10.703 6.125 1 54.31 61 GLN B N 1
ATOM 3288 C CA . GLN B 1 61 ? -18.672 -10.586 7.566 1 54.31 61 GLN B CA 1
ATOM 3289 C C . GLN B 1 61 ? -18.547 -11.969 8.211 1 54.31 61 GLN B C 1
ATOM 3291 O O . GLN B 1 61 ? -18.109 -12.086 9.359 1 54.31 61 GLN B O 1
ATOM 3296 N N . ASP B 1 62 ? -18.734 -13.031 7.484 1 58.31 62 ASP B N 1
ATOM 3297 C CA . ASP B 1 62 ? -18.688 -14.281 8.234 1 58.31 62 ASP B CA 1
ATOM 3298 C C . ASP B 1 62 ? -17.516 -15.148 7.789 1 58.31 62 ASP B C 1
ATOM 3300 O O . ASP B 1 62 ? -17.641 -16.359 7.684 1 58.31 62 ASP B O 1
ATOM 3304 N N . ARG B 1 63 ? -16.312 -14.469 7.688 1 57.12 63 ARG B N 1
ATOM 3305 C CA . ARG B 1 63 ? -15.156 -15.258 7.281 1 57.12 63 ARG B CA 1
ATOM 3306 C C . ARG B 1 63 ? -14.617 -16.078 8.453 1 57.12 63 ARG B C 1
ATOM 3308 O O . ARG B 1 63 ? -14.75 -15.672 9.609 1 57.12 63 ARG B O 1
ATOM 3315 N N . THR B 1 64 ? -14.141 -17.266 8.102 1 58.91 64 THR B N 1
ATOM 3316 C CA . THR B 1 64 ? -13.516 -18.141 9.094 1 58.91 64 THR B CA 1
ATOM 3317 C C . THR B 1 64 ? -12.227 -17.516 9.633 1 58.91 64 THR B C 1
ATOM 3319 O O . THR B 1 64 ? -11.375 -17.078 8.859 1 58.91 64 THR B O 1
ATOM 3322 N N . TYR B 1 65 ? -12.148 -17.234 10.875 1 64.38 65 TYR B N 1
ATOM 3323 C CA . TYR B 1 65 ? -10.969 -16.641 11.5 1 64.38 65 TYR B CA 1
ATOM 3324 C C . TYR B 1 65 ? -10.297 -17.625 12.445 1 64.38 65 TYR B C 1
ATOM 3326 O O . TYR B 1 65 ? -10.875 -18.031 13.453 1 64.38 65 TYR B O 1
ATOM 3334 N N . LYS B 1 66 ? -9.039 -18.047 12.086 1 69.06 66 LYS B N 1
ATOM 3335 C CA . LYS B 1 66 ? -8.141 -18.906 12.844 1 69.06 66 LYS B CA 1
ATOM 3336 C C . LYS B 1 66 ? -8.898 -20.094 13.43 1 69.06 66 LYS B C 1
ATOM 3338 O O . LYS B 1 66 ? -8.992 -20.25 14.648 1 69.06 66 LYS B O 1
ATOM 3343 N N . PRO B 1 67 ? -9.352 -20.938 12.539 1 73.44 67 PRO B N 1
ATOM 3344 C CA . PRO B 1 67 ? -10.016 -22.141 13.039 1 73.44 67 PRO B CA 1
ATOM 3345 C C . PRO B 1 67 ? -9.039 -23.156 13.641 1 73.44 67 PRO B C 1
ATOM 3347 O O . PRO B 1 67 ? -7.871 -23.188 13.25 1 73.44 67 PRO B O 1
ATOM 3350 N N . PRO B 1 68 ? -9.484 -23.812 14.75 1 74.62 68 PRO B N 1
ATOM 3351 C CA . PRO B 1 68 ? -8.633 -24.922 15.172 1 74.62 68 PRO B CA 1
ATOM 3352 C C . PRO B 1 68 ? -8.383 -25.938 14.055 1 74.62 68 PRO B C 1
ATOM 3354 O O . PRO B 1 68 ? -9.148 -26 13.086 1 74.62 68 PRO B O 1
ATOM 3357 N N . PRO B 1 69 ? -7.297 -26.656 14.234 1 73.19 69 PRO B N 1
ATOM 3358 C CA . PRO B 1 69 ? -6.914 -27.578 13.156 1 73.19 69 PRO B CA 1
ATOM 3359 C C . PRO B 1 69 ? -8.039 -28.531 12.766 1 73.19 69 PRO B C 1
ATOM 3361 O O . PRO B 1 69 ? -8.172 -28.906 11.594 1 73.19 69 PRO B O 1
ATOM 3364 N N . ASP B 1 70 ? -8.742 -28.891 13.727 1 79.62 70 ASP B N 1
ATOM 3365 C CA . ASP B 1 70 ? -9.812 -29.859 13.445 1 79.62 70 ASP B CA 1
ATOM 3366 C C . ASP B 1 70 ? -10.969 -29.188 12.703 1 79.62 70 ASP B C 1
ATOM 3368 O O . ASP B 1 70 ? -11.883 -29.859 12.242 1 79.62 70 ASP B O 1
ATOM 3372 N N . GLN B 1 71 ? -10.82 -27.922 12.461 1 87.19 71 GLN B N 1
ATOM 3373 C CA . GLN B 1 71 ? -11.844 -27.188 11.734 1 87.19 71 GLN B CA 1
ATOM 3374 C C . GLN B 1 71 ? -11.25 -26.406 10.562 1 87.19 71 GLN B C 1
ATOM 3376 O O . GLN B 1 71 ? -11.812 -25.406 10.125 1 87.19 71 GLN B O 1
ATOM 3381 N N . CYS B 1 72 ? -10.117 -26.922 10.148 1 93.38 72 CYS B N 1
ATOM 3382 C CA . CYS B 1 72 ? -9.461 -26.297 9 1 93.38 72 CYS B CA 1
ATOM 3383 C C . CYS B 1 72 ? -10.273 -26.516 7.727 1 93.38 72 CYS B C 1
ATOM 3385 O O . CYS B 1 72 ? -10.523 -27.656 7.332 1 93.38 72 CYS B O 1
ATOM 3387 N N . PRO B 1 73 ? -10.609 -25.469 7.07 1 94.5 73 PRO B N 1
ATOM 3388 C CA . PRO B 1 73 ? -11.438 -25.625 5.871 1 94.5 73 PRO B CA 1
ATOM 3389 C C . PRO B 1 73 ? -10.664 -26.203 4.688 1 94.5 73 PRO B C 1
ATOM 3391 O O . PRO B 1 73 ? -11.25 -26.516 3.654 1 94.5 73 PRO B O 1
ATOM 3394 N N . LEU B 1 74 ? -9.367 -26.344 4.828 1 97.12 74 LEU B N 1
ATOM 3395 C CA . LEU B 1 74 ? -8.547 -26.734 3.686 1 97.12 74 LEU B CA 1
ATOM 3396 C C . LEU B 1 74 ? -8.008 -28.156 3.865 1 97.12 74 LEU B C 1
ATOM 3398 O O . LEU B 1 74 ? -7.367 -28.703 2.963 1 97.12 74 LEU B O 1
ATOM 3402 N N . CYS B 1 75 ? -8.195 -28.75 5.023 1 97.06 75 CYS B N 1
ATOM 3403 C CA . CYS B 1 75 ? -7.828 -30.156 5.238 1 97.06 75 CYS B CA 1
ATOM 3404 C C . CYS B 1 75 ? -8.789 -31.094 4.516 1 97.06 75 CYS B C 1
ATOM 3406 O O . CYS B 1 75 ? -9.938 -30.719 4.242 1 97.06 75 CYS B O 1
ATOM 3408 N N . PRO B 1 76 ? -8.336 -32.281 4.246 1 97.06 76 PRO B N 1
ATOM 3409 C CA . PRO B 1 76 ? -9.25 -33.281 3.672 1 97.06 76 PRO B CA 1
ATOM 3410 C C . PRO B 1 76 ? -10.438 -33.562 4.586 1 97.06 76 PRO B C 1
ATOM 3412 O O . PRO B 1 76 ? -10.281 -33.625 5.812 1 97.06 76 PRO B O 1
ATOM 3415 N N . SER B 1 77 ? -11.562 -33.75 3.977 1 96.56 77 SER B N 1
ATOM 3416 C CA . SER B 1 77 ? -12.773 -34.156 4.68 1 96.56 77 SER B CA 1
ATOM 3417 C C . SER B 1 77 ? -13.312 -35.469 4.109 1 96.56 77 SER B C 1
ATOM 3419 O O . SER B 1 77 ? -14.156 -35.438 3.209 1 96.56 77 SER B O 1
ATOM 3421 N N . PRO B 1 78 ? -12.961 -36.531 4.734 1 95.5 78 PRO B N 1
ATOM 3422 C CA . PRO B 1 78 ? -13.359 -37.844 4.184 1 95.5 78 PRO B CA 1
ATOM 3423 C C . PRO B 1 78 ? -14.867 -38.062 4.254 1 95.5 78 PRO B C 1
ATOM 3425 O O . PRO B 1 78 ? -15.422 -38.812 3.436 1 95.5 78 PRO B O 1
ATOM 3428 N N . THR B 1 79 ? -15.516 -37.469 5.195 1 95.44 79 THR B N 1
ATOM 3429 C CA . THR B 1 79 ? -16.953 -37.656 5.367 1 95.44 79 THR B CA 1
ATOM 3430 C C . THR B 1 79 ? -17.734 -36.656 4.543 1 95.44 79 THR B C 1
ATOM 3432 O O . THR B 1 79 ? -18.953 -36.812 4.355 1 95.44 79 THR B O 1
ATOM 3435 N N . GLY B 1 80 ? -17.031 -35.656 4.062 1 96.06 80 GLY B N 1
ATOM 3436 C CA . GLY B 1 80 ? -17.703 -34.562 3.355 1 96.06 80 GLY B CA 1
ATOM 3437 C C . GLY B 1 80 ? -18.422 -33.594 4.277 1 96.06 80 GLY B C 1
ATOM 3438 O O . GLY B 1 80 ? -19.281 -32.844 3.832 1 96.06 80 GLY B O 1
ATOM 3439 N N . LEU B 1 81 ? -18.078 -33.531 5.543 1 94.94 81 LEU B N 1
ATOM 3440 C CA . LEU B 1 81 ? -18.891 -32.781 6.492 1 94.94 81 LEU B CA 1
ATOM 3441 C C . LEU B 1 81 ? -18.094 -31.641 7.102 1 94.94 81 LEU B C 1
ATOM 3443 O O . LEU B 1 81 ? -18.656 -30.75 7.723 1 94.94 81 LEU B O 1
ATOM 3447 N N . THR B 1 82 ? -16.812 -31.562 6.781 1 92.5 82 THR B N 1
ATOM 3448 C CA . THR B 1 82 ? -16.062 -30.75 7.727 1 92.5 82 THR B CA 1
ATOM 3449 C C . THR B 1 82 ? -15.281 -29.656 7 1 92.5 82 THR B C 1
ATOM 3451 O O . THR B 1 82 ? -14.867 -28.672 7.617 1 92.5 82 THR B O 1
ATOM 3454 N N . SER B 1 83 ? -14.961 -29.797 5.738 1 95.19 83 SER B N 1
ATOM 3455 C CA . SER B 1 83 ? -14.094 -28.828 5.09 1 95.19 83 SER B CA 1
ATOM 3456 C C . SER B 1 83 ? -14.508 -28.594 3.641 1 95.19 83 SER B C 1
ATOM 3458 O O . SER B 1 83 ? -15.469 -29.203 3.16 1 95.19 83 SER B O 1
ATOM 3460 N N . GLU B 1 84 ? -13.805 -27.672 3.01 1 96.75 84 GLU B N 1
ATOM 3461 C CA . GLU B 1 84 ? -14.07 -27.312 1.619 1 96.75 84 GLU B CA 1
ATOM 3462 C C . GLU B 1 84 ? -13.508 -28.359 0.663 1 96.75 84 GLU B C 1
ATOM 3464 O O . GLU B 1 84 ? -13.594 -28.203 -0.557 1 96.75 84 GLU B O 1
ATOM 3469 N N . VAL B 1 85 ? -12.883 -29.422 1.199 1 98.12 85 VAL B N 1
ATOM 3470 C CA . VAL B 1 85 ? -12.25 -30.422 0.358 1 98.12 85 VAL B CA 1
ATOM 3471 C C . VAL B 1 85 ? -12.789 -31.812 0.708 1 98.12 85 VAL B C 1
ATOM 3473 O O . VAL B 1 85 ? -12.156 -32.562 1.445 1 98.12 85 VAL B O 1
ATOM 3476 N N . PRO B 1 86 ? -13.953 -32.156 0.11 1 97.88 86 PRO B N 1
ATOM 3477 C CA . PRO B 1 86 ? -14.586 -33.438 0.423 1 97.88 86 PRO B CA 1
ATOM 3478 C C . PRO B 1 86 ? -13.875 -34.594 -0.231 1 97.88 86 PRO B C 1
ATOM 3480 O O . PRO B 1 86 ? -14.367 -35.156 -1.211 1 97.88 86 PRO B O 1
ATOM 3483 N N . ALA B 1 87 ? -12.828 -35.031 0.319 1 98.12 87 ALA B N 1
ATOM 3484 C CA . ALA B 1 87 ? -12.023 -36.156 -0.108 1 98.12 87 ALA B CA 1
ATOM 3485 C C . ALA B 1 87 ? -11.188 -36.688 1.048 1 98.12 87 ALA B C 1
ATOM 3487 O O . ALA B 1 87 ? -10.977 -36 2.047 1 98.12 87 ALA B O 1
ATOM 3488 N N . ARG B 1 88 ? -10.797 -37.906 0.986 1 96.75 88 ARG B N 1
ATOM 3489 C CA . ARG B 1 88 ? -9.953 -38.5 2.014 1 96.75 88 ARG B CA 1
ATOM 3490 C C . ARG B 1 88 ? -8.562 -37.906 2.004 1 96.75 88 ARG B C 1
ATOM 3492 O O . ARG B 1 88 ? -7.902 -37.812 3.047 1 96.75 88 ARG B O 1
ATOM 3499 N N . ASP B 1 89 ? -8.102 -37.594 0.838 1 97.12 89 ASP B N 1
ATOM 3500 C CA . ASP B 1 89 ? -6.801 -36.969 0.618 1 97.12 89 ASP B CA 1
ATOM 3501 C C . ASP B 1 89 ? -6.766 -36.25 -0.724 1 97.12 89 ASP B C 1
ATOM 3503 O O . ASP B 1 89 ? -7.688 -36.375 -1.533 1 97.12 89 ASP B O 1
ATOM 3507 N N . TYR B 1 90 ? -5.742 -35.469 -0.937 1 98.31 90 TYR B N 1
ATOM 3508 C CA . TYR B 1 90 ? -5.551 -34.812 -2.223 1 98.31 90 TYR B CA 1
ATOM 3509 C C . TYR B 1 90 ? -4.102 -34.375 -2.398 1 98.31 90 TYR B C 1
ATOM 3511 O O . TYR B 1 90 ? -3.355 -34.25 -1.423 1 98.31 90 TYR B O 1
ATOM 3519 N N . ASP B 1 91 ? -3.65 -34.156 -3.629 1 98.31 91 ASP B N 1
ATOM 3520 C CA . ASP B 1 91 ? -2.35 -33.562 -3.918 1 98.31 91 ASP B CA 1
ATOM 3521 C C . ASP B 1 91 ? -2.451 -32.062 -4.008 1 98.31 91 ASP B C 1
ATOM 3523 O O . ASP B 1 91 ? -1.963 -31.328 -3.129 1 98.31 91 ASP B O 1
ATOM 3527 N N . VAL B 1 92 ? -3.145 -31.5 -4.98 1 98.75 92 VAL B N 1
ATOM 3528 C CA . VAL B 1 92 ? -3.473 -30.094 -5.152 1 98.75 92 VAL B CA 1
ATOM 3529 C C . VAL B 1 92 ? -4.953 -29.953 -5.488 1 98.75 92 VAL B C 1
ATOM 3531 O O . VAL B 1 92 ? -5.496 -30.719 -6.289 1 98.75 92 VAL B O 1
ATOM 3534 N N . VAL B 1 93 ? -5.605 -29.047 -4.859 1 98.81 93 VAL B N 1
ATOM 3535 C CA . VAL B 1 93 ? -7.023 -28.828 -5.129 1 98.81 93 VAL B CA 1
ATOM 3536 C C . VAL B 1 93 ? -7.297 -27.344 -5.277 1 98.81 93 VAL B C 1
ATOM 3538 O O . VAL B 1 93 ? -6.676 -26.516 -4.598 1 98.81 93 VAL B O 1
ATOM 3541 N N . VAL B 1 94 ? -8.133 -26.969 -6.207 1 98.81 94 VAL B N 1
ATOM 3542 C CA . VAL B 1 94 ? -8.617 -25.609 -6.41 1 98.81 94 VAL B CA 1
ATOM 3543 C C . VAL B 1 94 ? -10.133 -25.578 -6.285 1 98.81 94 VAL B C 1
ATOM 3545 O O . VAL B 1 94 ? -10.828 -26.453 -6.816 1 98.81 94 VAL B O 1
ATOM 3548 N N . PHE B 1 95 ? -10.648 -24.625 -5.594 1 98.38 95 PHE B N 1
ATOM 3549 C CA . PHE B 1 95 ? -12.094 -24.484 -5.523 1 98.38 95 PHE B CA 1
ATOM 3550 C C . PHE B 1 95 ? -12.5 -23.016 -5.434 1 98.38 95 PHE B C 1
ATOM 3552 O O . PHE B 1 95 ? -11.68 -22.172 -5.07 1 98.38 95 PHE B O 1
ATOM 3559 N N . GLU B 1 96 ? -13.695 -22.734 -5.809 1 96 96 GLU B N 1
ATOM 3560 C CA . GLU B 1 96 ? -14.219 -21.375 -5.711 1 96 96 GLU B CA 1
ATOM 3561 C C . GLU B 1 96 ? -14.32 -20.922 -4.254 1 96 96 GLU B C 1
ATOM 3563 O O . GLU B 1 96 ? -14.75 -21.688 -3.391 1 96 96 GLU B O 1
ATOM 3568 N N . ASN B 1 97 ? -13.883 -19.719 -4.074 1 93.94 97 ASN B N 1
ATOM 3569 C CA . ASN B 1 97 ? -13.906 -19.156 -2.727 1 93.94 97 ASN B CA 1
ATOM 3570 C C . ASN B 1 97 ? -15.336 -19.031 -2.197 1 93.94 97 ASN B C 1
ATOM 3572 O O . ASN B 1 97 ? -16.234 -18.578 -2.92 1 93.94 97 ASN B O 1
ATOM 3576 N N . ARG B 1 98 ? -15.516 -19.406 -0.974 1 90.44 98 ARG B N 1
ATOM 3577 C CA . ARG B 1 98 ? -16.828 -19.344 -0.347 1 90.44 98 ARG B CA 1
ATOM 3578 C C . ARG B 1 98 ? -17.266 -17.906 -0.076 1 90.44 98 ARG B C 1
ATOM 3580 O O . ARG B 1 98 ? -18.453 -17.578 -0.156 1 90.44 98 ARG B O 1
ATOM 3587 N N . PHE B 1 99 ? -16.328 -17.047 0.236 1 87.25 99 PHE B N 1
ATOM 3588 C CA . PHE B 1 99 ? -16.562 -15.648 0.542 1 87.25 99 PHE B CA 1
ATOM 3589 C C . PHE B 1 99 ? -15.742 -14.75 -0.382 1 87.25 99 PHE B C 1
ATOM 3591 O O . PHE B 1 99 ? -14.867 -14.016 0.074 1 87.25 99 PHE B O 1
ATOM 3598 N N . PRO B 1 100 ? -16.141 -14.766 -1.588 1 91 100 PRO B N 1
ATOM 3599 C CA . PRO B 1 100 ? -15.305 -14.102 -2.588 1 91 100 PRO B CA 1
ATOM 3600 C C . PRO B 1 100 ? -15.453 -12.586 -2.576 1 91 100 PRO B C 1
ATOM 3602 O O . PRO B 1 100 ? -16.547 -12.07 -2.311 1 91 100 PRO B O 1
ATOM 3605 N N . SER B 1 101 ? -14.367 -11.906 -2.869 1 91.75 101 SER B N 1
ATOM 3606 C CA . SER B 1 101 ? -14.406 -10.461 -3.082 1 91.75 101 SER B CA 1
ATOM 3607 C C . SER B 1 101 ? -15.031 -10.117 -4.43 1 91.75 101 SER B C 1
ATOM 3609 O O . SER B 1 101 ? -15.516 -9 -4.629 1 91.75 101 SER B O 1
ATOM 3611 N N . LEU B 1 102 ? -14.945 -10.953 -5.34 1 91.94 102 LEU B N 1
ATOM 3612 C CA . LEU B 1 102 ? -15.5 -10.844 -6.684 1 91.94 102 LEU B CA 1
ATOM 3613 C C . LEU B 1 102 ? -16.234 -12.117 -7.074 1 91.94 102 LEU B C 1
ATOM 3615 O O . LEU B 1 102 ? -15.734 -13.219 -6.871 1 91.94 102 LEU B O 1
ATOM 3619 N N . SER B 1 103 ? -17.453 -11.891 -7.516 1 88.5 103 SER B N 1
ATOM 3620 C CA . SER B 1 103 ? -18.25 -13.031 -7.945 1 88.5 103 SER B CA 1
ATOM 3621 C C . SER B 1 103 ? -19.297 -12.609 -8.969 1 88.5 103 SER B C 1
ATOM 3623 O O . SER B 1 103 ? -19.844 -11.508 -8.898 1 88.5 103 SER B O 1
ATOM 3625 N N . GLY B 1 104 ? -19.391 -13.383 -10.016 1 83.19 104 GLY B N 1
ATOM 3626 C CA . GLY B 1 104 ? -20.391 -13.094 -11.023 1 83.19 104 GLY B CA 1
ATOM 3627 C C . GLY B 1 104 ? -19.844 -13.141 -12.438 1 83.19 104 GLY B C 1
ATOM 3628 O O . GLY B 1 104 ? -18.641 -13.188 -12.641 1 83.19 104 GLY B O 1
ATOM 3629 N N . SER B 1 105 ? -20.719 -13.188 -13.359 1 77.12 105 SER B N 1
ATOM 3630 C CA . SER B 1 105 ? -20.312 -13.406 -14.75 1 77.12 105 SER B CA 1
ATOM 3631 C C . SER B 1 105 ? -20.688 -12.203 -15.617 1 77.12 105 SER B C 1
ATOM 3633 O O . SER B 1 105 ? -20.812 -12.328 -16.844 1 77.12 105 SER B O 1
ATOM 3635 N N . GLY B 1 106 ? -20.734 -11.109 -14.992 1 77.31 106 GLY B N 1
ATOM 3636 C CA . GLY B 1 106 ? -21.062 -9.953 -15.812 1 77.31 106 GLY B CA 1
ATOM 3637 C C . GLY B 1 106 ? -19.906 -9.477 -16.672 1 77.31 106 GLY B C 1
ATOM 3638 O O . GLY B 1 106 ? -18.875 -10.148 -16.766 1 77.31 106 GLY B O 1
ATOM 3639 N N . GLY B 1 107 ? -20.125 -8.445 -17.516 1 76.25 107 GLY B N 1
ATOM 3640 C CA . GLY B 1 107 ? -19.125 -7.836 -18.375 1 76.25 107 GLY B CA 1
ATOM 3641 C C . GLY B 1 107 ? -18.266 -6.816 -17.656 1 76.25 107 GLY B C 1
ATOM 3642 O O . GLY B 1 107 ? -18.297 -6.723 -16.422 1 76.25 107 GLY B O 1
ATOM 3643 N N . PRO B 1 108 ? -17.406 -6.246 -18.438 1 79.56 108 PRO B N 1
ATOM 3644 C CA . PRO B 1 108 ? -16.562 -5.184 -17.891 1 79.56 108 PRO B CA 1
ATOM 3645 C C . PRO B 1 108 ? -17.375 -4.047 -17.266 1 79.56 108 PRO B C 1
ATOM 3647 O O . PRO B 1 108 ? -18.484 -3.756 -17.734 1 79.56 108 PRO B O 1
ATOM 3650 N N . PRO B 1 109 ? -16.781 -3.566 -16.172 1 85.31 109 PRO B N 1
ATOM 3651 C CA . PRO B 1 109 ? -17.5 -2.426 -15.602 1 85.31 109 PRO B CA 1
ATOM 3652 C C . PRO B 1 109 ? -17.531 -1.218 -16.531 1 85.31 109 PRO B C 1
ATOM 3654 O O . PRO B 1 109 ? -16.703 -1.113 -17.453 1 85.31 109 PRO B O 1
ATOM 3657 N N . PRO B 1 110 ? -18.547 -0.475 -16.297 1 78.25 110 PRO B N 1
ATOM 3658 C CA . PRO B 1 110 ? -18.688 0.684 -17.172 1 78.25 110 PRO B CA 1
ATOM 3659 C C . PRO B 1 110 ? -17.578 1.713 -16.984 1 78.25 110 PRO B C 1
ATOM 3661 O O . PRO B 1 110 ? -16.875 1.679 -15.977 1 78.25 110 PRO B O 1
ATOM 3664 N N . GLY B 1 111 ? -17.328 2.477 -18.125 1 69.88 111 GLY B N 1
ATOM 3665 C CA . GLY B 1 111 ? -16.359 3.557 -17.984 1 69.88 111 GLY B CA 1
ATOM 3666 C C . GLY B 1 111 ? -16.781 4.605 -16.984 1 69.88 111 GLY B C 1
ATOM 3667 O O . GLY B 1 111 ? -17.969 4.746 -16.688 1 69.88 111 GLY B O 1
ATOM 3668 N N . GLY B 1 112 ? -15.898 5.035 -16.172 1 61.28 112 GLY B N 1
ATOM 3669 C CA . GLY B 1 112 ? -16.219 5.824 -14.984 1 61.28 112 GLY B CA 1
ATOM 3670 C C . GLY B 1 112 ? -16.391 7.301 -15.281 1 61.28 112 GLY B C 1
ATOM 3671 O O . GLY B 1 112 ? -15.453 7.957 -15.758 1 61.28 112 GLY B O 1
ATOM 3672 N N . ASP B 1 113 ? -17.734 7.812 -15.625 1 66.88 113 ASP B N 1
ATOM 3673 C CA . ASP B 1 113 ? -18.062 9.219 -15.422 1 66.88 113 ASP B CA 1
ATOM 3674 C C . ASP B 1 113 ? -18.875 9.406 -14.148 1 66.88 113 ASP B C 1
ATOM 3676 O O . ASP B 1 113 ? -19.828 8.656 -13.891 1 66.88 113 ASP B O 1
ATOM 3680 N N . GLY B 1 114 ? -18.328 10.188 -13.016 1 72.75 114 GLY B N 1
ATOM 3681 C CA . GLY B 1 114 ? -19.016 10.469 -11.758 1 72.75 114 GLY B CA 1
ATOM 3682 C C . GLY B 1 114 ? -18.812 9.391 -10.711 1 72.75 114 GLY B C 1
ATOM 3683 O O . GLY B 1 114 ? -17.797 8.695 -10.719 1 72.75 114 GLY B O 1
ATOM 3684 N N . PHE B 1 115 ? -19.781 9.375 -9.766 1 81.38 115 PHE B N 1
ATOM 3685 C CA . PHE B 1 115 ? -19.828 8.328 -8.75 1 81.38 115 PHE B CA 1
ATOM 3686 C C . PHE B 1 115 ? -20.484 7.066 -9.305 1 81.38 115 PHE B C 1
ATOM 3688 O O . PHE B 1 115 ? -21.703 6.922 -9.266 1 81.38 115 PHE B O 1
ATOM 3695 N N . VAL B 1 116 ? -19.672 6.168 -9.867 1 90 116 VAL B N 1
ATOM 3696 C CA . VAL B 1 116 ? -20.172 4.996 -10.578 1 90 116 VAL B CA 1
ATOM 3697 C C . VAL B 1 116 ? -19.906 3.738 -9.758 1 90 116 VAL B C 1
ATOM 3699 O O . VAL B 1 116 ? -18.828 3.6 -9.164 1 90 116 VAL B O 1
ATOM 3702 N N . SER B 1 117 ? -20.906 2.914 -9.688 1 92.62 117 SER B N 1
ATOM 3703 C CA . SER B 1 117 ? -20.781 1.585 -9.102 1 92.62 117 SER B CA 1
ATOM 3704 C C . SER B 1 117 ? -21.125 0.496 -10.117 1 92.62 117 SER B C 1
ATOM 3706 O O . SER B 1 117 ? -21.766 0.766 -11.125 1 92.62 117 SER B O 1
ATOM 3708 N N . ALA B 1 118 ? -20.594 -0.645 -9.977 1 92.12 118 ALA B N 1
ATOM 3709 C CA . ALA B 1 118 ? -20.859 -1.826 -10.789 1 92.12 118 ALA B CA 1
ATOM 3710 C C . ALA B 1 118 ? -20.859 -3.092 -9.938 1 92.12 118 ALA B C 1
ATOM 3712 O O . ALA B 1 118 ? -20.344 -3.094 -8.82 1 92.12 118 ALA B O 1
ATOM 3713 N N . PRO B 1 119 ? -21.547 -4.098 -10.438 1 90.94 119 PRO B N 1
ATOM 3714 C CA . PRO B 1 119 ? -21.453 -5.363 -9.711 1 90.94 119 PRO B CA 1
ATOM 3715 C C . PRO B 1 119 ? -20.016 -5.852 -9.57 1 90.94 119 PRO B C 1
ATOM 3717 O O . PRO B 1 119 ? -19.203 -5.652 -10.477 1 90.94 119 PRO B O 1
ATOM 3720 N N . GLY B 1 120 ? -19.75 -6.406 -8.43 1 91.88 120 GLY B N 1
ATOM 3721 C CA . GLY B 1 120 ? -18.438 -6.977 -8.203 1 91.88 120 GLY B CA 1
ATOM 3722 C C . GLY B 1 120 ? -18.219 -8.281 -8.938 1 91.88 120 GLY B C 1
ATOM 3723 O O . GLY B 1 120 ? -17.906 -9.305 -8.32 1 91.88 120 GLY B O 1
ATOM 3724 N N . ASP B 1 121 ? -18.312 -8.242 -10.266 1 92.25 121 ASP B N 1
ATOM 3725 C CA . ASP B 1 121 ? -18.125 -9.438 -11.078 1 92.25 121 ASP B CA 1
ATOM 3726 C C . ASP B 1 121 ? -16.656 -9.883 -11.086 1 92.25 121 ASP B C 1
ATOM 3728 O O . ASP B 1 121 ? -15.766 -9.07 -10.852 1 92.25 121 ASP B O 1
ATOM 3732 N N . GLY B 1 122 ? -16.438 -11.188 -11.375 1 94.31 122 GLY B N 1
ATOM 3733 C CA . GLY B 1 122 ? -15.109 -11.781 -11.398 1 94.31 122 GLY B CA 1
ATOM 3734 C C . GLY B 1 122 ? -15.078 -13.188 -10.836 1 94.31 122 GLY B C 1
ATOM 3735 O O . GLY B 1 122 ? -16.078 -13.906 -10.883 1 94.31 122 GLY B O 1
ATOM 3736 N N . ARG B 1 123 ? -13.922 -13.609 -10.508 1 94.75 123 ARG B N 1
ATOM 3737 C CA . ARG B 1 123 ? -13.719 -14.961 -10 1 94.75 123 ARG B CA 1
ATOM 3738 C C . ARG B 1 123 ? -12.664 -14.992 -8.906 1 94.75 123 ARG B C 1
ATOM 3740 O O . ARG B 1 123 ? -11.641 -14.312 -9.008 1 94.75 123 ARG B O 1
ATOM 3747 N N . CYS B 1 124 ? -13 -15.602 -7.84 1 96 124 CYS B N 1
ATOM 3748 C CA . CYS B 1 124 ? -12.023 -15.852 -6.785 1 96 124 CYS B CA 1
ATOM 3749 C C . CYS B 1 124 ? -11.953 -17.328 -6.449 1 96 124 CYS B C 1
ATOM 3751 O O . CYS B 1 124 ? -12.977 -17.953 -6.145 1 96 124 CYS B O 1
ATOM 3753 N N . GLU B 1 125 ? -10.781 -17.859 -6.48 1 98.12 125 GLU B N 1
ATOM 3754 C CA . GLU B 1 125 ? -10.547 -19.266 -6.148 1 98.12 125 GLU B CA 1
ATOM 3755 C C . GLU B 1 125 ? -9.461 -19.406 -5.09 1 98.12 125 GLU B C 1
ATOM 3757 O O . GLU B 1 125 ? -8.633 -18.5 -4.918 1 98.12 125 GLU B O 1
ATOM 3762 N N . VAL B 1 126 ? -9.555 -20.516 -4.348 1 98.12 126 VAL B N 1
ATOM 3763 C CA . VAL B 1 126 ? -8.508 -20.922 -3.42 1 98.12 126 VAL B CA 1
ATOM 3764 C C . VAL B 1 126 ? -7.758 -22.125 -3.99 1 98.12 126 VAL B C 1
ATOM 3766 O O . VAL B 1 126 ? -8.367 -23.031 -4.559 1 98.12 126 VAL B O 1
ATOM 3769 N N . ILE B 1 127 ? -6.504 -22.109 -3.887 1 98.81 127 ILE B N 1
ATOM 3770 C CA . ILE B 1 127 ? -5.688 -23.266 -4.281 1 98.81 127 ILE B CA 1
ATOM 3771 C C . ILE B 1 127 ? -4.938 -23.797 -3.066 1 98.81 127 ILE B C 1
ATOM 3773 O O . ILE B 1 127 ? -4.164 -23.078 -2.436 1 98.81 127 ILE B O 1
ATOM 3777 N N . CYS B 1 128 ? -5.176 -25.016 -2.717 1 98.62 128 CYS B N 1
ATOM 3778 C CA . CYS B 1 128 ? -4.434 -25.703 -1.662 1 98.62 128 CYS B CA 1
ATOM 3779 C C . CYS B 1 128 ? -3.223 -26.438 -2.232 1 98.62 128 CYS B C 1
ATOM 3781 O O . CYS B 1 128 ? -3.363 -27.266 -3.121 1 98.62 128 CYS B O 1
ATOM 3783 N N . PHE B 1 129 ? -2.076 -26.156 -1.71 1 98.69 129 PHE B N 1
ATOM 3784 C CA . PHE B 1 129 ? -0.833 -26.641 -2.289 1 98.69 129 PHE B CA 1
ATOM 3785 C C . PHE B 1 129 ? -0.595 -28.094 -1.901 1 98.69 129 PHE B C 1
ATOM 3787 O O . PHE B 1 129 ? 0.136 -28.828 -2.586 1 98.69 129 PHE B O 1
ATOM 3794 N N . SER B 1 130 ? -1.145 -28.5 -0.792 1 97.81 130 SER B N 1
ATOM 3795 C CA . SER B 1 130 ? -1.002 -29.875 -0.297 1 97.81 130 SER B CA 1
ATOM 3796 C C . SER B 1 130 ? -2.057 -30.188 0.757 1 97.81 130 SER B C 1
ATOM 3798 O O . SER B 1 130 ? -2.67 -29.281 1.322 1 97.81 130 SER B O 1
ATOM 3800 N N . SER B 1 131 ? -2.217 -31.484 1.036 1 97.38 131 SER B N 1
ATOM 3801 C CA . SER B 1 131 ? -3.154 -31.906 2.072 1 97.38 131 SER B CA 1
ATOM 3802 C C . SER B 1 131 ? -2.516 -31.844 3.457 1 97.38 131 SER B C 1
ATOM 3804 O O . SER B 1 131 ? -3.207 -31.953 4.469 1 97.38 131 SER B O 1
ATOM 3806 N N . ASP B 1 132 ? -1.252 -31.531 3.492 1 95.81 132 ASP B N 1
ATOM 3807 C CA . ASP B 1 132 ? -0.548 -31.406 4.766 1 95.81 132 ASP B CA 1
ATOM 3808 C C . ASP B 1 132 ? -0.798 -30.031 5.395 1 95.81 132 ASP B C 1
ATOM 3810 O O . ASP B 1 132 ? -0.276 -29.031 4.926 1 95.81 132 ASP B O 1
ATOM 3814 N N . HIS B 1 133 ? -1.463 -30.062 6.457 1 94.25 133 HIS B N 1
ATOM 3815 C CA . HIS B 1 133 ? -1.881 -28.844 7.152 1 94.25 133 HIS B CA 1
ATOM 3816 C C . HIS B 1 133 ? -0.677 -28.016 7.59 1 94.25 133 HIS B C 1
ATOM 3818 O O . HIS B 1 133 ? -0.734 -26.781 7.598 1 94.25 133 HIS B O 1
ATOM 3824 N N . GLY B 1 134 ? 0.345 -28.594 7.996 1 92.19 134 GLY B N 1
ATOM 3825 C CA . GLY B 1 134 ? 1.479 -27.875 8.57 1 92.19 134 GLY B CA 1
ATOM 3826 C C . GLY B 1 134 ? 2.598 -27.641 7.574 1 92.19 134 GLY B C 1
ATOM 3827 O O . GLY B 1 134 ? 3.691 -27.219 7.953 1 92.19 134 GLY B O 1
ATOM 3828 N N . GLY B 1 135 ? 2.359 -27.844 6.324 1 93.12 135 GLY B N 1
ATOM 3829 C CA . GLY B 1 135 ? 3.406 -27.719 5.32 1 93.12 135 GLY B CA 1
ATOM 3830 C C . GLY B 1 135 ? 3.559 -26.312 4.789 1 93.12 135 GLY B C 1
ATOM 3831 O O . GLY B 1 135 ? 3.061 -25.344 5.391 1 93.12 135 GLY B O 1
ATOM 3832 N N . SER B 1 136 ? 4.395 -26.141 3.836 1 95.69 136 SER B N 1
ATOM 3833 C CA . SER B 1 136 ? 4.625 -24.906 3.09 1 95.69 136 SER B CA 1
ATOM 3834 C C . SER B 1 136 ? 5.004 -25.203 1.643 1 95.69 136 SER B C 1
ATOM 3836 O O . SER B 1 136 ? 5.355 -26.328 1.305 1 95.69 136 SER B O 1
ATOM 3838 N N . PHE B 1 137 ? 4.871 -24.219 0.823 1 97.62 137 PHE B N 1
ATOM 3839 C CA . PHE B 1 137 ? 5.266 -24.406 -0.57 1 97.62 137 PHE B CA 1
ATOM 3840 C C . PHE B 1 137 ? 6.73 -24.797 -0.672 1 97.62 137 PHE B C 1
ATOM 3842 O O . PHE B 1 137 ? 7.082 -25.703 -1.44 1 97.62 137 PHE B O 1
ATOM 3849 N N . ALA B 1 138 ? 7.582 -24.172 0.079 1 96.69 138 ALA B N 1
ATOM 3850 C CA . ALA B 1 138 ? 9.031 -24.375 0.027 1 96.69 138 ALA B CA 1
ATOM 3851 C C . ALA B 1 138 ? 9.398 -25.812 0.355 1 96.69 138 ALA B C 1
ATOM 3853 O O . ALA B 1 138 ? 10.453 -26.297 -0.056 1 96.69 138 ALA B O 1
ATOM 3854 N N . ASP B 1 139 ? 8.523 -26.5 1.044 1 95.94 139 ASP B N 1
ATOM 3855 C CA . ASP B 1 139 ? 8.812 -27.844 1.516 1 95.94 139 ASP B CA 1
ATOM 3856 C C . ASP B 1 139 ? 8.328 -28.891 0.519 1 95.94 139 ASP B C 1
ATOM 3858 O O . ASP B 1 139 ? 8.586 -30.078 0.689 1 95.94 139 ASP B O 1
ATOM 3862 N N . LEU B 1 140 ? 7.637 -28.5 -0.503 1 98.19 140 LEU B N 1
ATOM 3863 C CA . LEU B 1 140 ? 7.094 -29.469 -1.465 1 98.19 140 LEU B CA 1
ATOM 3864 C C . LEU B 1 140 ? 8.211 -30.125 -2.262 1 98.19 140 LEU B C 1
ATOM 3866 O O . LEU B 1 140 ? 9.172 -29.453 -2.668 1 98.19 140 LEU B O 1
ATOM 3870 N N . PRO B 1 141 ? 8.086 -31.453 -2.449 1 97.5 141 PRO B N 1
ATOM 3871 C CA . PRO B 1 141 ? 8.961 -32.031 -3.459 1 97.5 141 PRO B CA 1
ATOM 3872 C C . PRO B 1 141 ? 8.758 -31.453 -4.848 1 97.5 141 PRO B C 1
ATOM 3874 O O . PRO B 1 141 ? 7.656 -31 -5.172 1 97.5 141 PRO B O 1
ATOM 3877 N N . ALA B 1 142 ? 9.789 -31.484 -5.664 1 97.56 142 ALA B N 1
ATOM 3878 C CA . ALA B 1 142 ? 9.805 -30.828 -6.969 1 97.56 142 ALA B CA 1
ATOM 3879 C C . ALA B 1 142 ? 8.609 -31.266 -7.812 1 97.56 142 ALA B C 1
ATOM 3881 O O . ALA B 1 142 ? 7.906 -30.438 -8.391 1 97.56 142 ALA B O 1
ATOM 3882 N N . PRO B 1 143 ? 8.273 -32.625 -7.875 1 97.75 143 PRO B N 1
ATOM 3883 C CA . PRO B 1 143 ? 7.117 -33 -8.688 1 97.75 143 PRO B CA 1
ATOM 3884 C C . PRO B 1 143 ? 5.805 -32.438 -8.164 1 97.75 143 PRO B C 1
ATOM 3886 O O . PRO B 1 143 ? 4.914 -32.094 -8.945 1 97.75 143 PRO B O 1
ATOM 3889 N N . HIS B 1 144 ? 5.672 -32.375 -6.852 1 98.44 144 HIS B N 1
ATOM 3890 C CA . HIS B 1 144 ? 4.48 -31.812 -6.238 1 98.44 144 HIS B CA 1
ATOM 3891 C C . HIS B 1 144 ? 4.391 -30.312 -6.508 1 98.44 144 HIS B C 1
ATOM 3893 O O . HIS B 1 144 ? 3.324 -29.797 -6.848 1 98.44 144 HIS B O 1
ATOM 3899 N N . ALA B 1 145 ? 5.527 -29.594 -6.336 1 98.69 145 ALA B N 1
ATOM 3900 C CA . ALA B 1 145 ? 5.57 -28.172 -6.664 1 98.69 145 ALA B CA 1
ATOM 3901 C C . ALA B 1 145 ? 5.215 -27.938 -8.133 1 98.69 145 ALA B C 1
ATOM 3903 O O . ALA B 1 145 ? 4.488 -26.984 -8.453 1 98.69 145 ALA B O 1
ATOM 3904 N N . ARG B 1 146 ? 5.75 -28.781 -8.984 1 98.5 146 ARG B N 1
ATOM 3905 C CA . ARG B 1 146 ? 5.43 -28.719 -10.406 1 98.5 146 ARG B CA 1
ATOM 3906 C C . ARG B 1 146 ? 3.928 -28.859 -10.641 1 98.5 146 ARG B C 1
ATOM 3908 O O . ARG B 1 146 ? 3.371 -28.234 -11.539 1 98.5 146 ARG B O 1
ATOM 3915 N N . LEU B 1 147 ? 3.26 -29.688 -9.875 1 98.56 147 LEU B N 1
ATOM 3916 C CA . LEU B 1 147 ? 1.815 -29.859 -9.977 1 98.56 147 LEU B CA 1
ATOM 3917 C C . LEU B 1 147 ? 1.079 -28.578 -9.609 1 98.56 147 LEU B C 1
ATOM 3919 O O . LEU B 1 147 ? 0.062 -28.234 -10.219 1 98.56 147 LEU B O 1
ATOM 3923 N N . VAL B 1 148 ? 1.53 -27.844 -8.578 1 98.75 148 VAL B N 1
ATOM 3924 C CA . VAL B 1 148 ? 0.928 -26.562 -8.234 1 98.75 148 VAL B CA 1
ATOM 3925 C C . VAL B 1 148 ? 1.037 -25.609 -9.414 1 98.75 148 VAL B C 1
ATOM 3927 O O . VAL B 1 148 ? 0.07 -24.922 -9.758 1 98.75 148 VAL B O 1
ATOM 3930 N N . ILE B 1 149 ? 2.221 -25.531 -10.055 1 98.62 149 ILE B N 1
ATOM 3931 C CA . ILE B 1 149 ? 2.424 -24.672 -11.219 1 98.62 149 ILE B CA 1
ATOM 3932 C C . ILE B 1 149 ? 1.47 -25.078 -12.336 1 98.62 149 ILE B C 1
ATOM 3934 O O . ILE B 1 149 ? 0.895 -24.219 -13.016 1 98.62 149 ILE B O 1
ATOM 3938 N N . GLU B 1 150 ? 1.307 -26.375 -12.453 1 98.25 150 GLU B N 1
ATOM 3939 C CA . GLU B 1 150 ? 0.368 -26.859 -13.461 1 98.25 150 GLU B CA 1
ATOM 3940 C C . GLU B 1 150 ? -1.061 -26.438 -13.141 1 98.25 150 GLU B C 1
ATOM 3942 O O . GLU B 1 150 ? -1.839 -26.125 -14.039 1 98.25 150 GLU B O 1
ATOM 3947 N N . ALA B 1 151 ? -1.435 -26.484 -11.898 1 98.69 151 ALA B N 1
ATOM 3948 C CA . ALA B 1 151 ? -2.756 -26.016 -11.492 1 98.69 151 ALA B CA 1
ATOM 3949 C C . ALA B 1 151 ? -2.924 -24.531 -11.789 1 98.69 151 ALA B C 1
ATOM 3951 O O . ALA B 1 151 ? -3.963 -24.109 -12.305 1 98.69 151 ALA B O 1
ATOM 3952 N N . TRP B 1 152 ? -1.873 -23.734 -11.484 1 98.81 152 TRP B N 1
ATOM 3953 C CA . TRP B 1 152 ? -1.882 -22.312 -11.836 1 98.81 152 TRP B CA 1
ATOM 3954 C C . TRP B 1 152 ? -2.092 -22.125 -13.336 1 98.81 152 TRP B C 1
ATOM 3956 O O . TRP B 1 152 ? -2.893 -21.297 -13.758 1 98.81 152 TRP B O 1
ATOM 3966 N N . ARG B 1 153 ? -1.314 -22.875 -14.062 1 98.31 153 ARG B N 1
ATOM 3967 C CA . ARG B 1 153 ? -1.361 -22.797 -15.523 1 98.31 153 ARG B CA 1
ATOM 3968 C C . ARG B 1 153 ? -2.752 -23.141 -16.047 1 98.31 153 ARG B C 1
ATOM 3970 O O . ARG B 1 153 ? -3.299 -22.438 -16.891 1 98.31 153 ARG B O 1
ATOM 3977 N N . HIS B 1 154 ? -3.33 -24.219 -15.539 1 98.12 154 HIS B N 1
ATOM 3978 C CA . HIS B 1 154 ? -4.668 -24.656 -15.93 1 98.12 154 HIS B CA 1
ATOM 3979 C C . HIS B 1 154 ? -5.703 -23.578 -15.641 1 98.12 154 HIS B C 1
ATOM 3981 O O . HIS B 1 154 ? -6.484 -23.203 -16.516 1 98.12 154 HIS B O 1
ATOM 3987 N N . ARG B 1 155 ? -5.723 -23.094 -14.422 1 98.44 155 ARG B N 1
ATOM 3988 C CA . ARG B 1 155 ? -6.711 -22.094 -14.016 1 98.44 155 ARG B CA 1
ATOM 3989 C C . ARG B 1 155 ? -6.539 -20.797 -14.797 1 98.44 155 ARG B C 1
ATOM 3991 O O . ARG B 1 155 ? -7.523 -20.188 -15.211 1 98.44 155 ARG B O 1
ATOM 3998 N N . THR B 1 156 ? -5.273 -20.391 -14.992 1 98.5 156 THR B N 1
ATOM 3999 C CA . THR B 1 156 ? -5 -19.203 -15.805 1 98.5 156 THR B CA 1
ATOM 4000 C C . THR B 1 156 ? -5.613 -19.359 -17.203 1 98.5 156 THR B C 1
ATOM 4002 O O . THR B 1 156 ? -6.316 -18.453 -17.672 1 98.5 156 THR B O 1
ATOM 4005 N N . GLY B 1 157 ? -5.328 -20.438 -17.844 1 97.44 157 GLY B N 1
ATOM 4006 C CA . GLY B 1 157 ? -5.863 -20.688 -19.172 1 97.44 157 GLY B CA 1
ATOM 4007 C C . GLY B 1 157 ? -7.383 -20.672 -19.219 1 97.44 157 GLY B C 1
ATOM 4008 O O . GLY B 1 157 ? -7.977 -20.125 -20.141 1 97.44 157 GLY B O 1
ATOM 4009 N N . ASP B 1 158 ? -8 -21.25 -18.234 1 96.88 158 ASP B N 1
ATOM 4010 C CA . ASP B 1 158 ? -9.461 -21.328 -18.172 1 96.88 158 ASP B CA 1
ATOM 4011 C C . ASP B 1 158 ? -10.062 -19.938 -17.922 1 96.88 158 ASP B C 1
ATOM 4013 O O . ASP B 1 158 ? -11.039 -19.562 -18.594 1 96.88 158 ASP B O 1
ATOM 4017 N N . LEU B 1 159 ? -9.5 -19.172 -17.016 1 96.75 159 LEU B N 1
ATOM 4018 C CA . LEU B 1 159 ? -10.078 -17.906 -16.562 1 96.75 159 LEU B CA 1
ATOM 4019 C C . LEU B 1 159 ? -9.797 -16.797 -17.578 1 96.75 159 LEU B C 1
ATOM 4021 O O . LEU B 1 159 ? -10.641 -15.914 -17.781 1 96.75 159 LEU B O 1
ATOM 4025 N N . ILE B 1 160 ? -8.664 -16.797 -18.172 1 94.31 160 ILE B N 1
ATOM 4026 C CA . ILE B 1 160 ? -8.227 -15.695 -19.031 1 94.31 160 ILE B CA 1
ATOM 4027 C C . ILE B 1 160 ? -9.164 -15.57 -20.234 1 94.31 160 ILE B C 1
ATOM 4029 O O . ILE B 1 160 ? -9.336 -14.484 -20.781 1 94.31 160 ILE B O 1
ATOM 4033 N N . GLY B 1 161 ? -9.867 -16.656 -20.625 1 88.5 161 GLY B N 1
ATOM 4034 C CA . GLY B 1 161 ? -10.773 -16.672 -21.766 1 88.5 161 GLY B CA 1
ATOM 4035 C C . GLY B 1 161 ? -12.211 -16.406 -21.375 1 88.5 161 GLY B C 1
ATOM 4036 O O . GLY B 1 161 ? -13.078 -16.281 -22.25 1 88.5 161 GLY B O 1
ATOM 4037 N N . GLN B 1 162 ? -12.484 -16.297 -20.141 1 92.31 162 GLN B N 1
ATOM 4038 C CA . GLN B 1 162 ? -13.859 -16.125 -19.688 1 92.31 162 GLN B CA 1
ATOM 4039 C C . GLN B 1 162 ? -14.328 -14.68 -19.859 1 92.31 162 GLN B C 1
ATOM 4041 O O . GLN B 1 162 ? -13.57 -13.742 -19.609 1 92.31 162 GLN B O 1
ATOM 4046 N N . PRO B 1 163 ? -15.617 -14.57 -20.266 1 89.69 163 PRO B N 1
ATOM 4047 C CA . PRO B 1 163 ? -16.172 -13.211 -20.344 1 89.69 163 PRO B CA 1
ATOM 4048 C C . PRO B 1 163 ? -16.172 -12.5 -19 1 89.69 163 PRO B C 1
ATOM 4050 O O . PRO B 1 163 ? -16.453 -13.117 -17.969 1 89.69 163 PRO B O 1
ATOM 4053 N N . GLY B 1 164 ? -15.797 -11.312 -19.031 1 90.56 164 GLY B N 1
ATOM 4054 C CA . GLY B 1 164 ? -15.852 -10.508 -17.812 1 90.56 164 GLY B CA 1
ATOM 4055 C C . GLY B 1 164 ? -14.555 -10.516 -17.031 1 90.56 164 GLY B C 1
ATOM 4056 O O . GLY B 1 164 ? -14.398 -9.773 -16.062 1 90.56 164 GLY B O 1
ATOM 4057 N N . ILE B 1 165 ? -13.68 -11.422 -17.375 1 95.56 165 ILE B N 1
ATOM 4058 C CA . ILE B 1 165 ? -12.383 -11.445 -16.703 1 95.56 165 ILE B CA 1
ATOM 4059 C C . ILE B 1 165 ? -11.352 -10.711 -17.562 1 95.56 165 ILE B C 1
ATOM 4061 O O . ILE B 1 165 ? -11.078 -11.109 -18.703 1 95.56 165 ILE B O 1
ATOM 4065 N N . GLU B 1 166 ? -10.82 -9.641 -17.016 1 96.44 166 GLU B N 1
ATOM 4066 C CA . GLU B 1 166 ? -9.828 -8.836 -17.719 1 96.44 166 GLU B CA 1
ATOM 4067 C C . GLU B 1 166 ? -8.414 -9.211 -17.297 1 96.44 166 GLU B C 1
ATOM 4069 O O . GLU B 1 166 ? -7.477 -9.102 -18.094 1 96.44 166 GLU B O 1
ATOM 4074 N N . GLN B 1 167 ? -8.266 -9.68 -16.109 1 97.69 167 GLN B N 1
ATOM 4075 C CA . GLN B 1 167 ? -6.938 -9.977 -15.57 1 97.69 167 GLN B CA 1
ATOM 4076 C C . GLN B 1 167 ? -6.984 -11.156 -14.602 1 97.69 167 GLN B C 1
ATOM 4078 O O . GLN B 1 167 ? -7.848 -11.203 -13.719 1 97.69 167 GLN B O 1
ATOM 4083 N N . VAL B 1 168 ? -6.121 -12.133 -14.812 1 98.69 168 VAL B N 1
ATOM 4084 C CA . VAL B 1 168 ? -5.98 -13.266 -13.906 1 98.69 168 VAL B CA 1
ATOM 4085 C C . VAL B 1 168 ? -4.766 -13.062 -13.008 1 98.69 168 VAL B C 1
ATOM 4087 O O . VAL B 1 168 ? -3.684 -12.711 -13.484 1 98.69 168 VAL B O 1
ATOM 4090 N N . PHE B 1 169 ? -4.953 -13.242 -11.734 1 98.81 169 PHE B N 1
ATOM 4091 C CA . PHE B 1 169 ? -3.908 -13.008 -10.75 1 98.81 169 PHE B CA 1
ATOM 4092 C C . PHE B 1 169 ? -3.789 -14.188 -9.789 1 98.81 169 PHE B C 1
ATOM 4094 O O . PHE B 1 169 ? -4.684 -14.43 -8.984 1 98.81 169 PHE B O 1
ATOM 4101 N N . CYS B 1 170 ? -2.668 -14.984 -9.852 1 98.88 170 CYS B N 1
ATOM 4102 C CA . CYS B 1 170 ? -2.32 -16.016 -8.883 1 98.88 170 CYS B CA 1
ATOM 4103 C C . CYS B 1 170 ? -1.397 -15.469 -7.801 1 98.88 170 CYS B C 1
ATOM 4105 O O . CYS B 1 170 ? -0.436 -14.758 -8.102 1 98.88 170 CYS B O 1
ATOM 4107 N N . PHE B 1 171 ? -1.711 -15.789 -6.535 1 98.75 171 PHE B N 1
ATOM 4108 C CA . PHE B 1 171 ? -0.857 -15.25 -5.484 1 98.75 171 PHE B CA 1
ATOM 4109 C C . PHE B 1 171 ? -0.917 -16.125 -4.238 1 98.75 171 PHE B C 1
ATOM 4111 O O . PHE B 1 171 ? -1.819 -16.953 -4.098 1 98.75 171 PHE B O 1
ATOM 4118 N N . GLU B 1 172 ? 0.055 -16.016 -3.467 1 98.5 172 GLU B N 1
ATOM 4119 C CA . GLU B 1 172 ? 0.14 -16.594 -2.129 1 98.5 172 GLU B CA 1
ATOM 4120 C C . GLU B 1 172 ? 0.462 -15.531 -1.086 1 98.5 172 GLU B C 1
ATOM 4122 O O . GLU B 1 172 ? 1.297 -14.656 -1.323 1 98.5 172 GLU B O 1
ATOM 4127 N N . ASN B 1 173 ? -0.268 -15.492 -0.071 1 97.44 173 ASN B N 1
ATOM 4128 C CA . ASN B 1 173 ? 0.102 -14.789 1.154 1 97.44 173 ASN B CA 1
ATOM 4129 C C . ASN B 1 173 ? 0.564 -15.758 2.236 1 97.44 173 ASN B C 1
ATOM 4131 O O . ASN B 1 173 ? -0.177 -16.672 2.621 1 97.44 173 ASN B O 1
ATOM 4135 N N . ARG B 1 174 ? 1.756 -15.547 2.74 1 96.56 174 ARG B N 1
ATOM 4136 C CA . ARG B 1 174 ? 2.252 -16.422 3.791 1 96.56 174 ARG B CA 1
ATOM 4137 C C . ARG B 1 174 ? 2.648 -15.633 5.031 1 96.56 174 ARG B C 1
ATOM 4139 O O . ARG B 1 174 ? 3.436 -14.688 4.945 1 96.56 174 ARG B O 1
ATOM 4146 N N . GLY B 1 175 ? 2.105 -16.094 6.133 1 94.06 175 GLY B N 1
ATOM 4147 C CA . GLY B 1 175 ? 2.502 -15.5 7.398 1 94.06 175 GLY B CA 1
ATOM 4148 C C . GLY B 1 175 ? 1.407 -14.664 8.039 1 94.06 175 GLY B C 1
ATOM 4149 O O . GLY B 1 175 ? 0.676 -13.961 7.344 1 94.06 175 GLY B O 1
ATOM 4150 N N . GLU B 1 176 ? 1.356 -14.695 9.305 1 89.25 176 GLU B N 1
ATOM 4151 C CA . GLU B 1 176 ? 0.361 -13.93 10.055 1 89.25 176 GLU B CA 1
ATOM 4152 C C . GLU B 1 176 ? 0.604 -12.43 9.922 1 89.25 176 GLU B C 1
ATOM 4154 O O . GLU B 1 176 ? -0.34 -11.641 9.953 1 89.25 176 GLU B O 1
ATOM 4159 N N . GLU B 1 177 ? 1.824 -12.102 9.719 1 88.5 177 GLU B N 1
ATOM 4160 C CA . GLU B 1 177 ? 2.219 -10.695 9.664 1 88.5 177 GLU B CA 1
ATOM 4161 C C . GLU B 1 177 ? 1.615 -10 8.445 1 88.5 177 GLU B C 1
ATOM 4163 O O . GLU B 1 177 ? 1.557 -8.773 8.391 1 88.5 177 GLU B O 1
ATOM 4168 N N . ILE B 1 178 ? 1.224 -10.758 7.523 1 88.88 178 ILE B N 1
ATOM 4169 C CA . ILE B 1 178 ? 0.623 -10.141 6.348 1 88.88 178 ILE B CA 1
ATOM 4170 C C . ILE B 1 178 ? -0.868 -10.469 6.297 1 88.88 178 ILE B C 1
ATOM 4172 O O . ILE B 1 178 ? -1.509 -10.305 5.254 1 88.88 178 ILE B O 1
ATOM 4176 N N . GLY B 1 179 ? -1.405 -11.031 7.309 1 82 179 GLY B N 1
ATOM 4177 C CA . GLY B 1 179 ? -2.848 -11.125 7.461 1 82 179 GLY B CA 1
ATOM 4178 C C . GLY B 1 179 ? -3.377 -12.531 7.234 1 82 179 GLY B C 1
ATOM 4179 O O . GLY B 1 179 ? -4.59 -12.742 7.164 1 82 179 GLY B O 1
ATOM 4180 N N . VAL B 1 180 ? -2.516 -13.453 7.02 1 87 180 VAL B N 1
ATOM 4181 C CA . VAL B 1 180 ? -2.975 -14.82 6.781 1 87 180 VAL B CA 1
ATOM 4182 C C . VAL B 1 180 ? -3.445 -15.445 8.094 1 87 180 VAL B C 1
ATOM 4184 O O . VAL B 1 180 ? -2.732 -15.398 9.102 1 87 180 VAL B O 1
ATOM 4187 N N . THR B 1 181 ? -4.641 -15.992 7.996 1 80.25 181 THR B N 1
ATOM 4188 C CA . THR B 1 181 ? -5.227 -16.562 9.203 1 80.25 181 THR B CA 1
ATOM 4189 C C . THR B 1 181 ? -5.219 -18.094 9.141 1 80.25 181 THR B C 1
ATOM 4191 O O . THR B 1 181 ? -5.336 -18.75 10.164 1 80.25 181 THR B O 1
ATOM 4194 N N . LEU B 1 182 ? -5.199 -18.578 7.945 1 86.19 182 LEU B N 1
ATOM 4195 C CA . LEU B 1 182 ? -5.137 -20.031 7.762 1 86.19 182 LEU B CA 1
ATOM 4196 C C . LEU B 1 182 ? -3.691 -20.5 7.598 1 86.19 182 LEU B C 1
ATOM 4198 O O . LEU B 1 182 ? -2.973 -20 6.723 1 86.19 182 LEU B O 1
ATOM 4202 N N . THR B 1 183 ? -3.311 -21.422 8.359 1 87.5 183 THR B N 1
ATOM 4203 C CA . THR B 1 183 ? -1.925 -21.875 8.328 1 87.5 183 THR B CA 1
ATOM 4204 C C . THR B 1 183 ? -1.714 -22.906 7.211 1 87.5 183 THR B C 1
ATOM 4206 O O . THR B 1 183 ? -0.588 -23.094 6.75 1 87.5 183 THR B O 1
ATOM 4209 N N . HIS B 1 184 ? -2.824 -23.578 6.848 1 94.88 184 HIS B N 1
ATOM 4210 C CA . HIS B 1 184 ? -2.727 -24.547 5.77 1 94.88 184 HIS B CA 1
ATOM 4211 C C . HIS B 1 184 ? -2.168 -23.922 4.5 1 94.88 184 HIS B C 1
ATOM 4213 O O . HIS B 1 184 ? -2.631 -22.859 4.078 1 94.88 184 HIS B O 1
ATOM 4219 N N . PRO B 1 185 ? -1.06 -24.516 3.893 1 96.19 185 PRO B N 1
ATOM 4220 C CA . PRO B 1 185 ? -0.445 -23.891 2.717 1 96.19 185 PRO B CA 1
ATOM 4221 C C . PRO B 1 185 ? -1.421 -23.734 1.553 1 96.19 185 PRO B C 1
ATOM 4223 O O . PRO B 1 185 ? -1.972 -24.734 1.066 1 96.19 185 PRO B O 1
ATOM 4226 N N . HIS B 1 186 ? -1.624 -22.547 1.122 1 98 186 HIS B N 1
ATOM 4227 C CA . HIS B 1 186 ? -2.598 -22.281 0.072 1 98 186 HIS B CA 1
ATOM 4228 C C . HIS B 1 186 ? -2.311 -20.938 -0.603 1 98 186 HIS B C 1
ATOM 4230 O O . HIS B 1 186 ? -1.521 -20.141 -0.097 1 98 186 HIS B O 1
ATOM 4236 N N . GLY B 1 187 ? -2.734 -20.75 -1.729 1 98.06 187 GLY B N 1
ATOM 4237 C CA . GLY B 1 187 ? -2.793 -19.5 -2.469 1 98.06 187 GLY B CA 1
ATOM 4238 C C . GLY B 1 187 ? -4.184 -19.172 -2.969 1 98.06 187 GLY B C 1
ATOM 4239 O O . GLY B 1 187 ? -5.164 -19.797 -2.555 1 98.06 187 GLY B O 1
ATOM 4240 N N . GLN B 1 188 ? -4.246 -18.156 -3.695 1 98.19 188 GLN B N 1
ATOM 4241 C CA . GLN B 1 188 ? -5.516 -17.75 -4.289 1 98.19 188 GLN B CA 1
ATOM 4242 C C . GLN B 1 188 ? -5.344 -17.375 -5.758 1 98.19 188 GLN B C 1
ATOM 4244 O O . GLN B 1 188 ? -4.219 -17.203 -6.227 1 98.19 188 GLN B O 1
ATOM 4249 N N . ILE B 1 189 ? -6.422 -17.359 -6.449 1 98.69 189 ILE B N 1
ATOM 4250 C CA . ILE B 1 189 ? -6.488 -16.969 -7.852 1 98.69 189 ILE B CA 1
ATOM 4251 C C . ILE B 1 189 ? -7.668 -16.031 -8.062 1 98.69 189 ILE B C 1
ATOM 4253 O O . ILE B 1 189 ? -8.82 -16.391 -7.812 1 98.69 189 ILE B O 1
ATOM 4257 N N . TYR B 1 190 ? -7.379 -14.844 -8.516 1 98.38 190 TYR B N 1
ATOM 4258 C CA . TYR B 1 190 ? -8.422 -13.859 -8.781 1 98.38 190 TYR B CA 1
ATOM 4259 C C . TYR B 1 190 ? -8.57 -13.617 -10.281 1 98.38 190 TYR B C 1
ATOM 4261 O O . TYR B 1 190 ? -7.574 -13.531 -11.008 1 98.38 190 TYR B O 1
ATOM 4269 N N . GLY B 1 191 ? -9.742 -13.641 -10.75 1 97.5 191 GLY B N 1
ATOM 4270 C CA . GLY B 1 191 ? -10.109 -13.047 -12.031 1 97.5 191 GLY B CA 1
ATOM 4271 C C . GLY B 1 191 ? -10.766 -11.688 -11.883 1 97.5 191 GLY B C 1
ATOM 4272 O O . GLY B 1 191 ? -11.945 -11.594 -11.531 1 97.5 191 GLY B O 1
ATOM 4273 N N . TYR B 1 192 ? -10.031 -10.625 -12.188 1 97.06 192 TYR B N 1
ATOM 4274 C CA . TYR B 1 192 ? -10.57 -9.273 -12.102 1 97.06 192 TYR B CA 1
ATOM 4275 C C . TYR B 1 192 ? -11.352 -8.914 -13.359 1 97.06 192 TYR B C 1
ATOM 4277 O O . TYR B 1 192 ? -10.953 -9.273 -14.469 1 97.06 192 TYR B O 1
ATOM 4285 N N . PRO B 1 193 ? -12.422 -8.133 -13.195 1 95.38 193 PRO B N 1
ATOM 4286 C CA . PRO B 1 193 ? -13.125 -7.645 -14.391 1 95.38 193 PRO B CA 1
ATOM 4287 C C . PRO B 1 193 ? -12.5 -6.375 -14.961 1 95.38 193 PRO B C 1
ATOM 4289 O O . PRO B 1 193 ? -13.023 -5.801 -15.922 1 95.38 193 PRO B O 1
ATOM 4292 N N . PHE B 1 194 ? -11.445 -5.855 -14.422 1 94.94 194 PHE B N 1
ATOM 4293 C CA . PHE B 1 194 ? -10.711 -4.668 -14.828 1 94.94 194 PHE B CA 1
ATOM 4294 C C . PHE B 1 194 ? -9.211 -4.898 -14.719 1 94.94 194 PHE B C 1
ATOM 4296 O O . PHE B 1 194 ? -8.766 -5.855 -14.086 1 94.94 194 PHE B O 1
ATOM 4303 N N . LEU B 1 195 ? -8.414 -4.07 -15.43 1 96.5 195 LEU B N 1
ATOM 4304 C CA . LEU B 1 195 ? -6.973 -4.055 -15.18 1 96.5 195 LEU B CA 1
ATOM 4305 C C . LEU B 1 195 ? -6.656 -3.383 -13.852 1 96.5 195 LEU B C 1
ATOM 4307 O O . LEU B 1 195 ? -7.105 -2.264 -13.594 1 96.5 195 LEU B O 1
ATOM 4311 N N . THR B 1 196 ? -5.977 -4.047 -13.016 1 97.75 196 THR B N 1
ATOM 4312 C CA . THR B 1 196 ? -5.633 -3.469 -11.719 1 97.75 196 THR B CA 1
ATOM 4313 C C . THR B 1 196 ? -4.734 -2.246 -11.891 1 97.75 196 THR B C 1
ATOM 4315 O O . THR B 1 196 ? -4.086 -2.086 -12.93 1 97.75 196 THR B O 1
ATOM 4318 N N . PRO B 1 197 ? -4.684 -1.403 -10.883 1 97.19 197 PRO B N 1
ATOM 4319 C CA . PRO B 1 197 ? -3.885 -0.18 -11 1 97.19 197 PRO B CA 1
ATOM 4320 C C . PRO B 1 197 ? -2.412 -0.461 -11.281 1 97.19 197 PRO B C 1
ATOM 4322 O O . PRO B 1 197 ? -1.808 0.195 -12.141 1 97.19 197 PRO B O 1
ATOM 4325 N N . ARG B 1 198 ? -1.793 -1.416 -10.68 1 98.06 198 ARG B N 1
ATOM 4326 C CA . ARG B 1 198 ? -0.393 -1.765 -10.898 1 98.06 198 ARG B CA 1
ATOM 4327 C C . ARG B 1 198 ? -0.165 -2.244 -12.328 1 98.06 198 ARG B C 1
ATOM 4329 O O . ARG B 1 198 ? 0.785 -1.816 -12.992 1 98.06 198 ARG B O 1
ATOM 4336 N N . THR B 1 199 ? -1.027 -3.092 -12.789 1 98.38 199 THR B N 1
ATOM 4337 C CA . THR B 1 199 ? -0.903 -3.621 -14.148 1 98.38 199 THR B CA 1
ATOM 4338 C C . THR B 1 199 ? -1.03 -2.504 -15.18 1 98.38 199 THR B C 1
ATOM 4340 O O . THR B 1 199 ? -0.259 -2.445 -16.141 1 98.38 199 THR B O 1
ATOM 4343 N N . SER B 1 200 ? -1.998 -1.603 -14.914 1 97.19 200 SER B N 1
ATOM 4344 C CA . SER B 1 200 ? -2.219 -0.494 -15.836 1 97.19 200 SER B CA 1
ATOM 4345 C C . SER B 1 200 ? -0.974 0.378 -15.961 1 97.19 200 SER B C 1
ATOM 4347 O O . SER B 1 200 ? -0.564 0.729 -17.062 1 97.19 200 SER B O 1
ATOM 4349 N N . VAL B 1 201 ? -0.373 0.655 -14.867 1 97 201 VAL B N 1
ATOM 4350 C CA . VAL B 1 201 ? 0.809 1.511 -14.859 1 97 201 VAL B CA 1
ATOM 4351 C C . VAL B 1 201 ? 1.963 0.807 -15.57 1 97 201 VAL B C 1
ATOM 4353 O O . VAL B 1 201 ? 2.682 1.422 -16.359 1 97 201 VAL B O 1
ATOM 4356 N N . MET B 1 202 ? 2.172 -0.44 -15.336 1 98.12 202 MET B N 1
ATOM 4357 C CA . MET B 1 202 ? 3.256 -1.197 -15.961 1 98.12 202 MET B CA 1
ATOM 4358 C C . MET B 1 202 ? 3.074 -1.263 -17.469 1 98.12 202 MET B C 1
ATOM 4360 O O . MET B 1 202 ? 4.035 -1.085 -18.219 1 98.12 202 MET B O 1
ATOM 4364 N N . LEU B 1 203 ? 1.836 -1.505 -17.891 1 98.38 203 LEU B N 1
ATOM 4365 C CA . LEU B 1 203 ? 1.559 -1.599 -19.312 1 98.38 203 LEU B CA 1
ATOM 4366 C C . LEU B 1 203 ? 1.745 -0.246 -20 1 98.38 203 LEU B C 1
ATOM 4368 O O . LEU B 1 203 ? 2.215 -0.178 -21.141 1 98.38 203 LEU B O 1
ATOM 4372 N N . GLU B 1 204 ? 1.339 0.795 -19.281 1 96.62 204 GLU B N 1
ATOM 4373 C CA . GLU B 1 204 ? 1.558 2.135 -19.812 1 96.62 204 GLU B CA 1
ATOM 4374 C C . GLU B 1 204 ? 3.045 2.412 -20.016 1 96.62 204 GLU B C 1
ATOM 4376 O O . GLU B 1 204 ? 3.453 2.9 -21.078 1 96.62 204 GLU B O 1
ATOM 4381 N N . GLN B 1 205 ? 3.877 2.113 -19.047 1 96.12 205 GLN B N 1
ATOM 4382 C CA . GLN B 1 205 ? 5.32 2.291 -19.156 1 96.12 205 GLN B CA 1
ATOM 4383 C C . GLN B 1 205 ? 5.895 1.445 -20.297 1 96.12 205 GLN B C 1
ATOM 4385 O O . GLN B 1 205 ? 6.742 1.912 -21.047 1 96.12 205 GLN B O 1
ATOM 4390 N N . ALA B 1 206 ? 5.445 0.225 -20.375 1 97.69 206 ALA B N 1
ATOM 4391 C CA . ALA B 1 206 ? 5.93 -0.676 -21.422 1 97.69 206 ALA B CA 1
ATOM 4392 C C . ALA B 1 206 ? 5.574 -0.15 -22.812 1 97.69 206 ALA B C 1
ATOM 4394 O O . ALA B 1 206 ? 6.379 -0.242 -23.734 1 97.69 206 ALA B O 1
ATOM 4395 N N . GLY B 1 207 ? 4.32 0.338 -22.922 1 97.06 207 GLY B N 1
ATOM 4396 C CA . GLY B 1 207 ? 3.922 0.938 -24.188 1 97.06 207 GLY B CA 1
ATOM 4397 C C . GLY B 1 207 ? 4.781 2.125 -24.578 1 97.06 207 GLY B C 1
ATOM 4398 O O . GLY B 1 207 ? 5.223 2.227 -25.734 1 97.06 207 GLY B O 1
ATOM 4399 N N . ARG B 1 208 ? 5.039 3.012 -23.656 1 94.94 208 ARG B N 1
ATOM 4400 C CA . ARG B 1 208 ? 5.895 4.172 -23.906 1 94.94 208 ARG B CA 1
ATOM 4401 C C . ARG B 1 208 ? 7.301 3.738 -24.297 1 94.94 208 ARG B C 1
ATOM 4403 O O . ARG B 1 208 ? 7.906 4.336 -25.188 1 94.94 208 ARG B O 1
ATOM 4410 N N . HIS B 1 209 ? 7.801 2.791 -23.609 1 96.06 209 HIS B N 1
ATOM 4411 C CA . HIS B 1 209 ? 9.133 2.279 -23.922 1 96.06 209 HIS B CA 1
ATOM 4412 C C . HIS B 1 209 ? 9.188 1.731 -25.344 1 96.06 209 HIS B C 1
ATOM 4414 O O . HIS B 1 209 ? 10.148 1.994 -26.078 1 96.06 209 HIS B O 1
ATOM 4420 N N . ARG B 1 210 ? 8.172 0.948 -25.703 1 96.56 210 ARG B N 1
ATOM 4421 C CA . ARG B 1 210 ? 8.094 0.41 -27.047 1 96.56 210 ARG B CA 1
ATOM 4422 C C . ARG B 1 210 ? 8.109 1.529 -28.094 1 96.56 210 ARG B C 1
ATOM 4424 O O . ARG B 1 210 ? 8.828 1.446 -29.094 1 96.56 210 ARG B O 1
ATOM 4431 N N . MET B 1 211 ? 7.336 2.531 -27.875 1 95.88 211 MET B N 1
ATOM 4432 C CA . MET B 1 211 ? 7.254 3.66 -28.797 1 95.88 211 MET B CA 1
ATOM 4433 C C . MET B 1 211 ? 8.602 4.371 -28.906 1 95.88 211 MET B C 1
ATOM 4435 O O . MET B 1 211 ? 9.016 4.746 -30.016 1 95.88 211 MET B O 1
ATOM 4439 N N . ARG B 1 212 ? 9.336 4.465 -27.844 1 94.25 212 ARG B N 1
ATOM 4440 C CA . ARG B 1 212 ? 10.562 5.25 -27.797 1 94.25 212 ARG B CA 1
ATOM 4441 C C . ARG B 1 212 ? 11.758 4.43 -28.266 1 94.25 212 ARG B C 1
ATOM 4443 O O . ARG B 1 212 ? 12.648 4.961 -28.938 1 94.25 212 ARG B O 1
ATOM 4450 N N . HIS B 1 213 ? 11.758 3.121 -27.906 1 94.25 213 HIS B N 1
ATOM 4451 C CA . HIS B 1 213 ? 12.992 2.363 -28.094 1 94.25 213 HIS B CA 1
ATOM 4452 C C . HIS B 1 213 ? 12.789 1.217 -29.078 1 94.25 213 HIS B C 1
ATOM 4454 O O . HIS B 1 213 ? 13.75 0.585 -29.516 1 94.25 213 HIS B O 1
ATOM 4460 N N . GLY B 1 214 ? 11.555 0.839 -29.344 1 96.06 214 GLY B N 1
ATOM 4461 C CA . GLY B 1 214 ? 11.25 -0.194 -30.312 1 96.06 214 GLY B CA 1
ATOM 4462 C C . GLY B 1 214 ? 11.375 -1.6 -29.766 1 96.06 214 GLY B C 1
ATOM 4463 O O . GLY B 1 214 ? 11.305 -2.578 -30.516 1 96.06 214 GLY B O 1
ATOM 4464 N N . CYS B 1 215 ? 11.656 -1.719 -28.5 1 96.06 215 CYS B N 1
ATOM 4465 C CA . CYS B 1 215 ? 11.773 -3.033 -27.875 1 96.06 215 CYS B CA 1
ATOM 4466 C C . CYS B 1 215 ? 10.938 -3.111 -26.609 1 96.06 215 CYS B C 1
ATOM 4468 O O . CYS B 1 215 ? 10.344 -2.115 -26.188 1 96.06 215 CYS B O 1
ATOM 4470 N N . ASN B 1 216 ? 10.82 -4.332 -26.078 1 97.81 216 ASN B N 1
ATOM 4471 C CA . ASN B 1 216 ? 10 -4.547 -24.891 1 97.81 216 ASN B CA 1
ATOM 4472 C C . ASN B 1 216 ? 10.711 -4.078 -23.625 1 97.81 216 ASN B C 1
ATOM 4474 O O . ASN B 1 216 ? 11.883 -4.379 -23.422 1 97.81 216 ASN B O 1
ATOM 4478 N N . LEU B 1 217 ? 10 -3.354 -22.766 1 97.25 217 LEU B N 1
ATOM 4479 C CA . LEU B 1 217 ? 10.562 -2.764 -21.562 1 97.25 217 LEU B CA 1
ATOM 4480 C C . LEU B 1 217 ? 11.148 -3.84 -20.656 1 97.25 217 LEU B C 1
ATOM 4482 O O . LEU B 1 217 ? 12.289 -3.711 -20.188 1 97.25 217 LEU B O 1
ATOM 4486 N N . PHE B 1 218 ? 10.406 -4.875 -20.406 1 98.06 218 PHE B N 1
ATOM 4487 C CA . PHE B 1 218 ? 10.789 -5.887 -19.422 1 98.06 218 PHE B CA 1
ATOM 4488 C C . PHE B 1 218 ? 11.945 -6.734 -19.953 1 98.06 218 PHE B C 1
ATOM 4490 O O . PHE B 1 218 ? 12.789 -7.184 -19.172 1 98.06 218 PHE B O 1
ATOM 4497 N N . GLU B 1 219 ? 11.906 -6.973 -21.234 1 97.69 219 GLU B N 1
ATOM 4498 C CA . GLU B 1 219 ? 13.062 -7.621 -21.844 1 97.69 219 GLU B CA 1
ATOM 4499 C C . GLU B 1 219 ? 14.336 -6.809 -21.609 1 97.69 219 GLU B C 1
ATOM 4501 O O . GLU B 1 219 ? 15.375 -7.363 -21.25 1 97.69 219 GLU B O 1
ATOM 4506 N N . ASP B 1 220 ? 14.227 -5.543 -21.891 1 96.38 220 ASP B N 1
ATOM 4507 C CA . ASP B 1 220 ? 15.359 -4.641 -21.688 1 96.38 220 ASP B CA 1
ATOM 4508 C C . ASP B 1 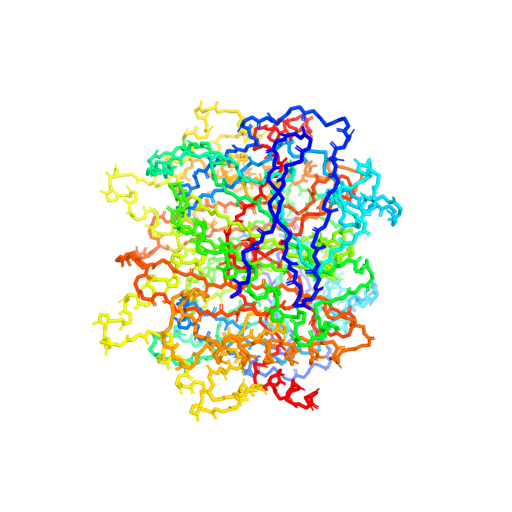220 ? 15.773 -4.613 -20.219 1 96.38 220 ASP B C 1
ATOM 4510 O O . ASP B 1 220 ? 16.969 -4.605 -19.906 1 96.38 220 ASP B O 1
ATOM 4514 N N . LEU B 1 221 ? 14.828 -4.535 -19.359 1 96.75 221 LEU B N 1
ATOM 4515 C CA . LEU B 1 221 ? 15.07 -4.531 -17.922 1 96.75 221 LEU B CA 1
ATOM 4516 C C . LEU B 1 221 ? 15.828 -5.781 -17.484 1 96.75 221 LEU B C 1
ATOM 4518 O O . LEU B 1 221 ? 16.844 -5.691 -16.797 1 96.75 221 LEU B O 1
ATOM 4522 N N . LEU B 1 222 ? 15.383 -6.938 -17.922 1 97.75 222 LEU B N 1
ATOM 4523 C CA . LEU B 1 222 ? 16.031 -8.203 -17.594 1 97.75 222 LEU B CA 1
ATOM 4524 C C . LEU B 1 222 ? 17.469 -8.234 -18.125 1 97.75 222 LEU B C 1
ATOM 4526 O O . LEU B 1 222 ? 18.391 -8.633 -17.422 1 97.75 222 LEU B O 1
ATOM 4530 N N . ALA B 1 223 ? 17.594 -7.812 -19.359 1 97.06 223 ALA B N 1
ATOM 4531 C CA . ALA B 1 223 ? 18.906 -7.797 -19.969 1 97.06 223 ALA B CA 1
ATOM 4532 C C . ALA B 1 223 ? 19.875 -6.926 -19.172 1 97.06 223 ALA B C 1
ATOM 4534 O O . ALA B 1 223 ? 21.031 -7.297 -18.984 1 97.06 223 ALA B O 1
ATOM 4535 N N . ARG B 1 224 ? 19.422 -5.848 -18.734 1 95.56 224 ARG B N 1
ATOM 4536 C CA . ARG B 1 224 ? 20.266 -4.93 -17.969 1 95.56 224 ARG B CA 1
ATOM 4537 C C . ARG B 1 224 ? 20.641 -5.527 -16.625 1 95.56 224 ARG B C 1
ATOM 4539 O O . ARG B 1 224 ? 21.781 -5.379 -16.172 1 95.56 224 ARG B O 1
ATOM 4546 N N . GLU B 1 225 ? 19.656 -6.125 -15.969 1 97.38 225 GLU B N 1
ATOM 4547 C CA . GLU B 1 225 ? 19.953 -6.781 -14.695 1 97.38 225 GLU B CA 1
ATOM 4548 C C . GLU B 1 225 ? 21 -7.875 -14.867 1 97.38 225 GLU B C 1
ATOM 4550 O O . GLU B 1 225 ? 21.922 -7.988 -14.055 1 97.38 225 GLU B O 1
ATOM 4555 N N . VAL B 1 226 ? 20.859 -8.633 -15.875 1 97.88 226 VAL B N 1
ATOM 4556 C CA . VAL B 1 226 ? 21.797 -9.734 -16.141 1 97.88 226 VAL B CA 1
ATOM 4557 C C . VAL B 1 226 ? 23.172 -9.172 -16.438 1 97.88 226 VAL B C 1
ATOM 4559 O O . VAL B 1 226 ? 24.188 -9.672 -15.945 1 97.88 226 VAL B O 1
ATOM 4562 N N . ALA B 1 227 ? 23.219 -8.156 -17.281 1 97 227 ALA B N 1
ATOM 4563 C CA . ALA B 1 227 ? 24.5 -7.539 -17.641 1 97 227 ALA B CA 1
ATOM 4564 C C . ALA B 1 227 ? 25.203 -6.984 -16.422 1 97 227 ALA B C 1
ATOM 4566 O O . ALA B 1 227 ? 26.422 -7.125 -16.281 1 97 227 ALA B O 1
ATOM 4567 N N . ASP B 1 228 ? 24.5 -6.316 -15.523 1 96 228 ASP B N 1
ATOM 4568 C CA . ASP B 1 228 ? 25.078 -5.801 -14.289 1 96 228 ASP B CA 1
ATOM 4569 C C . ASP B 1 228 ? 25.531 -6.938 -13.375 1 96 228 ASP B C 1
ATOM 4571 O O . ASP B 1 228 ? 26.656 -6.918 -12.859 1 96 228 ASP B O 1
ATOM 4575 N N . GLY B 1 229 ? 24.656 -7.871 -13.117 1 97.88 229 GLY B N 1
ATOM 4576 C CA . GLY B 1 229 ? 24.984 -9.102 -12.422 1 97.88 229 GLY B CA 1
ATOM 4577 C C . GLY B 1 229 ? 24.953 -8.969 -10.914 1 97.88 229 GLY B C 1
ATOM 4578 O O . GLY B 1 229 ? 24.859 -9.961 -10.195 1 97.88 229 GLY B O 1
ATOM 4579 N N . SER B 1 230 ? 25.047 -7.727 -10.336 1 97.69 230 SER B N 1
ATOM 4580 C CA . SER B 1 230 ? 25.219 -7.52 -8.898 1 97.69 230 SER B CA 1
ATOM 4581 C C . SER B 1 230 ? 23.953 -7.895 -8.133 1 97.69 230 SER B C 1
ATOM 4583 O O . SER B 1 230 ? 24 -8.172 -6.934 1 97.69 230 SER B O 1
ATOM 4585 N N . ARG B 1 231 ? 22.781 -7.965 -8.836 1 98.44 231 ARG B N 1
ATOM 4586 C CA . ARG B 1 231 ? 21.531 -8.172 -8.125 1 98.44 231 ARG B CA 1
ATOM 4587 C C . ARG B 1 231 ? 20.906 -9.516 -8.5 1 98.44 231 ARG B C 1
ATOM 4589 O O . ARG B 1 231 ? 19.766 -9.805 -8.125 1 98.44 231 ARG B O 1
ATOM 4596 N N . ILE B 1 232 ? 21.641 -10.312 -9.281 1 98.81 232 ILE B N 1
ATOM 4597 C CA . ILE B 1 232 ? 21.172 -11.656 -9.633 1 98.81 232 ILE B CA 1
ATOM 4598 C C . ILE B 1 232 ? 21.234 -12.555 -8.398 1 98.81 232 ILE B C 1
ATOM 4600 O O . ILE B 1 232 ? 22.25 -12.578 -7.691 1 98.81 232 ILE B O 1
ATOM 4604 N N . VAL B 1 233 ? 20.188 -13.211 -8.102 1 98.88 233 VAL B N 1
ATOM 4605 C CA . VAL B 1 233 ? 20.125 -14.164 -7 1 98.88 233 VAL B CA 1
ATOM 4606 C C . VAL B 1 233 ? 20.359 -15.578 -7.52 1 98.88 233 VAL B C 1
ATOM 4608 O O . VAL B 1 233 ? 21.125 -16.344 -6.93 1 98.88 233 VAL B O 1
ATOM 4611 N N . ALA B 1 234 ? 19.703 -15.938 -8.578 1 98.69 234 ALA B N 1
ATOM 4612 C CA . ALA B 1 234 ? 19.828 -17.234 -9.258 1 98.69 234 ALA B CA 1
ATOM 4613 C C . ALA B 1 234 ? 19.5 -17.094 -10.742 1 98.69 234 ALA B C 1
ATOM 4615 O O . ALA B 1 234 ? 18.609 -16.359 -11.133 1 98.69 234 ALA B O 1
ATOM 4616 N N . ARG B 1 235 ? 20.234 -17.828 -11.562 1 98.06 235 ARG B N 1
ATOM 4617 C CA . ARG B 1 235 ? 20 -17.781 -13 1 98.06 235 ARG B CA 1
ATOM 4618 C C . ARG B 1 235 ? 20.156 -19.172 -13.617 1 98.06 235 ARG B C 1
ATOM 4620 O O . ARG B 1 235 ? 21.156 -19.859 -13.367 1 98.06 235 ARG B O 1
ATOM 4627 N N . GLY B 1 236 ? 19.109 -19.594 -14.297 1 97.56 236 GLY B N 1
ATOM 4628 C CA . GLY B 1 236 ? 19.156 -20.797 -15.109 1 97.56 236 GLY B CA 1
ATOM 4629 C C . GLY B 1 236 ? 19.109 -20.516 -16.594 1 97.56 236 GLY B C 1
ATOM 4630 O O . GLY B 1 236 ? 19.344 -19.391 -17.031 1 97.56 236 GLY B O 1
ATOM 4631 N N . ASP B 1 237 ? 18.938 -21.547 -17.391 1 98 237 ASP B N 1
ATOM 4632 C CA . ASP B 1 237 ? 18.875 -21.422 -18.844 1 98 237 ASP B CA 1
ATOM 4633 C C . ASP B 1 237 ? 17.578 -20.719 -19.281 1 98 237 ASP B C 1
ATOM 4635 O O . ASP B 1 237 ? 17.547 -20.047 -20.312 1 98 237 ASP B O 1
ATOM 4639 N N . ARG B 1 238 ? 16.547 -20.828 -18.422 1 98.62 238 ARG B N 1
ATOM 4640 C CA . ARG B 1 238 ? 15.227 -20.406 -18.891 1 98.62 238 ARG B CA 1
ATOM 4641 C C . ARG B 1 238 ? 14.633 -19.344 -17.969 1 98.62 238 ARG B C 1
ATOM 4643 O O . ARG B 1 238 ? 13.695 -18.641 -18.359 1 98.62 238 ARG B O 1
ATOM 4650 N N . PHE B 1 239 ? 15.172 -19.203 -16.75 1 98.88 239 PHE B N 1
ATOM 4651 C CA . PHE B 1 239 ? 14.648 -18.219 -15.812 1 98.88 239 PHE B CA 1
ATOM 4652 C C . PHE B 1 239 ? 15.773 -17.5 -15.07 1 98.88 239 PHE B C 1
ATOM 4654 O O . PHE B 1 239 ? 16.859 -18.062 -14.914 1 98.88 239 PHE B O 1
ATOM 4661 N N . THR B 1 240 ? 15.508 -16.297 -14.656 1 98.94 240 THR B N 1
ATOM 4662 C CA . THR B 1 240 ? 16.422 -15.492 -13.852 1 98.94 240 THR B CA 1
ATOM 4663 C C . THR B 1 240 ? 15.688 -14.883 -12.656 1 98.94 240 THR B C 1
ATOM 4665 O O . THR B 1 240 ? 14.578 -14.367 -12.797 1 98.94 240 THR B O 1
ATOM 4668 N N . ALA B 1 241 ? 16.234 -15.055 -11.492 1 98.94 241 ALA B N 1
ATOM 4669 C CA . ALA B 1 241 ? 15.766 -14.406 -10.273 1 98.94 241 ALA B CA 1
ATOM 4670 C C . ALA B 1 241 ? 16.719 -13.305 -9.828 1 98.94 241 ALA B C 1
ATOM 4672 O O . ALA B 1 241 ? 17.938 -13.516 -9.758 1 98.94 241 ALA B O 1
ATOM 4673 N N . PHE B 1 242 ? 16.203 -12.141 -9.57 1 98.88 242 PHE B N 1
ATOM 4674 C CA . PHE B 1 242 ? 17.047 -11.023 -9.172 1 98.88 242 PHE B CA 1
ATOM 4675 C C . PHE B 1 242 ? 16.297 -10.062 -8.258 1 98.88 242 PHE B C 1
ATOM 4677 O O . PHE B 1 242 ? 15.062 -10.094 -8.203 1 98.88 242 PHE B O 1
ATOM 4684 N N . VAL B 1 243 ? 17.031 -9.32 -7.488 1 98.81 243 VAL B N 1
ATOM 4685 C CA . VAL B 1 243 ? 16.469 -8.195 -6.75 1 98.81 243 VAL B CA 1
ATOM 4686 C C . VAL B 1 243 ? 16.406 -6.961 -7.648 1 98.81 243 VAL B C 1
ATOM 4688 O O . VAL B 1 243 ? 17.422 -6.531 -8.195 1 98.81 243 VAL B O 1
ATOM 4691 N N . PRO B 1 244 ? 15.227 -6.383 -7.871 1 97.88 244 PRO B N 1
ATOM 4692 C CA . PRO B 1 244 ? 15.148 -5.258 -8.805 1 97.88 244 PRO B CA 1
ATOM 4693 C C . PRO B 1 244 ? 15.969 -4.055 -8.352 1 97.88 244 PRO B C 1
ATOM 4695 O O . PRO B 1 244 ? 16.094 -3.811 -7.145 1 97.88 244 PRO B O 1
ATOM 4698 N N . PHE B 1 245 ? 16.469 -3.291 -9.328 1 97.19 245 PHE B N 1
ATOM 4699 C CA . PHE B 1 245 ? 17.297 -2.107 -9.125 1 97.19 245 PHE B CA 1
ATOM 4700 C C . PHE B 1 245 ? 16.641 -1.142 -8.148 1 97.19 245 PHE B C 1
ATOM 4702 O O . PHE B 1 245 ? 17.297 -0.577 -7.281 1 97.19 245 PHE B O 1
ATOM 4709 N N . ALA B 1 246 ? 15.344 -0.968 -8.219 1 97 246 ALA B N 1
ATOM 4710 C CA . ALA B 1 246 ? 14.562 -0.061 -7.387 1 97 246 ALA B CA 1
ATOM 4711 C C . ALA B 1 246 ? 13.57 -0.833 -6.52 1 97 246 ALA B C 1
ATOM 4713 O O . ALA B 1 246 ? 12.383 -0.513 -6.488 1 97 246 ALA B O 1
ATOM 4714 N N . ALA B 1 247 ? 14.094 -1.753 -5.742 1 97.5 247 ALA B N 1
ATOM 4715 C CA . ALA B 1 247 ? 13.25 -2.57 -4.875 1 97.5 247 ALA B CA 1
ATOM 4716 C C . ALA B 1 247 ? 12.539 -1.71 -3.84 1 97.5 247 ALA B C 1
ATOM 4718 O O . ALA B 1 247 ? 13.125 -0.789 -3.271 1 97.5 247 ALA B O 1
ATOM 4719 N N . ARG B 1 248 ? 11.289 -2.035 -3.568 1 96.56 248 ARG B N 1
ATOM 4720 C CA . ARG B 1 248 ? 10.43 -1.268 -2.676 1 96.56 248 ARG B CA 1
ATOM 4721 C C . ARG B 1 248 ? 10.359 -1.91 -1.296 1 96.56 248 ARG B C 1
ATOM 4723 O O . ARG B 1 248 ? 10.086 -1.232 -0.302 1 96.56 248 ARG B O 1
ATOM 4730 N N . TRP B 1 249 ? 10.547 -3.199 -1.241 1 97.38 249 TRP B N 1
ATOM 4731 C CA . TRP B 1 249 ? 10.344 -3.965 -0.016 1 97.38 249 TRP B CA 1
ATOM 4732 C C . TRP B 1 249 ? 11.68 -4.402 0.582 1 97.38 249 TRP B C 1
ATOM 4734 O O . TRP B 1 249 ? 12.672 -4.543 -0.135 1 97.38 249 TRP B O 1
ATOM 4744 N N . PRO B 1 250 ? 11.727 -4.652 1.904 1 96.31 250 PRO B N 1
ATOM 4745 C CA . PRO B 1 250 ? 12.977 -5.078 2.543 1 96.31 250 PRO B CA 1
ATOM 4746 C C . PRO B 1 250 ? 13.594 -6.305 1.876 1 96.31 250 PRO B C 1
ATOM 4748 O O . PRO B 1 250 ? 14.812 -6.383 1.733 1 96.31 250 PRO B O 1
ATOM 4751 N N . VAL B 1 251 ? 12.727 -7.23 1.567 1 98 251 VAL B N 1
ATOM 4752 C CA . VAL B 1 251 ? 13.109 -8.375 0.75 1 98 251 VAL B CA 1
ATOM 4753 C C . VAL B 1 251 ? 12.195 -8.469 -0.473 1 98 251 VAL B C 1
ATOM 4755 O O . VAL B 1 251 ? 10.969 -8.531 -0.339 1 98 2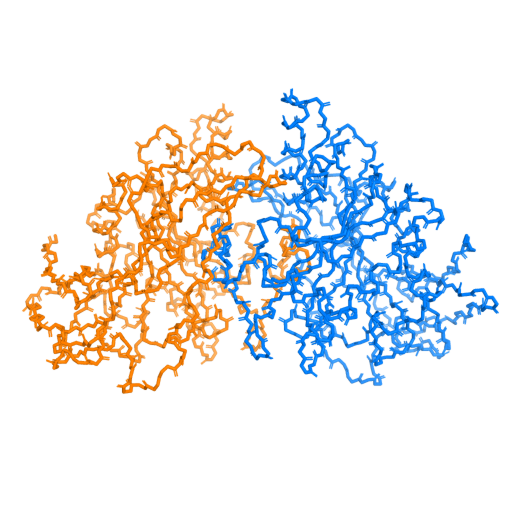51 VAL B O 1
ATOM 4758 N N . GLU B 1 252 ? 12.812 -8.422 -1.594 1 98.62 252 GLU B N 1
ATOM 4759 C CA . GLU B 1 252 ? 12.07 -8.445 -2.854 1 98.62 252 GLU B CA 1
ATOM 4760 C C . GLU B 1 252 ? 12.867 -9.172 -3.941 1 98.62 252 GLU B C 1
ATOM 4762 O O . GLU B 1 252 ? 14.055 -8.898 -4.133 1 98.62 252 GLU B O 1
ATOM 4767 N N . VAL B 1 253 ? 12.281 -10.117 -4.57 1 98.88 253 VAL B N 1
ATOM 4768 C CA . VAL B 1 253 ? 12.906 -10.836 -5.676 1 98.88 253 VAL B CA 1
ATOM 4769 C C . VAL B 1 253 ? 11.914 -10.977 -6.832 1 98.88 253 VAL B C 1
ATOM 4771 O O . VAL B 1 253 ? 10.742 -11.297 -6.617 1 98.88 253 VAL B O 1
ATOM 4774 N N . HIS B 1 254 ? 12.367 -10.68 -7.969 1 98.88 254 HIS B N 1
ATOM 4775 C CA . HIS B 1 254 ? 11.609 -10.93 -9.188 1 98.88 254 HIS B CA 1
ATOM 4776 C C . HIS B 1 254 ? 12.148 -12.156 -9.922 1 98.88 254 HIS B C 1
ATOM 4778 O O . HIS B 1 254 ? 13.359 -12.391 -9.953 1 98.88 254 HIS B O 1
ATOM 4784 N N . ILE B 1 255 ? 11.281 -12.93 -10.453 1 98.94 255 ILE B N 1
ATOM 4785 C CA . ILE B 1 255 ? 11.641 -14.062 -11.305 1 98.94 255 ILE B CA 1
ATOM 4786 C C . ILE B 1 255 ? 11.078 -13.859 -12.711 1 98.94 255 ILE B C 1
ATOM 4788 O O . ILE B 1 255 ? 9.867 -13.711 -12.883 1 98.94 255 ILE B O 1
ATOM 4792 N N . TYR B 1 256 ? 11.961 -13.875 -13.664 1 98.88 256 TYR B N 1
ATOM 4793 C CA . TYR B 1 256 ? 11.594 -13.664 -15.055 1 98.88 256 TYR B CA 1
ATOM 4794 C C . TYR B 1 256 ? 11.977 -14.867 -15.914 1 98.88 256 TYR B C 1
ATOM 4796 O O . TYR B 1 256 ? 13.078 -15.414 -15.773 1 98.88 256 TYR B O 1
ATOM 4804 N N . PRO B 1 257 ? 11.008 -15.32 -16.781 1 98.88 257 PRO B N 1
ATOM 4805 C CA . PRO B 1 257 ? 11.531 -16.156 -17.875 1 98.88 257 PRO B CA 1
ATOM 4806 C C . PRO B 1 257 ? 12.523 -15.43 -18.766 1 98.88 257 PRO B C 1
ATOM 4808 O O . PRO B 1 257 ? 12.383 -14.227 -18.984 1 98.88 257 PRO B O 1
ATOM 4811 N N . ASN B 1 258 ? 13.461 -16.156 -19.281 1 98.62 258 ASN B N 1
ATOM 4812 C CA . ASN B 1 258 ? 14.477 -15.539 -20.125 1 98.62 258 ASN B CA 1
ATOM 4813 C C . ASN B 1 258 ? 13.945 -15.25 -21.531 1 98.62 258 ASN B C 1
ATOM 4815 O O . ASN B 1 258 ? 14.562 -14.508 -22.297 1 98.62 258 ASN B O 1
ATOM 4819 N N . ARG B 1 259 ? 12.828 -15.836 -21.844 1 97.88 259 ARG B N 1
ATOM 4820 C CA . ARG B 1 259 ? 12.094 -15.562 -23.078 1 97.88 259 ARG B CA 1
ATOM 4821 C C . ARG B 1 259 ? 10.805 -14.797 -22.797 1 97.88 259 ARG B C 1
ATOM 4823 O O . ARG B 1 259 ? 10.133 -15.055 -21.797 1 97.88 259 ARG B O 1
ATOM 4830 N N . PHE B 1 260 ? 10.453 -13.953 -23.75 1 98.19 260 PHE B N 1
ATOM 4831 C CA . PHE B 1 260 ? 9.203 -13.211 -23.625 1 98.19 260 PHE B CA 1
ATOM 4832 C C . PHE B 1 260 ? 8.008 -14.148 -23.688 1 98.19 260 PHE B C 1
ATOM 4834 O O . PHE B 1 260 ? 7.797 -14.836 -24.688 1 98.19 260 PHE B O 1
ATOM 4841 N N . VAL B 1 261 ? 7.289 -14.227 -22.625 1 98.31 261 VAL B N 1
ATOM 4842 C CA . VAL B 1 261 ? 5.988 -14.883 -22.578 1 98.31 261 VAL B CA 1
ATOM 4843 C C . VAL B 1 261 ? 4.992 -14.008 -21.828 1 98.31 261 VAL B C 1
ATOM 4845 O O . VAL B 1 261 ? 5.383 -13.195 -20.984 1 98.31 261 VAL B O 1
ATOM 4848 N N . ARG B 1 262 ? 3.723 -14.18 -22.031 1 98.06 262 ARG B N 1
ATOM 4849 C CA . ARG B 1 262 ? 2.703 -13.297 -21.469 1 98.06 262 ARG B CA 1
ATOM 4850 C C . ARG B 1 262 ? 2.148 -13.875 -20.172 1 98.06 262 ARG B C 1
ATOM 4852 O O . ARG B 1 262 ? 1.692 -13.125 -19.297 1 98.06 262 ARG B O 1
ATOM 4859 N N . ASN B 1 263 ? 2.066 -15.117 -20.078 1 98.56 263 ASN B N 1
ATOM 4860 C CA . ASN B 1 263 ? 1.482 -15.797 -18.922 1 98.56 263 ASN B CA 1
ATOM 4861 C C . ASN B 1 263 ? 1.941 -17.25 -18.828 1 98.56 263 ASN B C 1
ATOM 4863 O O . ASN B 1 263 ? 2.719 -17.703 -19.672 1 98.56 263 ASN B O 1
ATOM 4867 N N . LEU B 1 264 ? 1.481 -17.969 -17.859 1 98.44 264 LEU B N 1
ATOM 4868 C CA . LEU B 1 264 ? 1.932 -19.328 -17.547 1 98.44 264 LEU B CA 1
ATOM 4869 C C . LEU B 1 264 ? 1.602 -20.281 -18.688 1 98.44 264 LEU B C 1
ATOM 4871 O O . LEU B 1 264 ? 2.322 -21.266 -18.906 1 98.44 264 LEU B O 1
ATOM 4875 N N . VAL B 1 265 ? 0.558 -20.047 -19.391 1 98 265 VAL B N 1
ATOM 4876 C CA . VAL B 1 265 ? 0.095 -20.938 -20.453 1 98 265 VAL B CA 1
ATOM 4877 C C . VAL B 1 265 ? 1.119 -20.953 -21.594 1 98 265 VAL B C 1
ATOM 4879 O O . VAL B 1 265 ? 1.266 -21.969 -22.281 1 98 265 VAL B O 1
ATOM 4882 N N . ASP B 1 266 ? 1.881 -19.938 -21.766 1 97.94 266 ASP B N 1
ATOM 4883 C CA . ASP B 1 266 ? 2.828 -19.766 -22.859 1 97.94 266 ASP B CA 1
ATOM 4884 C C . ASP B 1 266 ? 4.141 -20.5 -22.562 1 97.94 266 ASP B C 1
ATOM 4886 O O . ASP B 1 266 ? 5.004 -20.609 -23.438 1 97.94 266 ASP B O 1
ATOM 4890 N N . LEU B 1 267 ? 4.324 -20.984 -21.344 1 98.44 267 LEU B N 1
ATOM 4891 C CA . LEU B 1 267 ? 5.555 -21.688 -20.984 1 98.44 267 LEU B CA 1
ATOM 4892 C C . LEU B 1 267 ? 5.562 -23.109 -21.531 1 98.44 267 LEU B C 1
ATOM 4894 O O . LEU B 1 267 ? 4.535 -23.781 -21.531 1 98.44 267 LEU B O 1
ATOM 4898 N N . ASP B 1 268 ? 6.66 -23.547 -22.031 1 97.81 268 ASP B N 1
ATOM 4899 C CA . ASP B 1 268 ? 6.773 -24.953 -22.422 1 97.81 268 ASP B CA 1
ATOM 4900 C C . ASP B 1 268 ? 7.156 -25.812 -21.219 1 97.81 268 ASP B C 1
ATOM 4902 O O . ASP B 1 268 ? 7.305 -25.312 -20.094 1 97.81 268 ASP B O 1
ATOM 4906 N N . ALA B 1 269 ? 7.273 -27.109 -21.406 1 97.31 269 ALA B N 1
ATOM 4907 C CA . ALA B 1 269 ? 7.48 -28.047 -20.297 1 97.31 269 ALA B CA 1
ATOM 4908 C C . ALA B 1 269 ? 8.82 -27.797 -19.609 1 97.31 269 ALA B C 1
ATOM 4910 O O . ALA B 1 269 ? 8.914 -27.859 -18.391 1 97.31 269 ALA B O 1
ATOM 4911 N N . ALA B 1 270 ? 9.867 -27.562 -20.406 1 98.12 270 ALA B N 1
ATOM 4912 C CA . ALA B 1 270 ? 11.195 -27.312 -19.844 1 98.12 270 ALA B CA 1
ATOM 4913 C C . ALA B 1 270 ? 11.211 -26.031 -19.016 1 98.12 270 ALA B C 1
ATOM 4915 O O . ALA B 1 270 ? 11.836 -25.984 -17.953 1 98.12 270 ALA B O 1
ATOM 4916 N N . GLU B 1 271 ? 10.555 -25.031 -19.5 1 98.62 271 GLU B N 1
ATOM 4917 C CA . GLU B 1 271 ? 10.438 -23.781 -18.766 1 98.62 271 GLU B CA 1
ATOM 4918 C C . GLU B 1 271 ? 9.68 -23.969 -17.453 1 98.62 271 GLU B C 1
ATOM 4920 O O . GLU B 1 271 ? 10.078 -23.438 -16.422 1 98.62 271 GLU B O 1
ATOM 4925 N N . CYS B 1 272 ? 8.547 -24.703 -17.5 1 98.44 272 CYS B N 1
ATOM 4926 C CA . CYS B 1 272 ? 7.793 -24.969 -16.281 1 98.44 272 CYS B CA 1
ATOM 4927 C C . CYS B 1 272 ? 8.656 -25.703 -15.25 1 98.44 272 CYS B C 1
ATOM 4929 O O . CYS B 1 272 ? 8.578 -25.406 -14.055 1 98.44 272 CYS B O 1
ATOM 4931 N N . ASN B 1 273 ? 9.453 -26.656 -15.719 1 98.38 273 ASN B N 1
ATOM 4932 C CA . ASN B 1 273 ? 10.344 -27.375 -14.82 1 98.38 273 ASN B CA 1
ATOM 4933 C C . ASN B 1 273 ? 11.359 -26.453 -14.156 1 98.38 273 ASN B C 1
ATOM 4935 O O . ASN B 1 273 ? 11.523 -26.469 -12.938 1 98.38 273 ASN B O 1
ATOM 4939 N N . GLU B 1 274 ? 12 -25.656 -14.945 1 98.75 274 GLU B N 1
ATOM 4940 C CA . GLU B 1 274 ? 13.008 -24.766 -14.375 1 98.75 274 GLU B CA 1
ATOM 4941 C C . GLU B 1 274 ? 12.367 -23.688 -13.5 1 98.75 274 GLU B C 1
ATOM 4943 O O . GLU B 1 274 ? 12.93 -23.297 -12.477 1 98.75 274 GLU B O 1
ATOM 4948 N N . PHE B 1 275 ? 11.203 -23.203 -14 1 98.81 275 PHE B N 1
ATOM 4949 C CA . PHE B 1 275 ? 10.461 -22.266 -13.156 1 98.81 275 PHE B CA 1
ATOM 4950 C C . PHE B 1 275 ? 10.203 -22.859 -11.781 1 98.81 275 PHE B C 1
ATOM 4952 O O . PHE B 1 275 ? 10.414 -22.203 -10.766 1 98.81 275 PHE B O 1
ATOM 4959 N N . THR B 1 276 ? 9.773 -24.094 -11.711 1 98.75 276 THR B N 1
ATOM 4960 C CA . THR B 1 276 ? 9.523 -24.781 -10.453 1 98.75 276 THR B CA 1
ATOM 4961 C C . THR B 1 276 ? 10.781 -24.812 -9.586 1 98.75 276 THR B C 1
ATOM 4963 O O . THR B 1 276 ? 10.727 -24.484 -8.398 1 98.75 276 THR B O 1
ATOM 4966 N N . GLU B 1 277 ? 11.859 -25.125 -10.188 1 98.5 277 GLU B N 1
ATOM 4967 C CA . GLU B 1 277 ? 13.125 -25.25 -9.469 1 98.5 277 GLU B CA 1
ATOM 4968 C C . GLU B 1 277 ? 13.57 -23.906 -8.898 1 98.5 277 GLU B C 1
ATOM 4970 O O . GLU B 1 277 ? 13.961 -23.828 -7.73 1 98.5 277 GLU B O 1
ATOM 4975 N N . ILE B 1 278 ? 13.531 -22.891 -9.711 1 98.69 278 ILE B N 1
ATOM 4976 C CA . ILE B 1 278 ? 14.016 -21.578 -9.281 1 98.69 278 ILE B CA 1
ATOM 4977 C C . ILE B 1 278 ? 13.062 -21 -8.234 1 98.69 278 ILE B C 1
ATOM 4979 O O . ILE B 1 278 ? 13.5 -20.344 -7.289 1 98.69 278 ILE B O 1
ATOM 4983 N N . TYR B 1 279 ? 11.766 -21.172 -8.414 1 98.81 279 TYR B N 1
ATOM 4984 C CA . TYR B 1 279 ? 10.773 -20.734 -7.438 1 98.81 279 TYR B CA 1
ATOM 4985 C C . TYR B 1 279 ? 11.031 -21.359 -6.07 1 98.81 279 TYR B C 1
ATOM 4987 O O . TYR B 1 279 ? 11.102 -20.641 -5.062 1 98.81 279 TYR B O 1
ATOM 4995 N N . LEU B 1 280 ? 11.211 -22.656 -5.988 1 98.62 280 LEU B N 1
ATOM 4996 C CA . LEU B 1 280 ? 11.523 -23.375 -4.758 1 98.62 280 LEU B CA 1
ATOM 4997 C C . LEU B 1 280 ? 12.82 -22.875 -4.145 1 98.62 280 LEU B C 1
ATOM 4999 O O . LEU B 1 280 ? 12.898 -22.641 -2.934 1 98.62 280 LEU B O 1
ATOM 5003 N N . ASP B 1 281 ? 13.773 -22.688 -5.02 1 98.62 281 ASP B N 1
ATOM 5004 C CA . ASP B 1 281 ? 15.086 -22.234 -4.559 1 98.62 281 ASP B CA 1
ATOM 5005 C C . ASP B 1 281 ? 14.977 -20.891 -3.84 1 98.62 281 ASP B C 1
ATOM 5007 O O . ASP B 1 281 ? 15.492 -20.734 -2.732 1 98.62 281 ASP B O 1
ATOM 5011 N N . VAL B 1 282 ? 14.312 -19.938 -4.465 1 98.75 282 VAL B N 1
ATOM 5012 C CA . VAL B 1 282 ? 14.18 -18.609 -3.891 1 98.75 282 VAL B CA 1
ATOM 5013 C C . VAL B 1 282 ? 13.406 -18.688 -2.574 1 98.75 282 VAL B C 1
ATOM 5015 O O . VAL B 1 282 ? 13.797 -18.062 -1.581 1 98.75 282 VAL B O 1
ATOM 5018 N N . LEU B 1 283 ? 12.289 -19.469 -2.535 1 98.62 283 LEU B N 1
ATOM 5019 C CA . LEU B 1 283 ? 11.5 -19.594 -1.315 1 98.62 283 LEU B CA 1
ATOM 5020 C C . LEU B 1 283 ? 12.328 -20.203 -0.193 1 98.62 283 LEU B C 1
ATOM 5022 O O . LEU B 1 283 ? 12.195 -19.812 0.969 1 98.62 283 LEU B O 1
ATOM 5026 N N . ARG B 1 284 ? 13.125 -21.172 -0.524 1 98.25 284 ARG B N 1
ATOM 5027 C CA . ARG B 1 284 ? 13.969 -21.797 0.485 1 98.25 284 ARG B CA 1
ATOM 5028 C C . ARG B 1 284 ? 15.031 -20.844 0.994 1 98.25 284 ARG B C 1
ATOM 5030 O O . ARG B 1 284 ? 15.367 -20.844 2.182 1 98.25 284 ARG B O 1
ATOM 5037 N N . ARG B 1 285 ? 15.617 -20.031 0.071 1 98.31 285 ARG B N 1
ATOM 5038 C CA . ARG B 1 285 ? 16.516 -18.969 0.514 1 98.31 285 ARG B CA 1
ATOM 5039 C C . ARG B 1 285 ? 15.82 -18.016 1.478 1 98.31 285 ARG B C 1
ATOM 5041 O O . ARG B 1 285 ? 16.391 -17.609 2.482 1 98.31 285 ARG B O 1
ATOM 5048 N N . PHE B 1 286 ? 14.562 -17.625 1.188 1 98.25 286 PHE B N 1
ATOM 5049 C CA . PHE B 1 286 ? 13.766 -16.797 2.092 1 98.25 286 PHE B CA 1
ATOM 5050 C C . PHE B 1 286 ? 13.711 -17.422 3.48 1 98.25 286 PHE B C 1
ATOM 5052 O O . PHE B 1 286 ? 13.969 -16.75 4.48 1 98.25 286 PHE B O 1
ATOM 5059 N N . ASP B 1 287 ? 13.477 -18.703 3.525 1 96.62 287 ASP B N 1
ATOM 5060 C CA . ASP B 1 287 ? 13.25 -19.375 4.805 1 96.62 287 ASP B CA 1
ATOM 5061 C C . ASP B 1 287 ? 14.562 -19.547 5.57 1 96.62 287 ASP B C 1
ATOM 5063 O O . ASP B 1 287 ? 14.555 -19.859 6.758 1 96.62 287 ASP B O 1
ATOM 5067 N N . ARG B 1 288 ? 15.648 -19.344 4.941 1 97.12 288 ARG B N 1
ATOM 5068 C CA . ARG B 1 288 ? 16.953 -19.453 5.594 1 97.12 288 ARG B CA 1
ATOM 5069 C C . ARG B 1 288 ? 17.438 -18.094 6.066 1 97.12 288 ARG B C 1
ATOM 5071 O O . ARG B 1 288 ? 18.484 -17.984 6.711 1 97.12 288 ARG B O 1
ATOM 5078 N N . MET B 1 289 ? 16.75 -17.078 5.746 1 96.5 289 MET B N 1
ATOM 5079 C CA . MET B 1 289 ? 17.234 -15.727 6.008 1 96.5 289 MET B CA 1
ATOM 5080 C C . MET B 1 289 ? 17.297 -15.453 7.508 1 96.5 289 MET B C 1
ATOM 5082 O O . MET B 1 289 ? 18.203 -14.773 7.984 1 96.5 289 MET B O 1
ATOM 5086 N N . TYR B 1 290 ? 16.297 -15.93 8.164 1 94.38 290 TYR B N 1
ATOM 5087 C CA . TYR B 1 290 ? 16.203 -15.711 9.602 1 94.38 290 TYR B CA 1
ATOM 5088 C C . TYR B 1 290 ? 15.883 -17.016 10.328 1 94.38 290 TYR B C 1
ATOM 5090 O O . TYR B 1 290 ? 15.922 -18.094 9.734 1 94.38 290 TYR B O 1
ATOM 5098 N N . SER B 1 291 ? 15.617 -16.906 11.695 1 90.5 291 SER B N 1
ATOM 5099 C CA . SER B 1 291 ? 15.43 -18.094 12.508 1 90.5 291 SER B CA 1
ATOM 5100 C C . SER B 1 291 ? 14.055 -18.719 12.258 1 90.5 291 SER B C 1
ATOM 5102 O O . SER B 1 291 ? 13.836 -19.891 12.578 1 90.5 291 SER B O 1
ATOM 5104 N N . GLY B 1 292 ? 13.18 -18.062 11.641 1 89.12 292 GLY B N 1
ATOM 5105 C CA . GLY B 1 292 ? 11.852 -18.562 11.328 1 89.12 292 GLY B CA 1
ATOM 5106 C C . GLY B 1 292 ? 11.438 -18.281 9.891 1 89.12 292 GLY B C 1
ATOM 5107 O O . GLY B 1 292 ? 12.148 -17.609 9.156 1 89.12 292 GLY B O 1
ATOM 5108 N N . PRO B 1 293 ? 10.305 -18.906 9.531 1 91.81 293 PRO B N 1
ATOM 5109 C CA . PRO B 1 293 ? 9.828 -18.703 8.164 1 91.81 293 PRO B CA 1
ATOM 5110 C C . PRO B 1 293 ? 9.609 -17.219 7.832 1 91.81 293 PRO B C 1
ATOM 5112 O O . PRO B 1 293 ? 9.102 -16.469 8.672 1 91.81 293 PRO B O 1
ATOM 5115 N N . LEU B 1 294 ? 10.047 -16.828 6.707 1 96.06 294 LEU B N 1
ATOM 5116 C CA . LEU B 1 294 ? 9.859 -15.453 6.242 1 96.06 294 LEU B CA 1
ATOM 5117 C C . LEU B 1 294 ? 8.438 -15.242 5.738 1 96.06 294 LEU B C 1
ATOM 5119 O O . LEU B 1 294 ? 7.98 -15.961 4.844 1 96.06 294 LEU B O 1
ATOM 5123 N N . PRO B 1 295 ? 7.68 -14.336 6.363 1 96.38 295 PRO B N 1
ATOM 5124 C CA . PRO B 1 295 ? 6.418 -13.969 5.719 1 96.38 295 PRO B CA 1
ATOM 5125 C C . PRO B 1 295 ? 6.621 -13.32 4.352 1 96.38 295 PRO B C 1
ATOM 5127 O O . PRO B 1 295 ? 7.547 -12.531 4.172 1 96.38 295 PRO B O 1
ATOM 5130 N N . TYR B 1 296 ? 5.805 -13.719 3.379 1 97.81 296 TYR B N 1
ATOM 5131 C CA . TYR B 1 296 ? 5.98 -13.117 2.061 1 97.81 296 TYR B CA 1
ATOM 5132 C C . TYR B 1 296 ? 4.676 -13.133 1.275 1 97.81 296 TYR B C 1
ATOM 5134 O O . TYR B 1 296 ? 3.719 -13.805 1.663 1 97.81 296 TYR B O 1
ATOM 5142 N N . ILE B 1 297 ? 4.617 -12.32 0.263 1 98.31 297 ILE B N 1
ATOM 5143 C CA . ILE B 1 297 ? 3.605 -12.328 -0.789 1 98.31 297 ILE B CA 1
ATOM 5144 C C . ILE B 1 297 ? 4.23 -12.797 -2.102 1 98.31 297 ILE B C 1
ATOM 5146 O O . ILE B 1 297 ? 5.309 -12.328 -2.482 1 98.31 297 ILE B O 1
ATOM 5150 N N . SER B 1 298 ? 3.646 -13.773 -2.682 1 98.75 298 SER B N 1
ATOM 5151 C CA . SER B 1 298 ? 3.986 -14.18 -4.039 1 98.75 298 SER B CA 1
ATOM 5152 C C . SER B 1 298 ? 2.936 -13.711 -5.039 1 98.75 298 SER B C 1
ATOM 5154 O O . SER B 1 298 ? 1.757 -14.039 -4.914 1 98.75 298 SER B O 1
ATOM 5156 N N . ALA B 1 299 ? 3.365 -12.93 -5.984 1 98.88 299 ALA B N 1
ATOM 5157 C CA . ALA B 1 299 ? 2.459 -12.32 -6.957 1 98.88 299 ALA B CA 1
ATOM 5158 C C . ALA B 1 299 ? 2.869 -12.68 -8.383 1 98.88 299 ALA B C 1
ATOM 5160 O O . ALA B 1 299 ? 3.941 -12.281 -8.844 1 98.88 299 ALA B O 1
ATOM 5161 N N . LEU B 1 300 ? 2.057 -13.391 -9.102 1 98.94 300 LEU B N 1
ATOM 5162 C CA . LEU B 1 300 ? 2.332 -13.742 -10.492 1 98.94 300 LEU B CA 1
ATOM 5163 C C . LEU B 1 300 ? 1.666 -12.75 -11.438 1 98.94 300 LEU B C 1
ATOM 5165 O O . LEU B 1 300 ? 0.444 -12.766 -11.602 1 98.94 300 LEU B O 1
ATOM 5169 N N . HIS B 1 301 ? 2.457 -11.898 -12.023 1 98.81 301 HIS B N 1
ATOM 5170 C CA . HIS B 1 301 ? 1.967 -10.961 -13.023 1 98.81 301 HIS B CA 1
ATOM 5171 C C . HIS B 1 301 ? 1.768 -11.648 -14.367 1 98.81 301 HIS B C 1
ATOM 5173 O O . HIS B 1 301 ? 2.723 -12.164 -14.961 1 98.81 301 HIS B O 1
ATOM 5179 N N . GLN B 1 302 ? 0.546 -11.625 -14.844 1 98.75 302 GLN B N 1
ATOM 5180 C CA . GLN B 1 302 ? 0.187 -12.297 -16.094 1 98.75 302 GLN B CA 1
ATOM 5181 C C . GLN B 1 302 ? -0.596 -11.359 -17.016 1 98.75 302 GLN B C 1
ATOM 5183 O O . GLN B 1 302 ? -1.241 -10.422 -16.547 1 98.75 302 GLN B O 1
ATOM 5188 N N . TYR B 1 303 ? -0.548 -11.664 -18.281 1 98.44 303 TYR B N 1
ATOM 5189 C CA . TYR B 1 303 ? -1.154 -10.758 -19.25 1 98.44 303 TYR B CA 1
ATOM 5190 C C . TYR B 1 303 ? -1.869 -11.539 -20.359 1 98.44 303 TYR B C 1
ATOM 5192 O O . TYR B 1 303 ? -1.468 -12.656 -20.688 1 98.44 303 TYR B O 1
ATOM 5200 N N . ARG B 1 304 ? -2.898 -10.969 -20.859 1 97 304 ARG B N 1
ATOM 5201 C CA . ARG B 1 304 ? -3.637 -11.531 -21.984 1 97 304 ARG B CA 1
ATOM 5202 C C . ARG B 1 304 ? -2.963 -11.188 -23.312 1 97 304 ARG B C 1
ATOM 5204 O O . ARG B 1 304 ? -2.178 -10.234 -23.391 1 97 304 ARG B O 1
ATOM 5211 N N . ASP B 1 305 ? -3.295 -12 -24.297 1 94.69 305 ASP B N 1
ATOM 5212 C CA . ASP B 1 305 ? -2.844 -11.688 -25.656 1 94.69 305 ASP B CA 1
ATOM 5213 C C . ASP B 1 305 ? -3.805 -10.727 -26.344 1 94.69 305 ASP B C 1
ATOM 5215 O O . ASP B 1 305 ? -4.523 -11.117 -27.281 1 94.69 305 ASP B O 1
ATOM 5219 N N . THR B 1 306 ? -3.936 -9.578 -25.938 1 95.62 306 THR B N 1
ATOM 5220 C CA . THR B 1 306 ? -4.727 -8.492 -26.516 1 95.62 306 THR B CA 1
ATOM 5221 C C . THR B 1 306 ? -3.842 -7.293 -26.828 1 95.62 306 THR B C 1
ATOM 5223 O O . THR B 1 306 ? -2.719 -7.191 -26.328 1 95.62 306 THR B O 1
ATOM 5226 N N . GLU B 1 307 ? -4.312 -6.457 -27.625 1 95.56 307 GLU B N 1
ATOM 5227 C CA . GLU B 1 307 ? -3.559 -5.254 -27.969 1 95.56 307 GLU B CA 1
ATOM 5228 C C . GLU B 1 307 ? -3.258 -4.422 -26.719 1 95.56 307 GLU B C 1
ATOM 5230 O O . GLU B 1 307 ? -2.139 -3.936 -26.547 1 95.56 307 GLU B O 1
ATOM 5235 N N . ALA B 1 308 ? -4.16 -4.34 -25.812 1 94.75 308 ALA B N 1
ATOM 5236 C CA . ALA B 1 308 ? -4.039 -3.514 -24.609 1 94.75 308 ALA B CA 1
ATOM 5237 C C . ALA B 1 308 ? -2.979 -4.07 -23.672 1 94.75 308 ALA B C 1
ATOM 5239 O O . ALA B 1 308 ? -2.387 -3.328 -22.891 1 94.75 308 ALA B O 1
ATOM 5240 N N . GLN B 1 309 ? -2.738 -5.375 -23.734 1 97.81 309 GLN B N 1
ATOM 5241 C CA . GLN B 1 309 ? -1.817 -6.008 -22.797 1 97.81 309 GLN B CA 1
ATOM 5242 C C . GLN B 1 309 ? -0.604 -6.586 -23.531 1 97.81 309 GLN B C 1
ATOM 5244 O O . GLN B 1 309 ? 0.156 -7.363 -22.953 1 97.81 309 GLN B O 1
ATOM 5249 N N . ARG B 1 310 ? -0.366 -6.215 -24.719 1 96.5 310 ARG B N 1
ATOM 5250 C CA . ARG B 1 310 ? 0.564 -6.875 -25.625 1 96.5 310 ARG B CA 1
ATOM 5251 C C . ARG B 1 310 ? 1.998 -6.766 -25.125 1 96.5 310 ARG B C 1
ATOM 5253 O O . ARG B 1 310 ? 2.832 -7.625 -25.422 1 96.5 31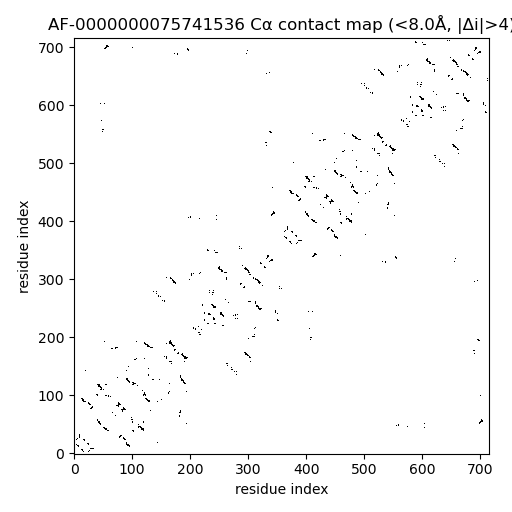0 ARG B O 1
ATOM 5260 N N . GLU B 1 311 ? 2.262 -5.715 -24.359 1 98.12 311 GLU B N 1
ATOM 5261 C CA . GLU B 1 311 ? 3.639 -5.488 -23.938 1 98.12 311 GLU B CA 1
ATOM 5262 C C . GLU B 1 311 ? 3.916 -6.16 -22.594 1 98.12 311 GLU B C 1
ATOM 5264 O O . GLU B 1 311 ? 5.031 -6.086 -22.078 1 98.12 311 GLU B O 1
ATOM 5269 N N . GLY B 1 312 ? 2.908 -6.773 -22.031 1 98.5 312 GLY B N 1
ATOM 5270 C CA . GLY B 1 312 ? 3.068 -7.414 -20.734 1 98.5 312 GLY B CA 1
ATOM 5271 C C . GLY B 1 312 ? 3.996 -8.609 -20.766 1 98.5 312 GLY B C 1
ATOM 5272 O O . GLY B 1 312 ? 3.973 -9.391 -21.719 1 98.5 312 GLY B O 1
ATOM 5273 N N . TYR B 1 313 ? 4.84 -8.742 -19.797 1 98.75 313 TYR B N 1
ATOM 5274 C CA . TYR B 1 313 ? 5.848 -9.789 -19.656 1 98.75 313 TYR B CA 1
ATOM 5275 C C . TYR B 1 313 ? 5.645 -10.562 -18.359 1 98.75 313 TYR B C 1
ATOM 5277 O O . TYR B 1 313 ? 5.777 -10.016 -17.266 1 98.75 313 TYR B O 1
ATOM 5285 N N . PHE B 1 314 ? 5.312 -11.852 -18.531 1 98.81 314 PHE B N 1
ATOM 5286 C CA . PHE B 1 314 ? 5.086 -12.672 -17.344 1 98.81 314 PHE B CA 1
ATOM 5287 C C . PHE B 1 314 ? 6.277 -12.586 -16.391 1 98.81 314 PHE B C 1
ATOM 5289 O O . PHE B 1 314 ? 7.43 -12.672 -16.828 1 98.81 314 PHE B O 1
ATOM 5296 N N . HIS B 1 315 ? 6.027 -12.406 -15.07 1 98.88 315 HIS B N 1
ATOM 5297 C CA . HIS B 1 315 ? 7.059 -12.492 -14.047 1 98.88 315 HIS B CA 1
ATOM 5298 C C . HIS B 1 315 ? 6.441 -12.664 -12.664 1 98.88 315 HIS B C 1
ATOM 5300 O O . HIS B 1 315 ? 5.238 -12.461 -12.484 1 98.88 315 HIS B O 1
ATOM 5306 N N . VAL B 1 316 ? 7.23 -13.094 -11.766 1 98.88 316 VAL B N 1
ATOM 5307 C CA . VAL B 1 316 ? 6.809 -13.289 -10.383 1 98.88 316 VAL B CA 1
ATOM 5308 C C . VAL B 1 316 ? 7.504 -12.266 -9.484 1 98.88 316 VAL B C 1
ATOM 5310 O O . VAL B 1 316 ? 8.703 -12.016 -9.633 1 98.88 316 VAL B O 1
ATOM 5313 N N . GLU B 1 317 ? 6.742 -11.609 -8.688 1 98.81 317 GLU B N 1
ATOM 5314 C CA . GLU B 1 317 ? 7.281 -10.766 -7.629 1 98.81 317 GLU B CA 1
ATOM 5315 C C . GLU B 1 317 ? 7.102 -11.406 -6.258 1 98.81 317 GLU B C 1
ATOM 5317 O O . GLU B 1 317 ? 5.973 -11.672 -5.836 1 98.81 317 GLU B O 1
ATOM 5322 N N . LEU B 1 318 ? 8.164 -11.742 -5.602 1 98.81 318 LEU B N 1
ATOM 5323 C CA . LEU B 1 318 ? 8.188 -12.18 -4.211 1 98.81 318 LEU B CA 1
ATOM 5324 C C . LEU B 1 318 ? 8.625 -11.047 -3.289 1 98.81 318 LEU B C 1
ATOM 5326 O O . LEU B 1 318 ? 9.695 -10.461 -3.482 1 98.81 318 LEU B O 1
ATOM 5330 N N . MET B 1 319 ? 7.773 -10.75 -2.303 1 98.12 319 MET B N 1
ATOM 5331 C CA . MET B 1 319 ? 8.109 -9.609 -1.449 1 98.12 319 MET B CA 1
ATOM 5332 C C . MET B 1 319 ? 7.812 -9.922 0.013 1 98.12 319 MET B C 1
ATOM 5334 O O . MET B 1 319 ? 6.871 -10.664 0.315 1 98.12 319 MET B O 1
ATOM 5338 N N . SER B 1 320 ? 8.594 -9.359 0.862 1 97.75 320 SER B N 1
ATOM 5339 C CA . SER B 1 320 ? 8.422 -9.523 2.303 1 97.75 320 SER B CA 1
ATOM 5340 C C . SER B 1 320 ? 8.531 -8.18 3.023 1 97.75 320 SER B C 1
ATOM 5342 O O . SER B 1 320 ? 9.328 -7.324 2.633 1 97.75 320 SER B O 1
ATOM 5344 N N . ILE B 1 321 ? 7.824 -8.07 4.129 1 95.25 321 ILE B N 1
ATOM 5345 C CA . ILE B 1 321 ? 7.852 -6.855 4.934 1 95.25 321 ILE B CA 1
ATOM 5346 C C . ILE B 1 321 ? 8.844 -7.016 6.082 1 95.25 321 ILE B C 1
ATOM 5348 O O . ILE B 1 321 ? 9.023 -6.102 6.887 1 95.25 321 ILE B O 1
ATOM 5352 N N . ARG B 1 322 ? 9.422 -8.188 6.203 1 94.62 322 ARG B N 1
ATOM 5353 C CA . ARG B 1 322 ? 10.383 -8.43 7.273 1 94.62 322 ARG B CA 1
ATOM 5354 C C . ARG B 1 322 ? 11.695 -7.707 6.996 1 94.62 322 ARG B C 1
ATOM 5356 O O . ARG B 1 322 ? 12.383 -8.008 6.02 1 94.62 322 ARG B O 1
ATOM 5363 N N . ARG B 1 323 ? 12.047 -6.82 7.887 1 90.62 323 ARG B N 1
ATOM 5364 C CA . ARG B 1 323 ? 13.219 -5.977 7.688 1 90.62 323 ARG B CA 1
ATOM 5365 C C . ARG B 1 323 ? 14.438 -6.559 8.398 1 90.62 323 ARG B C 1
ATOM 5367 O O . ARG B 1 323 ? 15.578 -6.309 8 1 90.62 323 ARG B O 1
ATOM 5374 N N . SER B 1 324 ? 14.195 -7.148 9.469 1 89.62 324 SER B N 1
ATOM 5375 C CA . SER B 1 324 ? 15.211 -7.848 10.25 1 89.62 324 SER B CA 1
ATOM 5376 C C . SER B 1 324 ? 14.633 -9.102 10.898 1 89.62 324 SER B C 1
ATOM 5378 O O . SER B 1 324 ? 13.5 -9.492 10.609 1 89.62 324 SER B O 1
ATOM 5380 N N . ALA B 1 325 ? 15.398 -9.703 11.75 1 88.81 325 ALA B N 1
ATOM 5381 C CA . ALA B 1 325 ? 14.938 -10.922 12.414 1 88.81 325 ALA B CA 1
ATOM 5382 C C . ALA B 1 325 ? 13.688 -10.656 13.234 1 88.81 325 ALA B C 1
ATOM 5384 O O . ALA B 1 325 ? 12.828 -11.531 13.383 1 88.81 325 ALA B O 1
ATOM 5385 N N . THR B 1 326 ? 13.523 -9.414 13.656 1 86.69 326 THR B N 1
ATOM 5386 C CA . THR B 1 326 ? 12.438 -9.172 14.594 1 86.69 326 THR B CA 1
ATOM 5387 C C . THR B 1 326 ? 11.586 -7.984 14.148 1 86.69 326 THR B C 1
ATOM 5389 O O . THR B 1 326 ? 10.523 -7.727 14.719 1 86.69 326 THR B O 1
ATOM 5392 N N . ALA B 1 327 ? 12.047 -7.293 13.188 1 88.12 327 ALA B N 1
ATOM 5393 C CA . ALA B 1 327 ? 11.352 -6.051 12.852 1 88.12 327 ALA B CA 1
ATOM 5394 C C . ALA B 1 327 ? 10.633 -6.168 11.516 1 88.12 327 ALA B C 1
ATOM 5396 O O . ALA B 1 327 ? 11.133 -6.809 10.586 1 88.12 327 ALA B O 1
ATOM 5397 N N . LEU B 1 328 ? 9.461 -5.539 11.43 1 90.94 328 LEU B N 1
ATOM 5398 C CA . LEU B 1 328 ? 8.664 -5.469 10.211 1 90.94 328 LEU B CA 1
ATOM 5399 C C . LEU B 1 328 ? 8.711 -4.066 9.609 1 90.94 328 LEU B C 1
ATOM 5401 O O . LEU B 1 328 ? 8.883 -3.082 10.336 1 90.94 328 LEU B O 1
ATOM 5405 N N . LYS B 1 329 ? 8.609 -3.992 8.312 1 90.88 329 LYS B N 1
ATOM 5406 C CA . LYS B 1 329 ? 8.352 -2.721 7.645 1 90.88 329 LYS B CA 1
ATOM 5407 C C . LYS B 1 329 ? 6.863 -2.391 7.637 1 90.88 329 LYS B C 1
ATOM 5409 O O . LYS B 1 329 ? 6.055 -3.16 7.113 1 90.88 329 LYS B O 1
ATOM 5414 N N . TYR B 1 330 ? 6.582 -1.241 8.188 1 90 330 TYR B N 1
ATOM 5415 C CA . TYR B 1 330 ? 5.219 -0.724 8.117 1 90 330 TYR B CA 1
ATOM 5416 C C . TYR B 1 330 ? 5.078 0.298 6.996 1 90 330 TYR B C 1
ATOM 5418 O O . TYR B 1 330 ? 5.977 1.112 6.773 1 90 330 TYR B O 1
ATOM 5426 N N . LEU B 1 331 ? 4.031 0.118 6.293 1 92.94 331 LEU B N 1
ATOM 5427 C CA . LEU B 1 331 ? 3.723 1.166 5.324 1 92.94 331 LEU B CA 1
ATOM 5428 C C . LEU B 1 331 ? 3.035 2.346 6.004 1 92.94 331 LEU B C 1
ATOM 5430 O O . LEU B 1 331 ? 1.865 2.254 6.379 1 92.94 331 LEU B O 1
ATOM 5434 N N . ALA B 1 332 ? 3.789 3.393 6.137 1 93.75 332 ALA B N 1
ATOM 5435 C CA . ALA B 1 332 ? 3.275 4.582 6.809 1 93.75 332 ALA B CA 1
ATOM 5436 C C . ALA B 1 332 ? 2.797 5.621 5.797 1 93.75 332 ALA B C 1
ATOM 5438 O O . ALA B 1 332 ? 2.291 5.27 4.73 1 93.75 332 ALA B O 1
ATOM 5439 N N . ALA B 1 333 ? 2.818 6.859 6.18 1 97.25 333 ALA B N 1
ATOM 5440 C CA . ALA B 1 333 ? 2.17 7.914 5.41 1 97.25 333 ALA B CA 1
ATOM 5441 C C . ALA B 1 333 ? 2.789 8.039 4.02 1 97.25 333 ALA B C 1
ATOM 5443 O O . ALA B 1 333 ? 2.072 8.117 3.02 1 97.25 333 ALA B O 1
ATOM 5444 N N . SER B 1 334 ? 4.117 8.031 3.912 1 97.25 334 SER B N 1
ATOM 5445 C CA . SER B 1 334 ? 4.773 8.203 2.623 1 97.25 334 SER B CA 1
ATOM 5446 C C . SER B 1 334 ? 4.359 7.113 1.641 1 97.25 334 SER B C 1
ATOM 5448 O O . SER B 1 334 ? 4.051 7.398 0.482 1 97.25 334 SER B O 1
ATOM 5450 N N . GLU B 1 335 ? 4.328 5.879 2.125 1 96.94 335 GLU B N 1
ATOM 5451 C CA . GLU B 1 335 ? 3.975 4.75 1.268 1 96.94 335 GLU B CA 1
ATOM 5452 C C . GLU B 1 335 ? 2.463 4.66 1.071 1 96.94 335 GLU B C 1
ATOM 5454 O O . GLU B 1 335 ? 1.982 4.582 -0.061 1 96.94 335 GLU B O 1
ATOM 5459 N N . SER B 1 336 ? 1.681 4.75 2.113 1 96.75 336 SER B N 1
ATOM 5460 C CA . SER B 1 336 ? 0.25 4.461 2.07 1 96.75 336 SER B CA 1
ATOM 5461 C C . SER B 1 336 ? -0.524 5.613 1.435 1 96.75 336 SER B C 1
ATOM 5463 O O . SER B 1 336 ? -1.498 5.387 0.712 1 96.75 336 SER B O 1
ATOM 5465 N N . ALA B 1 337 ? -0.084 6.832 1.694 1 97.69 337 ALA B N 1
ATOM 5466 C CA . ALA B 1 337 ? -0.848 7.984 1.222 1 97.69 337 ALA B CA 1
ATOM 5467 C C . ALA B 1 337 ? -0.282 8.516 -0.092 1 97.69 337 ALA B C 1
ATOM 5469 O O . ALA B 1 337 ? -1.023 9.039 -0.929 1 97.69 337 ALA B O 1
ATOM 5470 N N . MET B 1 338 ? 1.049 8.383 -0.244 1 98.31 338 MET B N 1
ATOM 5471 C CA . MET B 1 338 ? 1.683 9.078 -1.357 1 98.31 338 MET B CA 1
ATOM 5472 C C . MET B 1 338 ? 2.211 8.094 -2.391 1 98.31 338 MET B C 1
ATOM 5474 O O . MET B 1 338 ? 2.562 8.484 -3.506 1 98.31 338 MET B O 1
ATOM 5478 N N . GLY B 1 339 ? 2.295 6.805 -2.031 1 97.31 339 GLY B N 1
ATOM 5479 C CA . GLY B 1 339 ? 2.883 5.82 -2.924 1 97.31 339 GLY B CA 1
ATOM 5480 C C . GLY B 1 339 ? 4.387 5.957 -3.057 1 97.31 339 GLY B C 1
ATOM 5481 O O . GLY B 1 339 ? 4.992 5.379 -3.961 1 97.31 339 GLY B O 1
ATOM 5482 N N . ALA B 1 340 ? 5.031 6.781 -2.24 1 97.81 340 ALA B N 1
ATOM 5483 C CA . ALA B 1 340 ? 6.473 7 -2.266 1 97.81 340 ALA B CA 1
ATOM 5484 C C . ALA B 1 340 ? 7.188 6.059 -1.297 1 97.81 340 ALA B C 1
ATOM 5486 O O . ALA B 1 340 ? 7.262 6.332 -0.096 1 97.81 340 ALA B O 1
ATOM 5487 N N . PHE B 1 341 ? 7.77 5.008 -1.894 1 97.5 341 PHE B N 1
ATOM 5488 C CA . PHE B 1 341 ? 8.344 3.955 -1.068 1 97.5 341 PHE B CA 1
ATOM 5489 C C . PHE B 1 341 ? 9.75 4.336 -0.61 1 97.5 341 PHE B C 1
ATOM 5491 O O . PHE B 1 341 ? 10.508 4.953 -1.36 1 97.5 341 PHE B O 1
ATOM 5498 N N . ILE B 1 342 ? 10.07 3.967 0.585 1 95.75 342 ILE B N 1
ATOM 5499 C CA . ILE B 1 342 ? 11.375 4.176 1.204 1 95.75 342 ILE B CA 1
ATOM 5500 C C . ILE B 1 342 ? 11.961 2.83 1.632 1 95.75 342 ILE B C 1
ATOM 5502 O O . ILE B 1 342 ? 11.312 2.061 2.344 1 95.75 342 ILE B O 1
ATOM 5506 N N . SER B 1 343 ? 13.117 2.529 1.162 1 93.44 343 SER B N 1
ATOM 5507 C CA . SER B 1 343 ? 13.812 1.309 1.55 1 93.44 343 SER B CA 1
ATOM 5508 C C . SER B 1 343 ? 15.039 1.619 2.402 1 93.44 343 SER B C 1
ATOM 5510 O O . SER B 1 343 ? 15.781 2.562 2.115 1 93.44 343 SER B O 1
ATOM 5512 N N . ASP B 1 344 ? 15.281 0.831 3.398 1 90.06 344 ASP B N 1
ATOM 5513 C CA . ASP B 1 344 ? 16.422 1.058 4.281 1 90.06 344 ASP B CA 1
ATOM 5514 C C . ASP B 1 344 ? 17.578 0.115 3.947 1 90.06 344 ASP B C 1
ATOM 5516 O O . ASP B 1 344 ? 18.531 0.002 4.715 1 90.06 344 ASP B O 1
ATOM 5520 N N . VAL B 1 345 ? 17.422 -0.597 2.906 1 92.38 345 VAL B N 1
ATOM 5521 C CA . VAL B 1 345 ? 18.469 -1.496 2.441 1 92.38 345 VAL B CA 1
ATOM 5522 C C . VAL B 1 345 ? 18.703 -1.283 0.949 1 92.38 345 VAL B C 1
ATOM 5524 O O . VAL B 1 345 ? 17.812 -0.826 0.23 1 92.38 345 VAL B O 1
ATOM 5527 N N . THR B 1 346 ? 19.891 -1.618 0.57 1 94.94 346 THR B N 1
ATOM 5528 C CA . THR B 1 346 ? 20.141 -1.549 -0.865 1 94.94 346 THR B CA 1
ATOM 5529 C C . THR B 1 346 ? 19.781 -2.871 -1.54 1 94.94 346 THR B C 1
ATOM 5531 O O . THR B 1 346 ? 20.016 -3.943 -0.971 1 94.94 346 THR B O 1
ATOM 5534 N N . PRO B 1 347 ? 19.266 -2.832 -2.738 1 96.88 347 PRO B N 1
ATOM 5535 C CA . PRO B 1 347 ? 18.969 -4.062 -3.477 1 96.88 347 PRO B CA 1
ATOM 5536 C C . PRO B 1 347 ? 20.172 -4.977 -3.619 1 96.88 347 PRO B C 1
ATOM 5538 O O . PRO B 1 347 ? 20.047 -6.199 -3.533 1 96.88 347 PRO B O 1
ATOM 5541 N N . GLU B 1 348 ? 21.375 -4.402 -3.771 1 97.69 348 GLU B N 1
ATOM 5542 C CA . GLU B 1 348 ? 22.594 -5.184 -3.953 1 97.69 348 GLU B CA 1
ATOM 5543 C C . GLU B 1 348 ? 22.922 -5.98 -2.697 1 97.69 348 GLU B C 1
ATOM 5545 O O . GLU B 1 348 ? 23.312 -7.148 -2.783 1 97.69 348 GLU B O 1
ATOM 5550 N N . THR B 1 349 ? 22.734 -5.359 -1.549 1 96.44 349 THR B N 1
ATOM 5551 C CA . THR B 1 349 ? 23.031 -6.047 -0.297 1 96.44 349 THR B CA 1
ATOM 5552 C C . THR B 1 349 ? 22.062 -7.203 -0.074 1 96.44 349 THR B C 1
ATOM 5554 O O . THR B 1 349 ? 22.453 -8.273 0.394 1 96.44 349 THR B O 1
ATOM 5557 N N . VAL B 1 350 ? 20.844 -7.035 -0.418 1 97.44 350 VAL B N 1
ATOM 5558 C CA . VAL B 1 350 ? 19.844 -8.086 -0.273 1 97.44 350 VAL B CA 1
ATOM 5559 C C . VAL B 1 350 ? 20.156 -9.242 -1.219 1 97.44 350 VAL B C 1
ATOM 5561 O O . VAL B 1 350 ? 20.109 -10.406 -0.824 1 97.44 350 VAL B O 1
ATOM 5564 N N . ALA B 1 351 ? 20.5 -8.922 -2.457 1 98.62 351 ALA B N 1
ATOM 5565 C CA . ALA B 1 351 ? 20.859 -9.945 -3.436 1 98.62 351 ALA B CA 1
ATOM 5566 C C . ALA B 1 351 ? 22.062 -10.758 -2.965 1 98.62 351 ALA B C 1
ATOM 5568 O O . ALA B 1 351 ? 22.078 -11.984 -3.078 1 98.62 351 ALA B O 1
ATOM 5569 N N . GLU B 1 352 ? 23.047 -10.031 -2.457 1 98.38 352 GLU B N 1
ATOM 5570 C CA . GLU B 1 352 ? 24.234 -10.695 -1.946 1 98.38 352 GLU B CA 1
ATOM 5571 C C . GLU B 1 352 ? 23.891 -11.664 -0.821 1 98.38 352 GLU B C 1
ATOM 5573 O O . GLU B 1 352 ? 24.328 -12.82 -0.828 1 98.38 352 GLU B O 1
ATOM 5578 N N . ARG B 1 353 ? 23.125 -11.188 0.059 1 97.62 353 ARG B N 1
ATOM 5579 C CA . ARG B 1 353 ? 22.703 -12.031 1.173 1 97.62 353 ARG B CA 1
ATOM 5580 C C . ARG B 1 353 ? 21.969 -13.273 0.674 1 97.62 353 ARG B C 1
ATOM 5582 O O . ARG B 1 353 ? 22.25 -14.383 1.126 1 97.62 353 ARG B O 1
ATOM 5589 N N . LEU B 1 354 ? 21.078 -13.086 -0.243 1 98.5 354 LEU B N 1
ATOM 5590 C CA . LEU B 1 354 ? 20.281 -14.195 -0.769 1 98.5 354 LEU B CA 1
ATOM 5591 C C . LEU B 1 354 ? 21.172 -15.18 -1.529 1 98.5 354 LEU B C 1
ATOM 5593 O O . LEU B 1 354 ? 20.938 -16.391 -1.499 1 98.5 354 LEU B O 1
ATOM 5597 N N . ARG B 1 355 ? 22.188 -14.672 -2.215 1 98.38 355 ARG B N 1
ATOM 5598 C CA . ARG B 1 355 ? 23.141 -15.555 -2.893 1 98.38 355 ARG B CA 1
ATOM 5599 C C . ARG B 1 355 ? 23.875 -16.438 -1.894 1 98.38 355 ARG B C 1
ATOM 5601 O O . ARG B 1 355 ? 24.094 -17.625 -2.145 1 98.38 355 ARG B O 1
ATOM 5608 N N . GLU B 1 356 ? 24.156 -15.859 -0.793 1 97.75 356 GLU B N 1
ATOM 5609 C CA . GLU B 1 356 ? 24.906 -16.578 0.228 1 97.75 356 GLU B CA 1
ATOM 5610 C C . GLU B 1 356 ? 24.062 -17.672 0.868 1 97.75 356 GLU B C 1
ATOM 5612 O O . GLU B 1 356 ? 24.609 -18.609 1.471 1 97.75 356 GLU B O 1
ATOM 5617 N N . LEU B 1 357 ? 22.844 -17.562 0.789 1 97.31 357 LEU B N 1
ATOM 5618 C CA . LEU B 1 357 ? 21.938 -18.5 1.449 1 97.31 357 LEU B CA 1
ATOM 5619 C C . LEU B 1 357 ? 21.562 -19.656 0.523 1 97.31 357 LEU B C 1
ATOM 5621 O O . LEU B 1 357 ? 20.766 -20.516 0.885 1 97.31 357 LEU B O 1
ATOM 5625 N N . GLY B 1 358 ? 22.031 -19.609 -0.762 1 91.19 358 GLY B N 1
ATOM 5626 C CA . GLY B 1 358 ? 21.75 -20.672 -1.72 1 91.19 358 GLY B CA 1
ATOM 5627 C C . GLY B 1 358 ? 22.703 -21.844 -1.615 1 91.19 358 GLY B C 1
ATOM 5628 O O . GLY B 1 358 ? 23.766 -21.734 -0.997 1 91.19 358 GLY B O 1
#

InterPro domains:
  IPR001937 Galactose-1-phosphate uridyl transferase, class I [PIRSF000808] (39-357)
  IPR001937 Galactose-1-phosphate uridyl transferase, class I [PTHR11943] (40-357)
  IPR001937 Galactose-1-phosphate uridyl transferase, class I [TIGR00209] (45-357)
  IPR005849 Galactose-1-phosphate uridyl transferase, N-terminal [PF01087] (40-195)
  IPR005850 Galactose-1-phosphate uridyl transferase, C-terminal [PF02744] (209-357)
  IPR019779 Galactose-1-phosphate uridyl transferase, class I His-active site [PS00117] (171-188)
  IPR036265 HIT-like superfamily [G3DSA:3.30.428.10] (59-195)
  IPR036265 HIT-like superfamily [G3DSA:3.30.428.10] (198-358)
  IPR036265 HIT-like superfamily [SSF54197] (40-196)
  IPR036265 HIT-like superfamily [SSF54197] (200-357)

Organism: Mycobacterium marinum (strain ATCC BAA-535 / M) (NCBI:txid216594)